Protein AF-A0A7S1T4M9-F1 (afdb_monomer)

InterPro domains:
  IPR006076 FAD dependent oxidoreductase [PF01266] (54-396)
  IPR012727 Glycine oxidase ThiO [TIGR02352] (56-405)
  IPR036188 FAD/NAD(P)-binding domain superfamily [G3DSA:3.50.50.60] (54-397)
  IPR036188 FAD/NAD(P)-binding domain superfamily [SSF51905] (51-411)

Foldseek 3Di:
DDDDDDDDDDDDDDDDDDDDDDDDDDDDDDDDDDDDDPDPDPPDPDPPPPDAFAEEEEALALQRLLLLLVCLVPVVGAYEYEHQAHCQHLLLVFLFWLCLPLVPPPCVDLVSVLSLVLLVCVVVSQVVLCVLQVHHKDWDWFPLLEKEWDFPPPPDDPPRCPPQWDWAALVRCCVQQVLFDSPPGRTGTIIRRGGIHGIPSNRSSNSSVRSSVSSVHHYHYQKHFQEFDADPVNAATQWTWIARNPPRDIDIHGYQFYEAARFQCSVNYAVFQWFWWKWKKWKWAADLVDGSGRHWYRYPQWIWRADNNRITIIDTDTHRPTPDWDDDPVRVCSRVVVVCSGGVVRVPTDTDDMTMHTGTAHPVLDWAWADGSHQRYIYTYNNGNCCSSNSNLRSVLNNCRNVVHDDPDPSSNVCVVVRHSCVCVVVDPPPDPPDDDDDDDDDDDDDDWDWDQDPVRDTDTDDPDDDDDDDDDDDDDDDDDDDDDDDDDDDDDDDDDDDDDDDDDDDDDDDDDDDDDPVPPLVVVLVVCCVPDVVVSVVSVVVVCVVVPNFDWDQDPVRDTDTQDPVNVVVVVVVVVVVVVVVVLVVVCVVCVPDPVVVVVVVVVVVVVVVPPPDDDDPPPPPDD

pLDDT: mean 70.02, std 29.8, range [20.75, 98.75]

Radius of gyration: 35.28 Å; Cα contacts (8 Å, |Δi|>4): 927; chains: 1; bounding box: 83×113×98 Å

Structure (mmCIF, N/CA/C/O backbone):
data_AF-A0A7S1T4M9-F1
#
_entry.id   AF-A0A7S1T4M9-F1
#
loop_
_atom_site.group_PDB
_atom_site.id
_atom_site.type_symbol
_atom_site.label_atom_id
_atom_site.label_alt_id
_atom_site.label_comp_id
_atom_site.label_asym_id
_atom_site.label_entity_id
_atom_site.label_seq_id
_atom_site.pdbx_PDB_ins_code
_atom_site.Cartn_x
_atom_site.Cartn_y
_atom_site.Cartn_z
_atom_site.occupancy
_atom_site.B_iso_or_equiv
_atom_site.auth_seq_id
_atom_site.auth_comp_id
_atom_site.auth_asym_id
_atom_site.auth_atom_id
_atom_site.pdbx_PDB_model_num
ATOM 1 N N . MET A 1 1 ? -6.009 28.250 -32.566 1.00 31.36 1 MET A N 1
ATOM 2 C CA . MET A 1 1 ? -6.779 29.449 -32.953 1.00 31.36 1 MET A CA 1
ATOM 3 C C . MET A 1 1 ? -7.172 30.196 -31.690 1.00 31.36 1 MET A C 1
ATOM 5 O O . MET A 1 1 ? -7.721 29.606 -30.775 1.00 31.36 1 MET A O 1
ATOM 9 N N . THR A 1 2 ? -6.741 31.448 -31.666 1.00 27.36 2 THR A N 1
ATOM 10 C CA . THR A 1 2 ? -6.896 32.571 -30.731 1.00 27.36 2 THR A CA 1
ATOM 11 C C . THR A 1 2 ? -8.220 32.650 -29.968 1.00 27.36 2 THR A C 1
ATOM 13 O O . THR A 1 2 ? -9.253 32.549 -30.613 1.00 27.36 2 THR A O 1
ATOM 16 N N . VAL A 1 3 ? -8.181 33.028 -28.678 1.00 22.55 3 VAL A N 1
ATOM 17 C CA . VAL A 1 3 ? -8.934 34.197 -28.170 1.00 22.55 3 VAL A CA 1
ATOM 18 C C . VAL A 1 3 ? -8.135 34.894 -27.059 1.00 22.55 3 VAL A C 1
ATOM 20 O O . VAL A 1 3 ? -7.805 34.306 -26.033 1.00 22.55 3 VAL A O 1
ATOM 23 N N . SER A 1 4 ? -7.850 36.170 -27.314 1.00 20.75 4 SER A N 1
ATOM 24 C CA . SER A 1 4 ? -7.310 37.181 -26.407 1.00 20.75 4 SER A CA 1
ATOM 25 C C . SER A 1 4 ? -8.433 37.939 -25.686 1.00 20.75 4 SER A C 1
ATOM 27 O O . SER A 1 4 ? -9.476 38.183 -26.277 1.00 20.75 4 SER A O 1
ATOM 29 N N . VAL A 1 5 ? -8.135 38.353 -24.447 1.00 26.14 5 VAL A N 1
ATOM 30 C CA . VAL A 1 5 ? -8.367 39.664 -23.790 1.00 26.14 5 VAL A CA 1
ATOM 31 C C . VAL A 1 5 ? -9.697 40.414 -24.013 1.00 26.14 5 VAL A C 1
ATOM 33 O O . VAL A 1 5 ? -10.036 40.799 -25.126 1.00 26.14 5 VAL A O 1
ATOM 36 N N . GLY A 1 6 ? -10.327 40.829 -22.904 1.00 22.33 6 GLY A N 1
ATOM 37 C CA . GLY A 1 6 ? -11.312 41.917 -22.879 1.00 22.33 6 GLY A CA 1
ATOM 38 C C . GLY A 1 6 ? -11.483 42.545 -21.491 1.00 22.33 6 GLY A C 1
ATOM 39 O O . GLY A 1 6 ? -12.150 41.984 -20.630 1.00 22.33 6 GLY A O 1
ATOM 40 N N . PHE A 1 7 ? -10.873 43.715 -21.288 1.00 24.55 7 PHE A N 1
ATOM 41 C CA . PHE A 1 7 ? -11.156 44.661 -20.199 1.00 24.55 7 PHE A CA 1
ATOM 42 C C . PHE A 1 7 ? -12.539 45.305 -20.392 1.00 24.55 7 PHE A C 1
ATOM 44 O O . PHE A 1 7 ? -12.910 45.594 -21.527 1.00 24.55 7 PHE A O 1
ATOM 51 N N . CYS A 1 8 ? -13.229 45.671 -19.304 1.00 21.73 8 CYS A N 1
ATOM 52 C CA . CYS A 1 8 ? -14.168 46.794 -19.339 1.00 21.73 8 CYS A CA 1
ATOM 53 C C . CYS A 1 8 ? -14.277 47.508 -17.982 1.00 21.73 8 CYS A C 1
ATOM 55 O O . CYS A 1 8 ? -14.163 46.906 -16.918 1.00 21.73 8 CYS A O 1
ATOM 57 N N . VAL A 1 9 ? -14.438 48.824 -18.076 1.00 23.88 9 VAL A N 1
ATOM 58 C CA . VAL A 1 9 ? -14.225 49.874 -17.075 1.00 23.88 9 VAL A CA 1
ATOM 59 C C . VAL A 1 9 ? -15.560 50.535 -16.690 1.00 23.88 9 VAL A C 1
ATOM 61 O O . VAL A 1 9 ? -16.462 50.626 -17.517 1.00 23.88 9 VAL A O 1
ATOM 64 N N . SER A 1 10 ? -15.582 51.116 -15.482 1.00 26.45 10 SER A N 1
ATOM 65 C CA . SER A 1 10 ? -16.388 52.252 -14.969 1.00 26.45 10 SER A CA 1
ATOM 66 C C . SER A 1 10 ? -17.833 52.061 -14.490 1.00 26.45 10 SER A C 1
ATOM 68 O O . SER A 1 10 ? -18.657 51.437 -15.145 1.00 26.45 10 SER A O 1
ATOM 70 N N . GLY A 1 11 ? -18.143 52.727 -13.364 1.00 23.97 11 GLY A N 1
ATOM 71 C CA . GLY A 1 11 ? -19.515 52.991 -12.915 1.00 23.97 11 GLY A CA 1
ATOM 72 C C . GLY A 1 11 ? -19.686 53.409 -11.444 1.00 23.97 11 GLY A C 1
ATOM 73 O O . GLY A 1 11 ? -20.283 52.677 -10.673 1.00 23.97 11 GLY A O 1
ATOM 74 N N . SER A 1 12 ? -19.132 54.570 -11.088 1.00 27.86 12 SER A N 1
ATOM 75 C CA . SER A 1 12 ? -19.409 55.519 -9.984 1.00 27.86 12 SER A CA 1
ATOM 76 C C . SER A 1 12 ? -20.624 55.323 -9.042 1.00 27.86 12 SER A C 1
ATOM 78 O O . SER A 1 12 ? -21.749 55.155 -9.503 1.00 27.86 12 SER A O 1
ATOM 80 N N . GLY A 1 13 ? -20.427 55.597 -7.739 1.00 24.20 13 GLY A N 1
ATOM 81 C CA . GLY A 1 13 ? -21.488 56.000 -6.795 1.00 24.20 13 GLY A CA 1
ATOM 82 C C . GLY A 1 13 ? -20.982 56.294 -5.367 1.00 24.20 13 GLY A C 1
ATOM 83 O O . GLY A 1 13 ? -20.480 55.398 -4.702 1.00 24.20 13 GLY A O 1
ATOM 84 N N . CYS A 1 14 ? -21.090 57.559 -4.937 1.00 26.00 14 CYS A N 1
ATOM 85 C CA . CYS A 1 14 ? -20.698 58.181 -3.652 1.00 26.00 14 CYS A CA 1
ATOM 86 C C . CYS A 1 14 ? -21.357 57.548 -2.393 1.00 26.00 14 CYS A C 1
ATOM 88 O O . CYS A 1 14 ? -22.382 56.896 -2.525 1.00 26.00 14 CYS A O 1
ATOM 90 N N . GLY A 1 15 ? -20.916 57.743 -1.139 1.00 24.73 15 GLY A N 1
ATOM 91 C CA . GLY A 1 15 ? -19.893 58.624 -0.574 1.00 24.73 15 GLY A CA 1
ATOM 92 C C . GLY A 1 15 ? -19.763 58.512 0.966 1.00 24.73 15 GLY A C 1
ATOM 93 O O . GLY A 1 15 ? -20.459 57.732 1.606 1.00 24.73 15 GLY A O 1
ATOM 94 N N . GLU A 1 16 ? -18.857 59.350 1.485 1.00 27.12 16 GLU A N 1
ATOM 95 C CA . GLU A 1 16 ? -18.621 59.819 2.869 1.00 27.12 16 GLU A CA 1
ATOM 96 C C . GLU A 1 16 ? -17.961 58.899 3.924 1.00 27.12 16 GLU A C 1
ATOM 98 O O . GLU A 1 16 ? -18.570 58.045 4.559 1.00 27.12 16 GLU A O 1
ATOM 103 N N . LEU A 1 17 ? -16.681 59.207 4.190 1.00 26.11 17 LEU A N 1
ATOM 104 C CA . LEU A 1 17 ? -15.887 58.826 5.363 1.00 26.11 17 LEU A CA 1
ATOM 105 C C . LEU A 1 17 ? -15.295 60.095 5.999 1.00 26.11 17 LEU A C 1
ATOM 107 O O . LEU A 1 17 ? -14.662 60.903 5.317 1.00 26.11 17 LEU A O 1
ATOM 111 N N . TYR A 1 18 ? -15.458 60.229 7.316 1.00 25.19 18 TYR A N 1
ATOM 112 C CA . TYR A 1 18 ? -14.751 61.185 8.174 1.00 25.19 18 TYR A CA 1
ATOM 113 C C . TYR A 1 18 ? -13.406 60.582 8.644 1.00 25.19 18 TYR A C 1
ATOM 115 O O . TYR A 1 18 ? -13.345 59.423 9.050 1.00 25.19 18 TYR A O 1
ATOM 123 N N . ALA A 1 19 ? -12.334 61.380 8.613 1.00 26.88 19 ALA A N 1
ATOM 124 C CA . ALA A 1 19 ? -10.988 61.097 9.155 1.00 26.88 19 ALA A CA 1
ATOM 125 C C . ALA A 1 19 ? -10.764 61.907 10.470 1.00 26.88 19 ALA A C 1
ATOM 127 O O . ALA A 1 19 ? -11.730 62.538 10.907 1.00 26.88 19 ALA A O 1
ATOM 128 N N . PRO A 1 20 ? -9.551 62.073 11.075 1.00 42.66 20 PRO A N 1
ATOM 129 C CA . PRO A 1 20 ? -8.235 61.411 10.909 1.00 42.66 20 PRO A CA 1
ATOM 130 C C . PRO A 1 20 ? -7.446 61.154 12.239 1.00 42.66 20 PRO A C 1
ATOM 132 O O . PRO A 1 20 ? -7.803 61.663 13.297 1.00 42.66 20 PRO A O 1
ATOM 135 N N . ARG A 1 21 ? -6.282 60.473 12.151 1.00 24.09 21 ARG A N 1
ATOM 136 C CA . ARG A 1 21 ? -4.924 60.905 12.616 1.00 24.09 21 ARG A CA 1
ATOM 137 C C . ARG A 1 21 ? -4.043 59.725 13.062 1.00 24.09 21 ARG A C 1
ATOM 139 O O . ARG A 1 21 ? -4.355 59.053 14.034 1.00 24.09 21 ARG A O 1
ATOM 146 N N . ALA A 1 22 ? -2.861 59.590 12.457 1.00 27.58 22 ALA A N 1
ATOM 147 C CA . ALA A 1 22 ? -1.692 58.998 13.113 1.00 27.58 22 ALA A CA 1
ATOM 148 C C . ALA A 1 22 ? -0.404 59.612 12.542 1.00 27.58 22 ALA A C 1
ATOM 150 O O . ALA A 1 22 ? -0.239 59.722 11.329 1.00 27.58 22 ALA A O 1
ATOM 151 N N . GLY A 1 23 ? 0.456 60.074 13.450 1.00 25.00 23 GLY A N 1
ATOM 152 C CA . GLY A 1 23 ? 1.726 60.733 13.171 1.00 25.00 23 GLY A CA 1
ATOM 153 C C . GLY A 1 23 ? 2.898 59.766 13.009 1.00 25.00 23 GLY A C 1
ATOM 154 O O . GLY A 1 23 ? 2.849 58.599 13.389 1.00 25.00 23 GLY A O 1
ATOM 155 N N . VAL A 1 24 ? 3.962 60.316 12.437 1.00 27.05 24 VAL A N 1
ATOM 156 C CA . VAL A 1 24 ? 5.256 59.700 12.128 1.00 27.05 24 VAL A CA 1
ATOM 157 C C . VAL A 1 24 ? 6.166 59.686 13.362 1.00 27.05 24 VAL A C 1
ATOM 159 O O . VAL A 1 24 ? 6.211 60.681 14.081 1.00 27.05 24 VAL A O 1
ATOM 162 N N . CYS A 1 25 ? 6.985 58.638 13.542 1.00 21.62 25 CYS A N 1
ATOM 163 C CA . CYS A 1 25 ? 8.338 58.795 14.096 1.00 21.62 25 CYS A CA 1
ATOM 164 C C . CYS A 1 25 ? 9.289 57.649 13.682 1.00 21.62 25 CYS A C 1
ATOM 166 O O . CYS A 1 25 ? 8.920 56.478 13.677 1.00 21.62 25 CYS A O 1
ATOM 168 N N . LEU A 1 26 ? 10.518 58.024 13.316 1.00 29.75 26 LEU A N 1
ATOM 169 C CA . LEU A 1 26 ? 11.625 57.204 12.801 1.00 29.75 26 LEU A CA 1
ATOM 170 C C . LEU A 1 26 ? 12.458 56.558 13.926 1.00 29.75 26 LEU A C 1
ATOM 172 O O . LEU A 1 26 ? 12.690 57.200 14.943 1.00 29.75 26 LEU A O 1
ATOM 176 N N . SER A 1 27 ? 13.071 55.387 13.687 1.00 24.91 27 SER A N 1
ATOM 177 C CA . SER A 1 27 ? 14.523 55.179 13.912 1.00 24.91 27 SER A CA 1
ATOM 178 C C . SER A 1 27 ? 15.032 53.796 13.456 1.00 24.91 27 SER A C 1
ATOM 180 O O . SER A 1 27 ? 14.337 52.787 13.508 1.00 24.91 27 SER A O 1
ATOM 182 N N . ARG A 1 28 ? 16.283 53.787 12.974 1.00 29.41 28 ARG A N 1
ATOM 183 C CA . ARG A 1 28 ? 17.071 52.657 12.441 1.00 29.41 28 ARG A CA 1
ATOM 184 C C . ARG A 1 28 ? 17.574 51.706 13.542 1.00 29.41 28 ARG A C 1
ATOM 186 O O . ARG A 1 28 ? 18.010 52.202 14.576 1.00 29.41 28 ARG A O 1
ATOM 193 N N . ARG A 1 29 ? 17.738 50.402 13.243 1.00 26.00 29 ARG A N 1
ATOM 194 C CA . ARG A 1 29 ? 18.822 49.527 13.771 1.00 26.00 29 ARG A CA 1
ATOM 195 C C . ARG A 1 29 ? 19.053 48.275 12.891 1.00 26.00 29 ARG A C 1
ATOM 197 O O . ARG A 1 29 ? 18.170 47.849 12.163 1.00 26.00 29 ARG A O 1
ATOM 204 N N . ARG A 1 30 ? 20.305 47.800 12.925 1.00 25.92 30 ARG A N 1
ATOM 205 C CA . ARG A 1 30 ? 21.048 46.877 12.028 1.00 25.92 30 ARG A CA 1
ATOM 206 C C . ARG A 1 30 ? 20.605 45.393 12.063 1.00 25.92 30 ARG A C 1
ATOM 208 O O . ARG A 1 30 ? 19.953 45.005 13.027 1.00 25.92 30 ARG A O 1
ATOM 215 N N . PRO A 1 31 ? 21.029 44.557 11.084 1.00 35.72 31 PRO A N 1
ATOM 216 C CA . PRO A 1 31 ? 20.758 43.119 11.070 1.00 35.72 31 PRO A CA 1
ATOM 217 C C . PRO A 1 31 ? 21.760 42.342 11.939 1.00 35.72 31 PRO A C 1
ATOM 219 O O . PRO A 1 31 ? 22.968 42.570 11.864 1.00 35.72 31 PRO A O 1
ATOM 222 N N . CYS A 1 32 ? 21.254 41.399 12.734 1.00 26.22 32 CYS A N 1
ATOM 223 C CA . CYS A 1 32 ? 22.046 40.454 13.520 1.00 26.22 32 CYS A CA 1
ATOM 224 C C . CYS A 1 32 ? 21.579 39.039 13.165 1.00 26.22 32 CYS A C 1
ATOM 226 O O . CYS A 1 32 ? 20.415 38.706 13.384 1.00 26.22 32 CYS A O 1
ATOM 228 N N . GLY A 1 33 ? 22.473 38.219 12.614 1.00 28.73 33 GLY A N 1
ATOM 229 C CA . GLY A 1 33 ? 22.211 36.803 12.379 1.00 28.73 33 GLY A CA 1
ATOM 230 C C . GLY A 1 33 ? 22.041 36.020 13.680 1.00 28.73 33 GLY A C 1
ATOM 231 O O . GLY A 1 33 ? 22.591 36.395 14.715 1.00 28.73 33 GLY A O 1
ATOM 232 N N . ARG A 1 34 ? 21.308 34.906 13.604 1.00 28.11 34 ARG A N 1
ATOM 233 C CA . ARG A 1 34 ? 21.421 33.773 14.530 1.00 28.11 34 ARG A CA 1
ATOM 234 C C . ARG A 1 34 ? 20.829 32.511 13.900 1.00 28.11 34 ARG A C 1
ATOM 236 O O . ARG A 1 34 ? 19.628 32.417 13.685 1.00 28.11 34 ARG A O 1
ATOM 243 N N . SER A 1 35 ? 21.744 31.600 13.568 1.00 27.28 35 SER A N 1
ATOM 244 C CA . SER A 1 35 ? 21.721 30.159 13.853 1.00 27.28 35 SER A CA 1
ATOM 245 C C . SER A 1 35 ? 20.357 29.498 14.067 1.00 27.28 35 SER A C 1
ATOM 247 O O . SER A 1 35 ? 19.659 29.774 15.045 1.00 27.28 35 SER A O 1
ATOM 249 N N . GLY A 1 36 ? 20.070 28.525 13.201 1.00 37.03 36 GLY A N 1
ATOM 250 C CA . GLY A 1 36 ? 18.992 27.568 13.375 1.00 37.03 36 GLY A CA 1
ATOM 251 C C . GLY A 1 36 ? 19.123 26.766 14.667 1.00 37.03 36 GLY A C 1
ATOM 252 O O . GLY A 1 36 ? 20.199 26.307 15.038 1.00 37.03 36 GLY A O 1
ATOM 253 N N . LEU A 1 37 ? 17.982 26.580 15.318 1.00 26.89 37 LEU A N 1
ATOM 254 C CA . LEU A 1 37 ? 17.744 25.536 16.299 1.00 26.89 37 LEU A CA 1
ATOM 255 C C . LEU A 1 37 ? 16.367 24.956 15.980 1.00 26.89 37 LEU A C 1
ATOM 257 O O . LEU A 1 37 ? 15.341 25.610 16.166 1.00 26.89 37 LEU A O 1
ATOM 261 N N . TYR A 1 38 ? 16.365 23.728 15.465 1.00 29.41 38 TYR A N 1
ATOM 262 C CA . TYR A 1 38 ? 15.190 22.868 15.403 1.00 29.41 38 TYR A CA 1
ATOM 263 C C . TYR A 1 38 ? 14.720 22.598 16.838 1.00 29.41 38 TYR A C 1
ATOM 265 O O . TYR A 1 38 ? 15.241 21.728 17.534 1.00 29.41 38 TYR A O 1
ATOM 273 N N . GLY A 1 39 ? 13.741 23.367 17.305 1.00 25.61 39 GLY A N 1
ATOM 274 C CA . GLY A 1 39 ? 13.041 23.076 18.548 1.00 25.61 39 GLY A CA 1
ATOM 275 C C . GLY A 1 39 ? 12.090 21.899 18.343 1.00 25.61 39 GLY A C 1
ATOM 276 O O . GLY A 1 39 ? 10.975 22.089 17.865 1.00 25.61 39 GLY A O 1
ATOM 277 N N . ARG A 1 40 ? 12.501 20.683 18.729 1.00 33.91 40 ARG A N 1
ATOM 278 C CA . ARG A 1 40 ? 11.552 19.597 19.023 1.00 33.91 40 ARG A CA 1
ATOM 279 C C . ARG A 1 40 ? 10.665 20.072 20.173 1.00 33.91 40 ARG A C 1
ATOM 281 O O . ARG A 1 40 ? 11.132 20.178 21.308 1.00 33.91 40 ARG A O 1
ATOM 288 N N . SER A 1 41 ? 9.400 20.382 19.895 1.00 31.89 41 SER A N 1
ATOM 289 C CA . SER A 1 41 ? 8.443 20.663 20.959 1.00 31.89 41 SER A CA 1
ATOM 290 C C . SER A 1 41 ? 8.231 19.380 21.766 1.00 31.89 41 SER A C 1
ATOM 292 O O . SER A 1 41 ? 7.791 18.353 21.250 1.00 31.89 41 SER A O 1
ATOM 294 N N . ARG A 1 42 ? 8.589 19.415 23.054 1.00 33.31 42 ARG A N 1
ATOM 295 C CA . ARG A 1 42 ? 8.145 18.406 24.017 1.00 33.31 42 ARG A CA 1
ATOM 296 C C . ARG A 1 42 ? 6.628 18.542 24.120 1.00 33.31 42 ARG A C 1
ATOM 298 O O . ARG A 1 42 ? 6.141 19.456 24.784 1.00 33.31 42 ARG A O 1
ATOM 305 N N . ARG A 1 43 ? 5.879 17.673 23.437 1.00 40.28 43 ARG A N 1
ATOM 306 C CA . ARG A 1 43 ? 4.440 17.547 23.674 1.00 40.28 43 ARG A CA 1
ATOM 307 C C . ARG A 1 43 ? 4.269 17.022 25.090 1.00 40.28 43 ARG A C 1
ATOM 309 O O . ARG A 1 43 ? 4.660 15.906 25.412 1.00 40.28 43 ARG A O 1
ATOM 316 N N . ARG A 1 44 ? 3.744 17.876 25.960 1.00 35.69 44 ARG A N 1
ATOM 317 C CA . ARG A 1 44 ? 3.254 17.467 27.268 1.00 35.69 44 ARG A CA 1
ATOM 318 C C . ARG A 1 44 ? 1.973 16.685 26.992 1.00 35.69 44 ARG A C 1
ATOM 320 O O . ARG A 1 44 ? 0.997 17.285 26.551 1.00 35.69 44 ARG A O 1
ATOM 327 N N . TRP A 1 45 ? 2.010 15.370 27.189 1.00 40.28 45 TRP A N 1
ATOM 328 C CA . TRP A 1 45 ? 0.822 14.522 27.232 1.00 40.28 45 TRP A CA 1
ATOM 329 C C . TRP A 1 45 ? -0.058 15.035 28.374 1.00 40.28 45 TRP A C 1
ATOM 331 O O . TRP A 1 45 ? 0.175 14.743 29.544 1.00 40.28 45 TRP A O 1
ATOM 341 N N . VAL A 1 46 ? -0.992 15.928 28.052 1.00 39.94 46 VAL A N 1
ATOM 342 C CA . VAL A 1 46 ? -2.044 16.307 28.987 1.00 39.94 46 VAL A CA 1
ATOM 343 C C . VAL A 1 46 ? -3.030 15.156 28.951 1.00 39.94 46 VAL A C 1
ATOM 345 O O . VAL A 1 46 ? -3.579 14.836 27.899 1.00 39.94 46 VAL A O 1
ATOM 348 N N . SER A 1 47 ? -3.207 14.511 30.096 1.00 36.22 47 SER A N 1
ATOM 349 C CA . SER A 1 47 ? -4.244 13.522 30.325 1.00 36.22 47 SER A CA 1
ATOM 350 C C . SER A 1 47 ? -5.605 14.157 30.032 1.00 36.22 47 SER A C 1
ATOM 352 O O . SER A 1 47 ? -6.167 14.875 30.857 1.00 36.22 47 SER A O 1
ATOM 354 N N . ALA A 1 48 ? -6.144 13.902 28.840 1.00 40.41 48 ALA A N 1
ATOM 355 C CA . ALA A 1 48 ? -7.559 14.099 28.570 1.00 40.41 48 ALA A CA 1
ATOM 356 C C . ALA A 1 48 ? -8.315 12.978 29.294 1.00 40.41 48 ALA A C 1
ATOM 358 O O . ALA A 1 48 ? -8.698 11.970 28.707 1.00 40.41 48 ALA A O 1
ATOM 359 N N . VAL A 1 49 ? -8.457 13.124 30.611 1.00 37.84 49 VAL A N 1
ATOM 360 C CA . VAL A 1 49 ? -9.344 12.283 31.410 1.00 37.84 49 VAL A CA 1
ATOM 361 C C . VAL A 1 49 ? -10.768 12.572 30.930 1.00 37.84 49 VAL A C 1
ATOM 363 O O . VAL A 1 49 ? -11.300 13.645 31.200 1.00 37.84 49 VAL A O 1
ATOM 366 N N . GLY A 1 50 ? -11.371 11.637 30.190 1.00 46.81 50 GLY A N 1
ATOM 367 C CA . GLY A 1 50 ? -12.825 11.588 29.994 1.00 46.81 50 GLY A CA 1
ATOM 368 C C . GLY A 1 50 ? -13.399 11.909 28.609 1.00 46.81 50 GLY A C 1
ATOM 369 O O . GLY A 1 50 ? -14.619 11.980 28.505 1.00 46.81 50 GLY A O 1
ATOM 370 N N . MET A 1 51 ? -12.607 12.069 27.543 1.00 54.50 51 MET A N 1
ATOM 371 C CA . MET A 1 51 ? -13.174 12.139 26.183 1.00 54.50 51 MET A CA 1
ATOM 372 C C . MET A 1 51 ? -13.099 10.769 25.505 1.00 54.50 51 MET A C 1
ATOM 374 O O . MET A 1 51 ? -12.017 10.308 25.156 1.00 54.50 51 MET A O 1
ATOM 378 N N . SER A 1 52 ? -14.250 10.108 25.352 1.00 73.62 52 SER A N 1
ATOM 379 C CA . SER A 1 52 ? -14.367 8.897 24.534 1.00 73.62 52 SER A CA 1
ATOM 380 C C . SER A 1 52 ? -14.279 9.283 23.063 1.00 73.62 52 SER A C 1
ATOM 382 O O . SER A 1 52 ? -15.064 10.111 22.602 1.00 73.62 52 SER A O 1
ATOM 384 N N . GLU A 1 53 ? -13.350 8.679 22.327 1.00 85.56 53 GLU A N 1
ATOM 385 C CA . GLU A 1 53 ? -13.296 8.832 20.874 1.00 85.56 53 GLU A CA 1
ATOM 386 C C . GLU A 1 53 ? -14.471 8.080 20.233 1.00 85.56 53 GLU A C 1
ATOM 388 O O . GLU A 1 53 ? -14.887 7.019 20.715 1.00 85.56 53 GLU A O 1
ATOM 393 N N . ASP A 1 54 ? -14.999 8.585 19.120 1.00 92.50 54 ASP A N 1
ATOM 394 C CA . ASP A 1 54 ? -16.027 7.850 18.380 1.00 92.50 54 ASP A CA 1
ATOM 395 C C . ASP A 1 54 ? -15.416 6.705 17.575 1.00 92.50 54 ASP A C 1
ATOM 397 O O . ASP A 1 54 ? -15.972 5.602 17.538 1.00 92.50 54 ASP A O 1
ATOM 401 N N . LEU A 1 55 ? -14.245 6.953 16.983 1.00 97.88 55 LEU A N 1
ATOM 402 C CA . LEU A 1 55 ? -13.457 5.954 16.276 1.00 97.88 55 LEU A CA 1
ATOM 403 C C . LEU A 1 55 ? -11.985 6.002 16.700 1.00 97.88 55 LEU A C 1
ATOM 405 O O . LEU A 1 55 ? -11.293 7.001 16.500 1.00 97.88 55 LEU A O 1
ATOM 409 N N . VAL A 1 56 ? -11.479 4.873 17.193 1.00 98.50 56 VAL A N 1
ATOM 410 C CA . VAL A 1 56 ? -10.044 4.639 17.389 1.00 98.50 56 VAL A CA 1
ATOM 411 C C . VAL A 1 56 ? -9.524 3.754 16.257 1.00 98.50 56 VAL A C 1
ATOM 413 O O . VAL A 1 56 ? -9.945 2.610 16.094 1.00 98.50 56 VAL A O 1
ATOM 416 N N . VAL A 1 57 ? -8.596 4.273 15.463 1.00 98.75 57 VAL A N 1
ATOM 417 C CA . VAL A 1 57 ? -7.934 3.554 14.370 1.00 98.75 57 VAL A CA 1
ATOM 418 C C . VAL A 1 57 ? -6.565 3.080 14.832 1.00 98.75 57 VAL A C 1
ATOM 420 O O . VAL A 1 57 ? -5.719 3.873 15.239 1.00 98.75 57 VAL A O 1
ATOM 423 N N . ILE A 1 58 ? -6.330 1.778 14.742 1.00 98.56 58 ILE A N 1
ATOM 424 C CA . ILE A 1 58 ? -5.095 1.129 15.169 1.00 98.56 58 ILE A CA 1
ATOM 425 C C . ILE A 1 58 ? -4.301 0.792 13.911 1.00 98.56 58 ILE A C 1
ATOM 427 O O . ILE A 1 58 ? -4.702 -0.067 13.125 1.00 98.56 58 ILE A O 1
ATOM 431 N N . GLY A 1 59 ? -3.193 1.504 13.702 1.00 97.88 59 GLY A N 1
ATOM 432 C CA . GLY A 1 59 ? -2.352 1.415 12.510 1.00 97.88 59 GLY A CA 1
ATOM 433 C C . GLY A 1 59 ? -2.409 2.668 11.633 1.00 97.88 59 GLY A C 1
ATOM 434 O O . GLY A 1 59 ? -3.447 3.031 11.090 1.00 97.88 59 GLY A O 1
ATOM 435 N N . GLY A 1 60 ? -1.249 3.298 11.435 1.00 96.75 60 GLY A N 1
ATOM 436 C CA . GLY A 1 60 ? -1.068 4.485 10.595 1.00 96.75 60 GLY A CA 1
ATOM 437 C C . GLY A 1 60 ? -0.742 4.203 9.124 1.00 96.75 60 GLY A C 1
ATOM 438 O O . GLY A 1 60 ? -0.112 5.031 8.471 1.00 96.75 60 GLY A O 1
ATOM 439 N N . GLY A 1 61 ? -1.085 3.018 8.614 1.00 98.06 61 GLY A N 1
ATOM 440 C CA . GLY A 1 61 ? -0.857 2.644 7.216 1.00 98.06 61 GLY A CA 1
ATOM 441 C C . GLY A 1 61 ? -1.904 3.223 6.262 1.00 98.06 61 GLY A C 1
ATOM 442 O O . GLY A 1 61 ? -2.866 3.861 6.688 1.00 98.06 61 GLY A O 1
ATOM 443 N N . VAL A 1 62 ? -1.752 2.944 4.962 1.00 98.50 62 VAL A N 1
ATOM 444 C CA . VAL A 1 62 ? -2.674 3.429 3.916 1.00 98.50 62 VAL A CA 1
ATOM 445 C C . VAL A 1 62 ? -4.135 3.067 4.220 1.00 98.50 62 VAL A C 1
ATOM 447 O O . VAL A 1 62 ? -5.009 3.916 4.095 1.00 98.50 62 VAL A O 1
ATOM 450 N N . ALA A 1 63 ? -4.398 1.855 4.718 1.00 98.44 63 ALA A N 1
ATOM 451 C CA . ALA A 1 63 ? -5.732 1.390 5.097 1.00 98.44 63 ALA A CA 1
ATOM 452 C C . ALA A 1 63 ? -6.358 2.214 6.238 1.00 98.44 63 ALA A C 1
ATOM 454 O O . ALA A 1 63 ? -7.495 2.684 6.123 1.00 98.44 63 ALA A O 1
ATOM 455 N N . GLY A 1 64 ? -5.603 2.409 7.323 1.00 98.50 64 GLY A N 1
ATOM 456 C CA . GLY A 1 64 ? -6.054 3.144 8.502 1.00 98.50 64 GLY A CA 1
ATOM 457 C C . GLY A 1 64 ? -6.268 4.625 8.210 1.00 98.50 64 GLY A C 1
ATOM 458 O O . GLY A 1 64 ? -7.343 5.151 8.484 1.00 98.50 64 GLY A O 1
ATOM 459 N N . LEU A 1 65 ? -5.291 5.281 7.574 1.00 98.75 65 LEU A N 1
ATOM 460 C CA . LEU A 1 65 ? -5.379 6.706 7.236 1.00 98.75 65 LEU A CA 1
ATOM 461 C C . LEU A 1 65 ? -6.495 6.997 6.225 1.00 98.75 65 LEU A C 1
ATOM 463 O O . LEU A 1 65 ? -7.240 7.956 6.406 1.00 98.75 65 LEU A O 1
ATOM 467 N N . SER A 1 66 ? -6.663 6.156 5.199 1.00 98.69 66 SER A N 1
ATOM 468 C CA . SER A 1 66 ? -7.748 6.332 4.219 1.00 98.69 66 SER A CA 1
ATOM 469 C C . SER A 1 66 ? -9.121 6.230 4.882 1.00 98.69 66 SER A C 1
ATOM 471 O O . SER A 1 66 ? -10.007 7.035 4.609 1.00 98.69 66 SER A O 1
ATOM 473 N N . THR A 1 67 ? -9.297 5.267 5.791 1.00 98.62 67 THR A N 1
ATOM 474 C CA . THR A 1 67 ? -10.572 5.084 6.498 1.00 98.62 67 THR A CA 1
ATOM 475 C C . THR A 1 67 ? -10.818 6.194 7.523 1.00 98.62 67 THR A C 1
ATOM 477 O O . THR A 1 67 ? -11.941 6.678 7.628 1.00 98.62 67 THR A O 1
ATOM 480 N N . ALA A 1 68 ? -9.778 6.644 8.234 1.00 98.50 68 ALA A N 1
ATOM 481 C CA . ALA A 1 68 ? -9.860 7.758 9.178 1.00 98.50 68 ALA A CA 1
ATOM 482 C C . ALA A 1 68 ? -10.274 9.066 8.487 1.00 98.50 68 ALA A C 1
ATOM 484 O O . ALA A 1 68 ? -11.177 9.751 8.968 1.00 98.50 68 ALA A O 1
ATOM 485 N N . LEU A 1 69 ? -9.662 9.383 7.339 1.00 98.38 69 LEU A N 1
ATOM 486 C CA . LEU A 1 69 ? -10.013 10.559 6.543 1.00 98.38 69 LEU A CA 1
ATOM 487 C C . LEU A 1 69 ? -11.475 10.500 6.083 1.00 98.38 69 LEU A C 1
ATOM 489 O O . LEU A 1 69 ? -12.231 11.439 6.330 1.00 98.38 69 LEU A O 1
ATOM 493 N N . ARG A 1 70 ? -11.896 9.366 5.504 1.00 96.75 70 ARG A N 1
ATOM 494 C CA . ARG A 1 70 ? -13.285 9.176 5.062 1.00 96.75 70 ARG A CA 1
ATOM 495 C C . ARG A 1 70 ? -14.287 9.285 6.208 1.00 96.75 70 ARG A C 1
ATOM 497 O O . ARG A 1 70 ? -15.350 9.881 6.030 1.00 96.75 70 ARG A O 1
ATOM 504 N N . TRP A 1 71 ? -13.971 8.725 7.379 1.00 97.25 71 TRP A N 1
ATOM 505 C CA . TRP A 1 71 ? -14.806 8.881 8.570 1.00 97.25 71 TRP A CA 1
ATOM 506 C C . TRP A 1 71 ? -14.944 10.354 8.945 1.00 97.25 71 TRP A C 1
ATOM 508 O O . TRP A 1 71 ? -16.065 10.833 9.104 1.00 97.25 71 TRP A O 1
ATOM 518 N N . ALA A 1 72 ? -13.831 11.085 9.039 1.00 96.50 72 ALA A N 1
ATOM 519 C CA . ALA A 1 72 ? -13.845 12.499 9.403 1.00 96.50 72 ALA A CA 1
ATOM 520 C C . ALA A 1 72 ? -14.689 13.337 8.427 1.00 96.50 72 ALA A C 1
ATOM 522 O O . ALA A 1 72 ? -15.473 14.174 8.862 1.00 96.50 72 ALA A O 1
ATOM 523 N N . GLN A 1 73 ? -14.605 13.061 7.124 1.00 94.44 73 GLN A N 1
ATOM 524 C CA . GLN A 1 73 ? -15.385 13.763 6.097 1.00 94.44 73 GLN A CA 1
ATOM 525 C C . GLN A 1 73 ? -16.877 13.396 6.094 1.00 94.44 73 GLN A C 1
ATOM 527 O O . GLN A 1 73 ? -17.709 14.227 5.744 1.00 94.44 73 GLN A O 1
ATOM 532 N N . THR A 1 74 ? -17.225 12.156 6.453 1.00 93.94 74 THR A N 1
ATOM 533 C CA . THR A 1 74 ? -18.607 11.646 6.347 1.00 93.94 74 THR A CA 1
ATOM 534 C C . THR A 1 74 ? -19.398 11.810 7.642 1.00 93.94 74 THR A C 1
ATOM 536 O O . THR A 1 74 ? -20.590 12.109 7.613 1.00 93.94 74 THR A O 1
ATOM 539 N N . VAL A 1 75 ? -18.755 11.554 8.781 1.00 93.19 75 VAL A N 1
ATOM 540 C CA . VAL A 1 75 ? -19.386 11.517 10.108 1.00 93.19 75 VAL A CA 1
ATOM 541 C C . VAL A 1 75 ? -19.120 12.808 10.876 1.00 93.19 75 VAL A C 1
ATOM 543 O O . VAL A 1 75 ? -19.977 13.248 11.636 1.00 93.19 75 VAL A O 1
ATOM 546 N N . GLY A 1 76 ? -17.947 13.423 10.684 1.00 86.69 76 GLY A N 1
ATOM 547 C CA . GLY A 1 76 ? -17.566 14.662 11.367 1.00 86.69 76 GLY A CA 1
ATOM 548 C C . GLY A 1 76 ? -17.337 14.514 12.874 1.00 86.69 76 GLY A C 1
ATOM 549 O O . GLY A 1 76 ? -17.340 15.515 13.586 1.00 86.69 76 GLY A O 1
ATOM 550 N N . SER A 1 77 ? -17.169 13.286 13.373 1.00 90.19 77 SER A N 1
ATOM 551 C CA . SER A 1 77 ? -16.988 13.005 14.798 1.00 90.19 77 SER A CA 1
ATOM 552 C C . SER A 1 77 ? -15.538 12.654 15.162 1.00 90.19 77 SER A C 1
ATOM 554 O O . SER A 1 77 ? -14.743 12.384 14.256 1.00 90.19 77 SER A O 1
ATOM 556 N N . PRO A 1 78 ? -15.157 12.684 16.458 1.00 92.44 78 PRO A N 1
ATOM 557 C CA . PRO A 1 78 ? -13.770 12.505 16.882 1.00 92.44 78 PRO A CA 1
ATOM 558 C C . PRO A 1 78 ? -13.158 11.179 16.415 1.00 92.44 78 PRO A C 1
ATOM 560 O O . PRO A 1 78 ? -13.691 10.096 16.677 1.00 92.44 78 PRO A O 1
ATOM 563 N N . VAL A 1 79 ? -12.012 11.281 15.736 1.00 97.06 79 VAL A N 1
ATOM 564 C CA . VAL A 1 79 ? -11.198 10.141 15.302 1.00 97.06 79 VAL A CA 1
ATOM 565 C C . VAL A 1 79 ? -9.798 10.280 15.858 1.00 97.06 79 VAL A C 1
ATOM 567 O O . VAL A 1 79 ? -9.175 11.342 15.744 1.00 97.06 79 VAL A O 1
ATOM 570 N N . ARG A 1 80 ? -9.265 9.169 16.359 1.00 98.25 80 ARG A N 1
ATOM 571 C CA . ARG A 1 80 ? -7.870 9.065 16.770 1.00 98.25 80 ARG A CA 1
ATOM 572 C C . ARG A 1 80 ? -7.175 7.901 16.083 1.00 98.25 80 ARG A C 1
ATOM 574 O O . ARG A 1 80 ? -7.619 6.765 16.191 1.00 98.25 80 ARG A O 1
ATOM 581 N N . VAL A 1 81 ? -6.068 8.177 15.403 1.00 98.69 81 VAL A N 1
ATOM 582 C CA . VAL A 1 81 ? -5.175 7.178 14.809 1.00 98.69 81 VAL A CA 1
ATOM 583 C C . VAL A 1 81 ? -3.993 6.961 15.745 1.00 98.69 81 VAL A C 1
ATOM 585 O O . VAL A 1 81 ? -3.261 7.903 16.040 1.00 98.69 81 VAL A O 1
ATOM 588 N N . VAL A 1 82 ? -3.779 5.718 16.167 1.00 98.44 82 VAL A N 1
ATOM 589 C CA . VAL A 1 82 ? -2.623 5.294 16.964 1.00 98.44 82 VAL A CA 1
ATOM 590 C C . VAL A 1 82 ? -1.666 4.520 16.061 1.00 98.44 82 VAL A C 1
ATOM 592 O O . VAL A 1 82 ? -2.055 3.535 15.425 1.00 98.44 82 VAL A O 1
ATOM 595 N N . SER A 1 83 ? -0.414 4.968 15.979 1.00 97.88 83 SER A N 1
ATOM 596 C CA . SER A 1 83 ? 0.613 4.372 15.123 1.00 97.88 83 SER A CA 1
ATOM 597 C C . SER A 1 83 ? 1.948 4.272 15.852 1.00 97.88 83 SER A C 1
ATOM 599 O O . SER A 1 83 ? 2.447 5.264 16.383 1.00 97.88 83 SER A O 1
ATOM 601 N N . ARG A 1 84 ? 2.575 3.089 15.824 1.00 96.12 84 ARG A N 1
ATOM 602 C CA . ARG A 1 84 ? 3.903 2.894 16.421 1.00 96.12 84 ARG A CA 1
ATOM 603 C C . ARG A 1 84 ? 4.957 3.712 15.678 1.00 96.12 84 ARG A C 1
ATOM 605 O O . ARG A 1 84 ? 5.659 4.506 16.291 1.00 96.12 84 ARG A O 1
ATOM 612 N N . ALA A 1 85 ? 5.012 3.554 14.361 1.00 95.44 85 ALA A N 1
ATOM 613 C CA . ALA A 1 85 ? 5.872 4.322 13.472 1.00 95.44 85 ALA A CA 1
ATOM 614 C C . ALA A 1 85 ? 5.279 4.312 12.062 1.00 95.44 85 ALA A C 1
ATOM 616 O O . ALA A 1 85 ? 4.900 3.253 11.558 1.00 95.44 85 ALA A O 1
ATOM 617 N N . PHE A 1 86 ? 5.222 5.463 11.383 1.00 95.19 86 PHE A N 1
ATOM 618 C CA . PHE A 1 86 ? 4.771 5.463 9.988 1.00 95.19 86 PHE A CA 1
ATOM 619 C C . PHE A 1 86 ? 5.748 4.743 9.063 1.00 95.19 86 PHE A C 1
ATOM 621 O O . PHE A 1 86 ? 5.313 4.092 8.117 1.00 95.19 86 PHE A O 1
ATOM 628 N N . ALA A 1 87 ? 7.051 4.822 9.335 1.00 93.56 87 ALA A N 1
ATOM 629 C CA . ALA A 1 87 ? 8.085 4.194 8.513 1.00 93.56 87 ALA A CA 1
ATOM 630 C C . ALA A 1 87 ? 7.922 2.665 8.391 1.00 93.56 87 ALA A C 1
ATOM 632 O O . ALA A 1 87 ? 8.250 2.104 7.353 1.00 93.56 87 ALA A O 1
ATOM 633 N N . GLU A 1 88 ? 7.349 2.006 9.403 1.00 93.75 88 GLU A N 1
ATOM 634 C CA . GLU A 1 88 ? 7.104 0.555 9.407 1.00 93.75 88 GLU A CA 1
ATOM 635 C C . GLU A 1 88 ? 5.864 0.142 8.596 1.00 93.75 88 GLU A C 1
ATOM 637 O O . GLU A 1 88 ? 5.630 -1.045 8.358 1.00 93.75 88 GLU A O 1
ATOM 642 N N . ALA A 1 89 ? 5.032 1.099 8.172 1.00 95.25 89 ALA A N 1
ATOM 643 C CA . ALA A 1 89 ? 3.853 0.788 7.384 1.00 95.25 89 ALA A CA 1
ATOM 644 C C . ALA A 1 89 ? 4.260 0.235 6.011 1.00 95.25 89 ALA A C 1
ATOM 646 O O . ALA A 1 89 ? 4.953 0.903 5.244 1.00 95.25 89 ALA A O 1
ATOM 647 N N . ALA A 1 90 ? 3.718 -0.928 5.636 1.00 97.00 90 ALA A N 1
ATOM 648 C CA . ALA A 1 90 ? 3.953 -1.539 4.323 1.00 97.00 90 ALA A CA 1
ATOM 649 C C . ALA A 1 90 ? 3.658 -0.585 3.146 1.00 97.00 90 ALA A C 1
ATOM 651 O O . ALA A 1 90 ? 4.303 -0.662 2.106 1.00 97.00 90 ALA A O 1
ATOM 652 N N . GLY A 1 91 ? 2.727 0.363 3.326 1.00 96.12 91 GLY A N 1
ATOM 653 C CA . GLY A 1 91 ? 2.437 1.404 2.336 1.00 96.12 91 GLY A CA 1
ATOM 654 C C . GLY A 1 91 ? 3.617 2.343 2.043 1.00 96.12 91 GLY A C 1
ATOM 655 O O . GLY A 1 91 ? 3.756 2.780 0.907 1.00 96.12 91 GLY A O 1
ATOM 656 N N . ASN A 1 92 ? 4.498 2.610 3.014 1.00 95.81 92 ASN A N 1
ATOM 657 C CA . ASN A 1 92 ? 5.723 3.396 2.800 1.00 95.81 92 ASN A CA 1
ATOM 658 C C . ASN A 1 92 ? 6.824 2.593 2.098 1.00 95.81 92 ASN A C 1
ATOM 660 O O . ASN A 1 92 ? 7.607 3.166 1.340 1.00 95.81 92 ASN A O 1
ATOM 664 N N . ALA A 1 93 ? 6.863 1.281 2.335 1.00 97.38 93 ALA A N 1
ATOM 665 C CA . ALA A 1 93 ? 7.821 0.381 1.705 1.00 97.38 93 ALA A CA 1
ATOM 666 C C . ALA A 1 93 ? 7.421 -0.036 0.279 1.00 97.38 93 ALA A C 1
ATOM 668 O O . ALA A 1 93 ? 8.286 -0.450 -0.478 1.00 97.38 93 ALA A O 1
ATOM 669 N N . ALA A 1 94 ? 6.141 0.054 -0.095 1.00 97.62 94 ALA A N 1
ATOM 670 C CA . ALA A 1 94 ? 5.640 -0.372 -1.402 1.00 97.62 94 ALA A CA 1
ATOM 671 C C . ALA A 1 94 ? 6.273 0.384 -2.591 1.00 97.62 94 ALA A C 1
ATOM 673 O O . ALA A 1 94 ? 6.848 1.458 -2.437 1.00 97.62 94 ALA A O 1
ATOM 674 N N . ALA A 1 95 ? 6.090 -0.149 -3.804 1.00 97.25 95 ALA A N 1
ATOM 675 C CA . ALA A 1 95 ? 6.452 0.538 -5.050 1.00 97.25 95 ALA A CA 1
ATOM 676 C C . ALA A 1 95 ? 5.362 1.500 -5.558 1.00 97.25 95 ALA A C 1
ATOM 678 O O . ALA A 1 95 ? 5.626 2.349 -6.407 1.00 97.25 95 ALA A O 1
ATOM 679 N N . GLY A 1 96 ? 4.128 1.348 -5.065 1.00 97.31 96 GLY A N 1
ATOM 680 C CA . GLY A 1 96 ? 2.982 2.156 -5.480 1.00 97.31 96 GLY A CA 1
ATOM 681 C C . GLY A 1 96 ? 2.405 1.798 -6.852 1.00 97.31 96 GLY A C 1
ATOM 682 O O . GLY A 1 96 ? 1.806 2.658 -7.482 1.00 97.31 96 GLY A O 1
ATOM 683 N N . MET A 1 97 ? 2.574 0.562 -7.328 1.00 96.88 97 MET A N 1
ATOM 684 C CA . MET A 1 97 ? 1.916 0.101 -8.557 1.00 96.88 97 MET A CA 1
ATOM 685 C C . MET A 1 97 ? 0.398 -0.015 -8.353 1.00 96.88 97 MET A C 1
ATOM 687 O O . MET A 1 97 ? -0.073 -0.445 -7.298 1.00 96.88 97 MET A O 1
ATOM 691 N N . LEU A 1 98 ? -0.352 0.382 -9.375 1.00 97.06 98 LEU A N 1
ATOM 692 C CA . LEU A 1 98 ? -1.804 0.295 -9.489 1.00 97.06 98 LEU A CA 1
ATOM 693 C C . LEU A 1 98 ? -2.108 -0.676 -10.626 1.00 97.06 98 LEU A C 1
ATOM 695 O O . LEU A 1 98 ? -2.547 -0.252 -11.692 1.00 97.06 98 LEU A O 1
ATOM 699 N N . ALA A 1 99 ? -1.755 -1.946 -10.417 1.00 94.25 99 ALA A N 1
ATOM 700 C CA . ALA A 1 99 ? -1.518 -2.870 -11.520 1.00 94.25 99 ALA A CA 1
ATOM 701 C C . ALA A 1 99 ? -2.224 -4.232 -11.370 1.00 94.25 99 ALA A C 1
ATOM 703 O O . ALA A 1 99 ? -1.553 -5.261 -11.246 1.00 94.25 99 ALA A O 1
ATOM 704 N N . PRO A 1 100 ? -3.572 -4.271 -11.301 1.00 93.12 100 PRO A N 1
ATOM 705 C CA . PRO A 1 100 ? -4.308 -5.531 -11.210 1.00 93.12 100 PRO A CA 1
ATOM 706 C C . PRO A 1 100 ? -4.012 -6.490 -12.373 1.00 93.12 100 PRO A C 1
ATOM 708 O O . PRO A 1 100 ? -4.020 -7.705 -12.156 1.00 93.12 100 PRO A O 1
ATOM 711 N N . ASP A 1 101 ? -3.750 -5.963 -13.572 1.00 90.94 101 ASP A N 1
ATOM 712 C CA . ASP A 1 101 ? -3.473 -6.759 -14.766 1.00 90.94 101 ASP A CA 1
ATOM 713 C C . ASP A 1 101 ? -2.038 -7.315 -14.735 1.00 90.94 101 ASP A C 1
ATOM 715 O O . ASP A 1 101 ? -1.844 -8.525 -14.881 1.00 90.94 101 ASP A O 1
ATOM 719 N N . ALA A 1 102 ? -1.035 -6.483 -14.430 1.00 89.81 102 ALA A N 1
ATOM 720 C CA . ALA A 1 102 ? 0.364 -6.918 -14.328 1.00 89.81 102 ALA A CA 1
ATOM 721 C C . ALA A 1 102 ? 0.584 -7.934 -13.201 1.00 89.81 102 ALA A C 1
ATOM 723 O O . ALA A 1 102 ? 1.363 -8.877 -13.339 1.00 89.81 102 ALA A O 1
ATOM 724 N N . GLU A 1 103 ? -0.131 -7.772 -12.083 1.00 89.06 103 GLU A N 1
ATOM 725 C CA . GLU A 1 103 ? -0.067 -8.699 -10.953 1.00 89.06 103 GLU A CA 1
ATOM 726 C C . GLU A 1 103 ? -0.769 -10.042 -11.201 1.00 89.06 103 GLU A C 1
ATOM 728 O O . GLU A 1 103 ? -0.687 -10.916 -10.332 1.00 89.06 103 GLU A O 1
ATOM 733 N N . ARG A 1 104 ? -1.427 -10.225 -12.357 1.00 85.69 104 ARG A N 1
ATOM 734 C CA . ARG A 1 104 ? -2.169 -11.442 -12.731 1.00 85.69 104 ARG A CA 1
ATOM 735 C C . ARG A 1 104 ? -3.203 -11.850 -11.697 1.00 85.69 104 ARG A C 1
ATOM 737 O O . ARG A 1 104 ? -3.350 -13.027 -11.352 1.00 85.69 104 ARG A O 1
ATOM 744 N N . LEU A 1 105 ? -3.926 -10.870 -11.165 1.00 87.06 105 LEU A N 1
ATOM 745 C CA . LEU A 1 105 ? -5.070 -11.197 -10.331 1.00 87.06 105 LEU A CA 1
ATOM 746 C C . 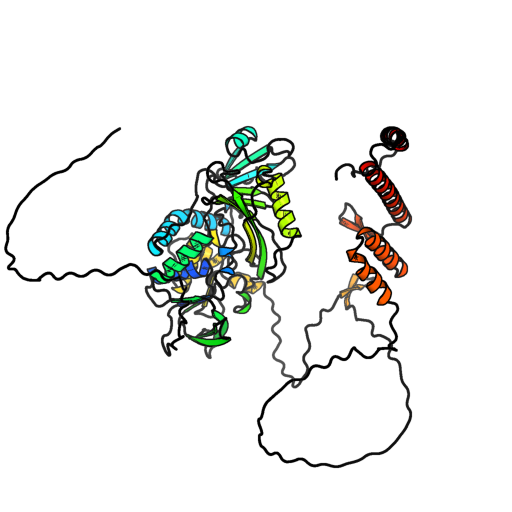LEU A 1 105 ? -6.070 -11.995 -11.180 1.00 87.06 105 LEU A C 1
ATOM 748 O O . LEU A 1 105 ? -6.326 -11.661 -12.335 1.00 87.06 105 LEU A O 1
ATOM 752 N N . HIS A 1 106 ? -6.624 -13.064 -10.609 1.00 85.56 106 HIS A N 1
ATOM 753 C CA . HIS A 1 106 ? -7.536 -13.952 -11.329 1.00 85.56 106 HIS A CA 1
ATOM 754 C C . HIS A 1 106 ? -8.715 -13.157 -11.907 1.00 85.56 106 HIS A C 1
ATOM 756 O O . HIS A 1 106 ? -9.485 -12.584 -11.134 1.00 85.56 106 HIS A O 1
ATOM 762 N N . ARG A 1 107 ? -8.869 -13.136 -13.240 1.00 79.56 107 ARG A N 1
ATOM 763 C CA . ARG A 1 107 ? -9.806 -12.239 -13.946 1.00 79.56 107 ARG A CA 1
ATOM 764 C C . ARG A 1 107 ? -11.265 -12.402 -13.519 1.00 79.56 107 ARG A C 1
ATOM 766 O O . ARG A 1 107 ? -11.965 -11.413 -13.326 1.00 79.56 107 ARG A O 1
ATOM 773 N N . ASP A 1 108 ? -11.704 -13.632 -13.271 1.00 82.50 108 ASP A N 1
ATOM 774 C CA . ASP A 1 108 ? -13.071 -13.880 -12.785 1.00 82.50 108 ASP A CA 1
ATOM 775 C C . ASP A 1 108 ? -13.192 -13.740 -11.258 1.00 82.50 108 ASP A C 1
ATOM 777 O O . ASP A 1 108 ? -14.264 -13.894 -10.675 1.00 82.50 108 ASP A O 1
ATOM 781 N N . GLY A 1 109 ? -12.074 -13.469 -10.583 1.00 92.56 109 GLY A N 1
ATOM 782 C CA . GLY A 1 109 ? -11.989 -13.354 -9.140 1.00 92.56 109 GLY A CA 1
ATOM 783 C C . GLY A 1 109 ? -12.441 -11.986 -8.638 1.00 92.56 109 GLY A C 1
ATOM 784 O O . GLY A 1 109 ? -12.155 -10.939 -9.223 1.00 92.56 109 GLY A O 1
ATOM 785 N N . ILE A 1 110 ? -13.080 -11.985 -7.469 1.00 95.94 110 ILE A N 1
ATOM 786 C CA . ILE A 1 110 ? -13.518 -10.763 -6.784 1.00 95.94 110 ILE A CA 1
ATOM 787 C C . ILE A 1 110 ? -12.377 -9.755 -6.576 1.00 95.94 110 ILE A C 1
ATOM 789 O O . ILE A 1 110 ? -12.585 -8.554 -6.728 1.00 95.94 110 ILE A O 1
ATOM 793 N N . LEU A 1 111 ? -11.157 -10.222 -6.285 1.00 97.06 111 LEU A N 1
ATOM 794 C CA . LEU A 1 111 ? -10.006 -9.347 -6.052 1.00 97.06 111 LEU A CA 1
ATOM 795 C C . LEU A 1 111 ? -9.624 -8.538 -7.296 1.00 97.06 111 LEU A C 1
ATOM 797 O O . LEU A 1 111 ? -9.319 -7.356 -7.165 1.00 97.06 111 LEU A O 1
ATOM 801 N N . TYR A 1 112 ? -9.688 -9.140 -8.485 1.00 95.81 112 TYR A N 1
ATOM 802 C CA . TYR A 1 112 ? -9.415 -8.437 -9.737 1.00 95.81 112 TYR A CA 1
ATOM 803 C C . TYR A 1 112 ? -10.474 -7.370 -10.014 1.00 95.81 112 TYR A C 1
ATOM 805 O O . TYR A 1 112 ? -10.128 -6.221 -10.273 1.00 95.81 112 TYR A O 1
ATOM 813 N N . ARG A 1 113 ? -11.767 -7.701 -9.875 1.00 96.69 113 ARG A N 1
ATOM 814 C CA . ARG A 1 113 ? -12.860 -6.727 -10.062 1.00 96.69 113 ARG A CA 1
ATOM 815 C C . ARG A 1 113 ? -12.772 -5.557 -9.082 1.00 96.69 113 ARG A C 1
ATOM 817 O O . ARG A 1 113 ? -12.890 -4.404 -9.486 1.00 96.69 113 ARG A O 1
ATOM 824 N N . VAL A 1 114 ? -12.518 -5.845 -7.804 1.00 97.88 114 VAL A N 1
ATOM 825 C CA . VAL A 1 114 ? -12.295 -4.822 -6.767 1.00 97.88 114 VAL A CA 1
ATOM 826 C C . VAL A 1 114 ? -11.047 -3.995 -7.083 1.00 97.88 114 VAL A C 1
ATOM 828 O O . VAL A 1 114 ? -11.080 -2.777 -6.930 1.00 97.88 114 VAL A O 1
ATOM 831 N N . GLY A 1 115 ? -9.968 -4.624 -7.555 1.00 97.31 115 GLY A N 1
ATOM 832 C CA . GLY A 1 115 ? -8.742 -3.953 -7.985 1.00 97.31 115 GLY A CA 1
ATOM 833 C C . GLY A 1 115 ? -8.976 -2.983 -9.143 1.00 97.31 115 GLY A C 1
ATOM 834 O O . GLY A 1 115 ? -8.593 -1.821 -9.036 1.00 97.31 115 GLY A O 1
ATOM 835 N N . GLN A 1 116 ? -9.666 -3.417 -10.201 1.00 95.56 116 GLN A N 1
ATOM 836 C CA . GLN A 1 116 ? -10.024 -2.570 -11.344 1.00 95.56 116 GLN A CA 1
ATOM 837 C C . GLN A 1 116 ? -10.901 -1.385 -10.929 1.00 95.56 116 GLN A C 1
ATOM 839 O O . GLN A 1 116 ? -10.593 -0.243 -11.269 1.00 95.56 116 GLN A O 1
ATOM 844 N N . GLN A 1 117 ? -11.949 -1.629 -10.135 1.00 97.25 117 GLN A N 1
ATOM 845 C CA . GLN A 1 117 ? -12.809 -0.552 -9.643 1.00 97.25 117 GLN A CA 1
ATOM 846 C C . GLN A 1 117 ? -12.009 0.440 -8.791 1.00 97.25 117 GLN A C 1
ATOM 848 O O . GLN A 1 117 ? -12.106 1.650 -8.981 1.00 97.25 117 GLN A O 1
ATOM 853 N N . SER A 1 118 ? -11.157 -0.063 -7.894 1.00 98.12 118 SER A N 1
ATOM 854 C CA . SER A 1 118 ? -10.294 0.781 -7.070 1.00 98.12 118 SER A CA 1
ATOM 855 C C . SER A 1 118 ? -9.319 1.607 -7.913 1.00 98.12 118 SER A C 1
ATOM 857 O O . SER A 1 118 ? -9.183 2.804 -7.664 1.00 98.12 118 SER A O 1
ATOM 859 N N . ARG A 1 119 ? -8.701 1.018 -8.951 1.00 96.88 119 ARG A N 1
ATOM 860 C CA . ARG A 1 119 ? -7.870 1.727 -9.946 1.00 96.88 119 ARG A CA 1
ATOM 861 C C . ARG A 1 119 ? -8.660 2.851 -10.620 1.00 96.88 119 ARG A C 1
ATOM 863 O O . ARG A 1 119 ? -8.182 3.982 -10.656 1.00 96.88 119 ARG A O 1
ATOM 870 N N . GLY A 1 120 ? -9.897 2.590 -11.041 1.00 96.12 120 GLY A N 1
ATOM 871 C CA . GLY A 1 120 ? -10.797 3.605 -11.603 1.00 96.12 120 GLY A CA 1
ATOM 872 C C . GLY A 1 120 ? -11.126 4.760 -10.643 1.00 96.12 120 GLY A C 1
ATOM 873 O O . GLY A 1 120 ? -11.367 5.885 -11.080 1.00 96.12 120 GLY A O 1
ATOM 874 N N . MET A 1 121 ? -11.076 4.528 -9.326 1.00 97.69 121 MET A N 1
ATOM 875 C CA . MET A 1 121 ? -11.314 5.559 -8.307 1.00 97.69 121 MET A CA 1
ATOM 876 C C . MET A 1 121 ? -10.109 6.479 -8.064 1.00 97.69 121 MET A C 1
ATOM 878 O O . MET A 1 121 ? -10.291 7.585 -7.544 1.00 97.69 121 MET A O 1
ATOM 882 N N . TYR A 1 122 ? -8.888 6.063 -8.419 1.00 98.12 122 TYR A N 1
ATOM 883 C CA . TYR A 1 122 ? -7.658 6.788 -8.077 1.00 98.12 122 TYR A CA 1
ATOM 884 C C . TYR A 1 122 ? -7.626 8.253 -8.517 1.00 98.12 122 TYR A C 1
ATOM 886 O O . TYR A 1 122 ? -7.266 9.084 -7.684 1.00 98.12 122 TYR A O 1
ATOM 894 N N . PRO A 1 123 ? -8.014 8.623 -9.754 1.00 97.62 123 PRO A N 1
ATOM 895 C CA . PRO A 1 123 ? -7.977 10.021 -10.175 1.00 97.62 123 PRO A CA 1
ATOM 896 C C . PRO A 1 123 ? -8.805 10.936 -9.269 1.00 97.62 123 PRO A C 1
ATOM 898 O O . PRO A 1 123 ? -8.360 12.023 -8.909 1.00 97.62 123 PRO A O 1
ATOM 901 N N . ALA A 1 124 ? -10.015 10.514 -8.897 1.00 98.19 124 ALA A N 1
ATOM 902 C CA . ALA A 1 124 ? -10.880 11.297 -8.020 1.00 98.19 124 ALA A CA 1
ATOM 903 C C . ALA A 1 124 ? -10.378 11.278 -6.574 1.00 98.19 124 ALA A C 1
ATOM 905 O O . ALA A 1 124 ? -10.315 12.326 -5.935 1.00 98.19 124 ALA A O 1
ATOM 906 N N . TRP A 1 125 ? -9.976 10.104 -6.088 1.00 98.44 125 TRP A N 1
ATOM 907 C CA . TRP A 1 125 ? -9.512 9.925 -4.718 1.00 98.44 125 TRP A CA 1
ATOM 908 C C . TRP A 1 125 ? -8.207 10.675 -4.431 1.00 98.44 125 TRP A C 1
ATOM 910 O O . TRP A 1 125 ? -8.099 11.339 -3.405 1.00 98.44 125 TRP A O 1
ATOM 920 N N . VAL A 1 126 ? -7.235 10.645 -5.346 1.00 98.50 126 VAL A N 1
ATOM 921 C CA . VAL A 1 126 ? -5.993 11.416 -5.200 1.00 98.50 126 VAL A CA 1
ATOM 922 C C . VAL A 1 126 ? -6.295 12.909 -5.180 1.00 98.50 126 VAL A C 1
ATOM 924 O O . VAL A 1 126 ? -5.834 13.577 -4.263 1.00 98.50 126 VAL A O 1
ATOM 927 N N . ARG A 1 127 ? -7.140 13.426 -6.084 1.00 98.50 127 ARG A N 1
ATOM 928 C CA . ARG A 1 127 ? -7.539 14.846 -6.054 1.00 98.50 127 ARG A CA 1
ATOM 929 C C . ARG A 1 127 ? -8.174 15.247 -4.726 1.00 98.50 127 ARG A C 1
ATOM 931 O O . ARG A 1 127 ? -7.885 16.320 -4.209 1.00 98.50 127 ARG A O 1
ATOM 938 N N . GLU A 1 128 ? -9.035 14.399 -4.173 1.00 98.12 128 GLU A N 1
ATOM 939 C CA . GLU A 1 128 ? -9.655 14.623 -2.865 1.00 98.12 128 GLU A CA 1
ATOM 940 C C . GLU A 1 128 ? -8.599 14.694 -1.749 1.00 98.12 128 GLU A C 1
ATOM 942 O O . GLU A 1 128 ? -8.601 15.624 -0.940 1.00 98.12 128 GLU A O 1
ATOM 947 N N . VAL A 1 129 ? -7.654 13.748 -1.737 1.00 98.69 129 VAL A N 1
ATOM 948 C CA . VAL A 1 129 ? -6.548 13.716 -0.770 1.00 98.69 129 VAL A CA 1
ATOM 949 C C . VAL A 1 129 ? -5.638 14.936 -0.930 1.00 98.69 129 VAL A C 1
ATOM 951 O O . VAL A 1 129 ? -5.287 15.558 0.069 1.00 98.69 129 VAL A O 1
ATOM 954 N N . GLU A 1 130 ? -5.284 15.318 -2.156 1.00 98.69 130 GLU A N 1
ATOM 955 C CA . GLU A 1 130 ? -4.464 16.497 -2.453 1.00 98.69 130 GLU A CA 1
ATOM 956 C C . GLU A 1 130 ? -5.144 17.787 -1.992 1.00 98.69 130 GLU A C 1
ATOM 958 O O . GLU A 1 130 ? -4.501 18.629 -1.365 1.00 98.69 130 GLU A O 1
ATOM 963 N N . GLN A 1 131 ? -6.449 17.935 -2.244 1.00 98.38 131 GLN A N 1
ATOM 964 C CA . GLN A 1 131 ? -7.238 19.080 -1.784 1.00 98.38 131 GLN A CA 1
ATOM 965 C C . GLN A 1 131 ? -7.280 19.151 -0.257 1.00 98.38 131 GLN A C 1
ATOM 967 O O . GLN A 1 131 ? -7.036 20.211 0.319 1.00 98.38 131 GLN A O 1
ATOM 972 N N . ALA A 1 132 ? -7.537 18.022 0.406 1.00 97.88 132 ALA A N 1
ATOM 973 C CA . ALA A 1 132 ? -7.566 17.954 1.861 1.00 97.88 132 ALA A CA 1
ATOM 974 C C . ALA A 1 132 ? -6.178 18.188 2.481 1.00 97.88 132 ALA A C 1
ATOM 976 O O . ALA A 1 132 ? -6.071 18.784 3.552 1.00 97.88 132 ALA A O 1
ATOM 977 N N . ALA A 1 133 ? -5.102 17.743 1.827 1.00 98.44 133 ALA A N 1
ATOM 978 C CA . ALA A 1 133 ? -3.735 17.871 2.321 1.00 98.44 133 ALA A CA 1
ATOM 979 C C . ALA A 1 133 ? -3.098 19.234 2.000 1.00 98.44 133 ALA A C 1
ATOM 981 O O . ALA A 1 133 ? -2.287 19.736 2.782 1.00 98.44 133 ALA A O 1
ATOM 982 N N . GLY A 1 134 ? -3.436 19.834 0.860 1.00 98.25 134 GLY A N 1
ATOM 983 C CA . GLY A 1 134 ? -2.750 20.998 0.298 1.00 98.25 134 GLY A CA 1
ATOM 984 C C . GLY A 1 134 ? -1.354 20.685 -0.257 1.00 98.25 134 GLY A C 1
ATOM 985 O O . GLY A 1 134 ? -0.492 21.564 -0.243 1.00 98.25 134 GLY A O 1
ATOM 986 N N . ILE A 1 135 ? -1.099 19.439 -0.677 1.00 98.31 135 ILE A N 1
ATOM 987 C CA . ILE A 1 135 ? 0.130 19.002 -1.367 1.00 98.31 135 ILE A CA 1
ATOM 988 C C . ILE A 1 135 ? -0.218 18.023 -2.483 1.00 98.31 135 ILE A C 1
ATOM 990 O O . ILE A 1 135 ? -1.204 17.302 -2.363 1.00 98.31 135 ILE A O 1
ATOM 994 N N . GLY A 1 136 ? 0.600 18.007 -3.536 1.00 97.75 136 GLY A N 1
ATOM 995 C CA . GLY A 1 136 ? 0.426 17.100 -4.667 1.00 97.75 136 GLY A CA 1
ATOM 996 C C . GLY A 1 136 ? 0.910 15.679 -4.381 1.00 97.75 136 GLY A C 1
ATOM 997 O O . GLY A 1 136 ? 1.785 15.466 -3.537 1.00 97.75 136 GLY A O 1
ATOM 998 N N . VAL A 1 137 ? 0.351 14.726 -5.119 1.00 98.31 137 VAL A N 1
ATOM 999 C CA . VAL A 1 137 ? 0.747 13.320 -5.154 1.00 98.31 137 VAL A CA 1
ATOM 1000 C C . VAL A 1 137 ? 0.947 12.927 -6.608 1.00 98.31 137 VAL A C 1
ATOM 1002 O O . VAL A 1 137 ? 0.040 13.040 -7.430 1.00 98.31 137 VAL A O 1
ATOM 1005 N N . ASP A 1 138 ? 2.135 12.428 -6.934 1.00 96.69 138 ASP A N 1
ATOM 1006 C CA . ASP A 1 138 ? 2.394 11.922 -8.275 1.00 96.69 138 ASP A CA 1
ATOM 1007 C C . ASP A 1 138 ? 1.542 10.679 -8.574 1.00 96.69 138 ASP A C 1
ATOM 1009 O O . ASP A 1 138 ? 1.796 9.598 -8.044 1.00 96.69 138 ASP A O 1
ATOM 1013 N N . LEU A 1 139 ? 0.535 10.848 -9.430 1.00 96.50 139 LEU A N 1
ATOM 1014 C CA . LEU A 1 139 ? -0.278 9.789 -10.014 1.00 96.50 139 LEU A CA 1
ATOM 1015 C C . LEU A 1 139 ? 0.024 9.701 -11.513 1.00 96.50 139 LEU A C 1
ATOM 1017 O O . LEU A 1 139 ? 0.015 10.712 -12.221 1.00 96.50 139 LEU A O 1
ATOM 1021 N N . GLN A 1 140 ? 0.272 8.487 -11.988 1.00 93.31 140 GLN A N 1
ATOM 1022 C CA . GLN A 1 140 ? 0.547 8.178 -13.385 1.00 93.31 140 GLN A CA 1
ATOM 1023 C C . GLN A 1 140 ? -0.387 7.039 -13.799 1.00 93.31 140 GLN A C 1
ATOM 1025 O O . GLN A 1 140 ? -0.268 5.916 -13.313 1.00 93.31 140 GLN A O 1
ATOM 1030 N N . LEU A 1 141 ? -1.359 7.361 -14.643 1.00 89.12 141 LEU A N 1
ATOM 1031 C CA . LEU A 1 141 ? -2.349 6.439 -15.195 1.00 89.12 141 LEU A CA 1
ATOM 1032 C C . LEU A 1 141 ? -2.468 6.724 -16.695 1.00 89.12 141 LEU A C 1
ATOM 1034 O O . LEU A 1 141 ? -2.350 7.885 -17.091 1.00 89.12 141 LEU A O 1
ATOM 1038 N N . GLY A 1 142 ? -2.760 5.695 -17.488 1.00 73.19 142 GLY A N 1
ATOM 1039 C CA . GLY A 1 142 ? -2.883 5.801 -18.944 1.00 73.19 142 GLY A CA 1
ATOM 1040 C C . GLY A 1 142 ? -1.573 5.549 -19.697 1.00 73.19 142 GLY A C 1
ATOM 1041 O O . GLY A 1 142 ? -0.540 5.271 -19.090 1.00 73.19 142 GLY A O 1
ATOM 1042 N N . ASP A 1 143 ? -1.657 5.606 -21.031 1.00 61.59 143 ASP A N 1
ATOM 1043 C CA . ASP A 1 143 ? -0.579 5.394 -22.014 1.00 61.59 143 ASP A CA 1
ATOM 1044 C C . ASP A 1 143 ? 0.279 4.140 -21.797 1.00 61.59 143 ASP A C 1
ATOM 1046 O O . ASP A 1 143 ? 1.448 4.090 -22.178 1.00 61.59 143 ASP A O 1
ATOM 1050 N N . GLY A 1 144 ? -0.297 3.094 -21.199 1.00 60.94 144 GLY A N 1
ATOM 1051 C CA . GLY A 1 144 ? 0.425 1.843 -21.048 1.00 60.94 144 GLY A CA 1
ATOM 1052 C C . GLY A 1 144 ? 1.583 1.925 -20.067 1.00 60.94 144 GLY A C 1
ATOM 1053 O O . GLY A 1 144 ? 2.652 1.380 -20.333 1.00 60.94 144 GLY A O 1
ATOM 1054 N N . ALA A 1 145 ? 1.368 2.608 -18.940 1.00 73.69 145 ALA A N 1
ATOM 1055 C CA . ALA A 1 145 ? 2.375 2.866 -17.914 1.00 73.69 145 ALA A CA 1
ATOM 1056 C C . ALA A 1 145 ? 3.027 1.604 -17.320 1.00 73.69 145 ALA A C 1
ATOM 1058 O O . ALA A 1 145 ? 3.965 1.740 -16.533 1.00 73.69 145 ALA A O 1
ATOM 1059 N N . MET A 1 146 ? 2.552 0.405 -17.673 1.00 89.38 146 MET A N 1
ATOM 1060 C CA . MET A 1 146 ? 3.168 -0.866 -17.328 1.00 89.38 146 MET A CA 1
ATOM 1061 C C . MET A 1 146 ? 3.482 -1.704 -18.573 1.00 89.38 146 MET A C 1
ATOM 1063 O O . MET A 1 146 ? 2.608 -1.971 -19.401 1.00 89.38 146 MET A O 1
ATOM 1067 N N . LEU A 1 147 ? 4.720 -2.183 -18.649 1.00 91.06 147 LEU A N 1
ATOM 1068 C CA . LEU A 1 147 ? 5.213 -3.108 -19.658 1.00 91.06 147 LEU A CA 1
ATOM 1069 C C . LEU A 1 147 ? 5.560 -4.451 -19.039 1.00 91.06 147 LEU A C 1
ATOM 1071 O O . LEU A 1 147 ? 6.157 -4.530 -17.967 1.00 91.06 147 LEU A O 1
ATOM 1075 N N . VAL A 1 148 ? 5.228 -5.508 -19.763 1.00 89.62 148 VAL A N 1
ATOM 1076 C CA . VAL A 1 148 ? 5.363 -6.894 -19.330 1.00 89.62 148 VAL A CA 1
ATOM 1077 C C . VAL A 1 148 ? 6.206 -7.633 -20.385 1.00 89.62 148 VAL A C 1
ATOM 1079 O O . VAL A 1 148 ? 5.654 -8.098 -21.387 1.00 89.62 148 VAL A O 1
ATOM 1082 N N . PRO A 1 149 ? 7.549 -7.666 -20.239 1.00 88.38 149 PRO A N 1
ATOM 1083 C CA . PRO A 1 149 ? 8.462 -8.159 -21.274 1.00 88.38 149 PRO A CA 1
ATOM 1084 C C . PRO A 1 149 ? 8.413 -9.683 -21.441 1.00 88.38 149 PRO A C 1
ATOM 1086 O O . PRO A 1 149 ? 8.368 -10.411 -20.451 1.00 88.38 149 PRO A O 1
ATOM 1089 N N . ILE A 1 150 ? 8.490 -10.166 -22.685 1.00 84.94 150 ILE A N 1
ATOM 1090 C CA . ILE A 1 150 ? 8.454 -11.594 -23.045 1.00 84.94 150 ILE A CA 1
ATOM 1091 C C . ILE A 1 150 ? 9.804 -12.041 -23.581 1.00 84.94 150 ILE A C 1
ATOM 1093 O O . ILE A 1 150 ? 10.333 -11.436 -24.514 1.00 84.94 150 ILE A O 1
ATOM 1097 N N . ARG A 1 151 ? 10.344 -13.132 -23.031 1.00 80.31 151 ARG A N 1
ATOM 1098 C CA . ARG A 1 151 ? 11.615 -13.725 -23.466 1.00 80.31 151 ARG A CA 1
ATOM 1099 C C . ARG A 1 151 ? 11.397 -15.071 -24.155 1.00 80.31 151 ARG A C 1
ATOM 1101 O O . ARG A 1 151 ? 10.405 -15.759 -23.946 1.00 80.31 151 ARG A O 1
ATOM 1108 N N . GLN A 1 152 ? 12.347 -15.484 -24.980 1.00 74.88 152 GLN A N 1
ATOM 1109 C CA . GLN A 1 152 ? 12.322 -16.786 -25.633 1.00 74.88 152 GLN A CA 1
ATOM 1110 C C . GLN A 1 152 ? 12.312 -17.923 -24.607 1.00 74.88 152 GLN A C 1
ATOM 1112 O O . GLN A 1 152 ? 13.086 -17.916 -23.654 1.00 74.88 152 GLN A O 1
ATOM 1117 N N . GLY A 1 153 ? 11.405 -18.885 -24.799 1.00 65.69 153 GLY A N 1
ATOM 1118 C CA . GLY A 1 153 ? 11.194 -19.987 -23.858 1.00 65.69 153 GLY A CA 1
ATOM 1119 C C . GLY A 1 153 ? 10.435 -19.600 -22.583 1.00 65.69 153 GLY A C 1
ATOM 1120 O O . GLY A 1 153 ? 10.229 -20.464 -21.734 1.00 65.69 153 GLY A O 1
ATOM 1121 N N . SER A 1 154 ? 9.989 -18.342 -22.429 1.00 64.06 154 SER A N 1
ATOM 1122 C CA . SER A 1 154 ? 9.034 -17.987 -21.377 1.00 64.06 154 SER A CA 1
ATOM 1123 C C . SER A 1 154 ? 7.619 -18.331 -21.840 1.00 64.06 154 SER A C 1
ATOM 1125 O O . SER A 1 154 ? 6.907 -17.492 -22.391 1.00 64.06 154 SER A O 1
ATOM 1127 N N . ASP A 1 155 ? 7.204 -19.578 -21.629 1.00 52.34 155 ASP A N 1
ATOM 1128 C CA . ASP A 1 155 ? 5.799 -19.945 -21.779 1.00 52.34 155 ASP A CA 1
ATOM 1129 C C . ASP A 1 155 ? 4.953 -19.135 -20.767 1.00 52.34 155 ASP A C 1
ATOM 1131 O O . ASP A 1 155 ? 5.342 -18.992 -19.605 1.00 52.34 155 ASP A O 1
ATOM 1135 N N . ARG A 1 156 ? 3.737 -18.718 -21.167 1.00 55.66 156 ARG A N 1
ATOM 1136 C CA . ARG A 1 156 ? 2.584 -18.320 -20.302 1.00 55.66 156 ARG A CA 1
ATOM 1137 C C . ARG A 1 156 ? 2.334 -16.831 -20.015 1.00 55.66 156 ARG A C 1
ATOM 1139 O O . ARG A 1 156 ? 1.887 -16.483 -18.922 1.00 55.66 156 ARG A O 1
ATOM 1146 N N . TRP A 1 157 ? 2.644 -15.917 -20.929 1.00 62.59 157 TRP A N 1
ATOM 1147 C CA . TRP A 1 157 ? 2.292 -14.496 -20.746 1.00 62.59 157 TRP A CA 1
ATOM 1148 C C . TRP A 1 157 ? 1.361 -13.985 -21.865 1.00 62.59 157 TRP A C 1
ATOM 1150 O O . TRP A 1 157 ? 0.551 -13.101 -21.626 1.00 62.59 157 TRP A O 1
ATOM 1160 N N . GLU A 1 158 ? 1.402 -14.581 -23.060 1.00 55.78 158 GLU A N 1
ATOM 1161 C CA . GLU A 1 158 ? 0.693 -14.077 -24.250 1.00 55.78 158 GLU A CA 1
ATOM 1162 C C . GLU A 1 158 ? -0.826 -14.297 -24.257 1.00 55.78 158 GLU A C 1
ATOM 1164 O O . GLU A 1 158 ? -1.567 -13.430 -24.708 1.00 55.78 158 GLU A O 1
ATOM 1169 N N . SER A 1 159 ? -1.324 -15.423 -23.742 1.00 57.09 159 SER A N 1
ATOM 1170 C CA . SER A 1 159 ? -2.753 -15.765 -23.834 1.00 57.09 159 SER A CA 1
ATOM 1171 C C . SER A 1 159 ? -3.630 -15.133 -22.746 1.00 57.09 159 SER A C 1
ATOM 1173 O O . SER A 1 159 ? -4.844 -15.317 -22.761 1.00 57.09 159 SER A O 1
ATOM 1175 N N . GLU A 1 160 ? -3.039 -14.437 -21.770 1.00 66.00 160 GLU A N 1
ATOM 1176 C CA . GLU A 1 160 ? -3.732 -14.019 -20.540 1.00 66.00 160 GLU A CA 1
ATOM 1177 C C . GLU A 1 160 ? -4.211 -12.562 -20.567 1.00 66.00 160 GLU A C 1
ATOM 1179 O O . GLU A 1 160 ? -5.044 -12.176 -19.739 1.00 66.00 160 GLU A O 1
ATOM 1184 N N . PHE A 1 161 ? -3.711 -11.739 -21.496 1.00 73.06 161 PHE A N 1
ATOM 1185 C CA . PHE A 1 161 ? -3.975 -10.301 -21.475 1.00 73.06 161 PHE A CA 1
ATOM 1186 C C . PHE A 1 161 ? -5.212 -9.852 -22.265 1.00 73.06 161 PHE A C 1
ATOM 1188 O O . PHE A 1 161 ? -5.822 -8.861 -21.876 1.00 73.06 161 PHE A O 1
ATOM 1195 N N . GLY A 1 162 ? -5.661 -10.602 -23.276 1.00 73.56 162 GLY A N 1
ATOM 1196 C CA . GLY A 1 162 ? -6.873 -10.263 -24.039 1.00 73.56 162 GLY A CA 1
ATOM 1197 C C . GLY A 1 162 ? -6.881 -8.807 -24.532 1.00 73.56 162 GLY A C 1
ATOM 1198 O O . GLY A 1 162 ? -5.849 -8.288 -24.942 1.00 73.56 162 GLY A O 1
ATOM 1199 N N . ASP A 1 163 ? -8.031 -8.133 -24.436 1.00 78.69 163 ASP A N 1
ATOM 1200 C CA . ASP A 1 163 ? -8.229 -6.768 -24.957 1.00 78.69 163 ASP A CA 1
ATOM 1201 C C . ASP A 1 163 ? -7.677 -5.644 -24.054 1.00 78.69 163 ASP A C 1
ATOM 1203 O O . ASP A 1 163 ? -7.753 -4.469 -24.414 1.00 78.69 163 ASP A O 1
ATOM 1207 N N . VAL A 1 164 ? -7.135 -5.962 -22.869 1.00 82.75 164 VAL A N 1
ATOM 1208 C CA . VAL A 1 164 ? -6.607 -4.938 -21.937 1.00 82.75 164 VAL A CA 1
ATOM 1209 C C . VAL A 1 164 ? -5.134 -4.602 -22.182 1.00 82.75 164 VAL A C 1
ATOM 1211 O O . VAL A 1 164 ? -4.575 -3.741 -21.497 1.00 82.75 164 VAL A O 1
ATOM 1214 N N . ALA A 1 165 ? -4.501 -5.263 -23.154 1.00 88.00 165 ALA A N 1
ATOM 1215 C CA . ALA A 1 165 ? -3.101 -5.057 -23.478 1.00 88.00 165 ALA A CA 1
ATOM 1216 C C . ALA A 1 165 ? -2.846 -4.929 -24.977 1.00 88.00 165 ALA A C 1
ATOM 1218 O O . ALA A 1 165 ? -3.527 -5.529 -25.804 1.00 88.00 165 ALA A O 1
ATOM 1219 N N . THR A 1 166 ? -1.794 -4.189 -25.304 1.00 89.31 166 THR A N 1
ATOM 1220 C CA . THR A 1 166 ? -1.288 -4.032 -26.666 1.00 89.31 166 THR A CA 1
ATOM 1221 C C . THR A 1 166 ? 0.056 -4.740 -26.778 1.00 89.31 166 THR A C 1
ATOM 1223 O O . THR A 1 166 ? 0.940 -4.521 -25.951 1.00 89.31 166 THR A O 1
ATOM 1226 N N . TRP A 1 167 ? 0.233 -5.594 -27.786 1.00 89.62 167 TRP A N 1
ATOM 1227 C CA . TRP A 1 167 ? 1.534 -6.206 -28.051 1.00 89.62 167 TRP A CA 1
ATOM 1228 C C . TRP A 1 167 ? 2.481 -5.200 -28.706 1.00 89.62 167 TRP A C 1
ATOM 1230 O O . TRP A 1 167 ? 2.155 -4.625 -29.746 1.00 89.62 167 TRP A O 1
ATOM 1240 N N . LEU A 1 168 ? 3.670 -5.037 -28.131 1.00 89.50 168 LEU A N 1
ATOM 1241 C CA . LEU A 1 168 ? 4.782 -4.308 -28.727 1.00 89.50 168 LEU A CA 1
ATOM 1242 C C . LEU A 1 168 ? 5.841 -5.319 -29.171 1.00 89.50 168 LEU A C 1
ATOM 1244 O O . LEU A 1 168 ? 6.436 -5.994 -28.330 1.00 89.50 168 LEU A O 1
ATOM 1248 N N . SER A 1 169 ? 6.096 -5.410 -30.483 1.00 88.62 169 SER A N 1
ATOM 1249 C CA . SER A 1 169 ? 7.235 -6.179 -31.007 1.00 88.62 169 SER A CA 1
ATOM 1250 C C . SER A 1 169 ? 8.551 -5.637 -30.449 1.00 88.62 169 SER A C 1
ATOM 1252 O O . SER A 1 169 ? 8.610 -4.478 -30.042 1.00 88.62 169 SER A O 1
ATOM 1254 N N . SER A 1 170 ? 9.621 -6.431 -30.468 1.00 86.69 170 SER A N 1
ATOM 1255 C CA . SER A 1 170 ? 10.974 -5.968 -30.119 1.00 86.69 170 SER A CA 1
ATOM 1256 C C . SER A 1 170 ? 11.367 -4.666 -30.833 1.00 86.69 170 SER A C 1
ATOM 1258 O O . SER A 1 170 ? 11.892 -3.744 -30.212 1.00 86.69 170 SER A O 1
ATOM 1260 N N . GLU A 1 171 ? 11.032 -4.540 -32.120 1.00 87.06 171 GLU A N 1
ATOM 1261 C CA . GLU A 1 171 ? 11.278 -3.331 -32.915 1.00 87.06 171 GLU A CA 1
ATOM 1262 C C . GLU A 1 171 ? 10.498 -2.132 -32.372 1.00 87.06 171 GLU A C 1
ATOM 1264 O O . GLU A 1 171 ? 11.065 -1.058 -32.198 1.00 87.06 171 GLU A O 1
ATOM 1269 N N . SER A 1 172 ? 9.205 -2.307 -32.079 1.00 89.19 172 SER A N 1
ATOM 1270 C CA . SER A 1 172 ? 8.374 -1.238 -31.514 1.00 89.19 172 SER A CA 1
ATOM 1271 C C . SER A 1 172 ? 8.866 -0.861 -30.118 1.00 89.19 172 SER A C 1
ATOM 1273 O O . SER A 1 172 ? 9.008 0.314 -29.794 1.00 89.19 172 SER A O 1
ATOM 1275 N N . LEU A 1 173 ? 9.190 -1.861 -29.304 1.00 88.25 173 LEU A N 1
ATOM 1276 C CA . LEU A 1 173 ? 9.683 -1.693 -27.947 1.00 88.25 173 LEU A CA 1
ATOM 1277 C C . LEU A 1 173 ? 11.007 -0.920 -27.909 1.00 88.25 173 LEU A C 1
ATOM 1279 O O . LEU A 1 173 ? 11.171 -0.083 -27.031 1.00 88.25 173 LEU A O 1
ATOM 1283 N N . ALA A 1 174 ? 11.900 -1.116 -28.884 1.00 85.81 174 ALA A N 1
ATOM 1284 C CA . ALA A 1 174 ? 13.138 -0.343 -29.005 1.00 85.81 174 ALA A CA 1
ATOM 1285 C C . ALA A 1 174 ? 12.894 1.168 -29.186 1.00 85.81 174 ALA A C 1
ATOM 1287 O O . ALA A 1 174 ? 13.725 1.978 -28.780 1.00 85.81 174 ALA A O 1
ATOM 1288 N N . TRP A 1 175 ? 11.759 1.553 -29.780 1.00 87.62 175 TRP A N 1
ATOM 1289 C CA . TRP A 1 175 ? 11.348 2.954 -29.894 1.00 87.62 175 TRP A CA 1
ATOM 1290 C C . TRP A 1 175 ? 10.678 3.478 -28.622 1.00 87.62 175 TRP A C 1
ATOM 1292 O O . TRP A 1 175 ? 10.936 4.615 -28.234 1.00 87.62 175 TRP A O 1
ATOM 1302 N N . TYR A 1 176 ? 9.816 2.676 -27.990 1.00 86.94 176 TYR A N 1
ATOM 1303 C CA . TYR A 1 176 ? 9.064 3.088 -26.797 1.00 86.94 176 TYR A CA 1
ATOM 1304 C C . TYR A 1 176 ? 9.922 3.108 -25.525 1.00 86.94 176 TYR A C 1
ATOM 1306 O O . TYR A 1 176 ? 9.824 4.038 -24.732 1.00 86.94 176 TYR A O 1
ATOM 1314 N N . GLU A 1 177 ? 10.771 2.101 -25.336 1.00 90.56 177 GLU A N 1
ATOM 1315 C CA . GLU A 1 177 ? 11.641 1.934 -24.172 1.00 90.56 177 GLU A CA 1
ATOM 1316 C C . GLU A 1 177 ? 13.028 1.437 -24.609 1.00 90.56 177 GLU A C 1
ATOM 1318 O O . GLU A 1 177 ? 13.361 0.260 -24.436 1.00 90.56 177 GLU A O 1
ATOM 1323 N N . PRO A 1 178 ? 13.878 2.324 -25.158 1.00 87.31 178 PRO A N 1
ATOM 1324 C CA . PRO A 1 178 ? 15.203 1.953 -25.661 1.00 87.31 178 PRO A CA 1
ATOM 1325 C C . PRO A 1 178 ? 16.139 1.397 -24.577 1.00 87.31 178 PRO A C 1
ATOM 1327 O O . PRO A 1 178 ? 17.123 0.734 -24.898 1.00 87.31 178 PRO A O 1
ATOM 1330 N N . GLY A 1 179 ? 15.853 1.655 -23.294 1.00 87.19 179 GLY A N 1
ATOM 1331 C CA . GLY A 1 179 ? 16.611 1.095 -22.175 1.00 87.19 179 GLY A CA 1
ATOM 1332 C C . GLY A 1 179 ? 16.417 -0.413 -21.975 1.00 87.19 179 GLY A C 1
ATOM 1333 O O . GLY A 1 179 ? 17.280 -1.054 -21.372 1.00 87.19 179 GLY A O 1
ATOM 1334 N N . LEU A 1 180 ? 15.320 -0.997 -22.475 1.00 88.31 180 LEU A N 1
ATOM 1335 C CA . LEU A 1 180 ? 15.088 -2.444 -22.431 1.00 88.31 180 LEU A CA 1
ATOM 1336 C C . LEU A 1 180 ? 15.969 -3.150 -23.465 1.00 88.31 180 LEU A C 1
ATOM 1338 O O . LEU A 1 180 ? 15.924 -2.832 -24.653 1.00 88.31 180 LEU A O 1
ATOM 1342 N N . THR A 1 181 ? 16.750 -4.140 -23.027 1.00 75.75 181 THR A N 1
ATOM 1343 C CA . THR A 1 181 ? 17.703 -4.806 -23.935 1.00 75.75 181 THR A CA 1
ATOM 1344 C C . THR A 1 181 ? 16.990 -5.632 -24.986 1.00 75.75 181 THR A C 1
ATOM 1346 O O . THR A 1 181 ? 16.209 -6.521 -24.651 1.00 75.75 181 THR A O 1
ATOM 1349 N N . GLN A 1 182 ? 17.321 -5.383 -26.251 1.00 63.69 182 GLN A N 1
ATOM 1350 C CA . GLN A 1 182 ? 16.783 -6.130 -27.389 1.00 63.69 182 GLN A CA 1
ATOM 1351 C C . GLN A 1 182 ? 17.790 -7.147 -27.950 1.00 63.69 182 GLN A C 1
ATOM 1353 O O . GLN A 1 182 ? 17.394 -8.197 -28.449 1.00 63.69 182 GLN A O 1
ATOM 1358 N N . GLU A 1 183 ? 19.096 -6.883 -27.846 1.00 54.16 183 GLU A N 1
ATOM 1359 C CA . GLU A 1 183 ? 20.127 -7.708 -28.489 1.00 54.16 183 GLU A CA 1
ATOM 1360 C C . GLU A 1 183 ? 20.734 -8.738 -27.525 1.00 54.16 183 GLU A C 1
ATOM 1362 O O . GLU A 1 183 ? 21.144 -8.409 -26.418 1.00 54.16 183 GLU A O 1
ATOM 1367 N N . GLY A 1 184 ? 20.786 -10.009 -27.941 1.00 53.19 184 GLY A N 1
ATOM 1368 C CA . GLY A 1 184 ? 21.512 -11.078 -27.235 1.00 53.19 184 GLY A CA 1
ATOM 1369 C C . GLY A 1 184 ? 20.797 -11.748 -26.052 1.00 53.19 184 GLY A C 1
ATOM 1370 O O . GLY A 1 184 ? 21.263 -12.785 -25.589 1.00 53.19 184 GLY A O 1
ATOM 1371 N N . HIS A 1 185 ? 19.649 -11.230 -25.597 1.00 64.06 185 HIS A N 1
ATOM 1372 C CA . HIS A 1 185 ? 18.930 -11.745 -24.411 1.00 64.06 185 HIS A CA 1
ATOM 1373 C C . HIS A 1 185 ? 17.574 -12.408 -24.706 1.00 64.06 185 HIS A C 1
ATOM 1375 O O . HIS A 1 185 ? 16.808 -12.702 -23.786 1.00 64.06 185 HIS A O 1
ATOM 1381 N N . GLY A 1 186 ? 17.259 -12.641 -25.984 1.00 72.12 186 GLY A N 1
ATOM 1382 C CA . GLY A 1 186 ? 16.057 -13.367 -26.397 1.00 72.12 186 GLY A CA 1
ATOM 1383 C C . GLY A 1 186 ? 14.738 -12.649 -26.094 1.00 72.12 186 GLY A C 1
ATOM 1384 O O . GLY A 1 186 ? 13.719 -13.321 -25.962 1.00 72.12 186 GLY A O 1
ATOM 1385 N N . LEU A 1 187 ? 14.725 -11.318 -25.950 1.00 83.44 187 LEU A N 1
ATOM 1386 C CA . LEU A 1 187 ? 13.489 -10.554 -25.763 1.00 83.44 187 LEU A CA 1
ATOM 1387 C C . LEU A 1 187 ? 12.691 -10.507 -27.078 1.00 83.44 187 LEU A C 1
ATOM 1389 O O . LEU A 1 187 ? 13.202 -10.066 -28.102 1.00 83.44 187 LEU A O 1
ATOM 1393 N N . GLN A 1 188 ? 11.443 -10.971 -27.053 1.00 85.75 188 GLN A N 1
ATOM 1394 C CA . GLN A 1 188 ? 10.566 -11.013 -28.232 1.00 85.75 188 GLN A CA 1
ATOM 1395 C C . GLN A 1 188 ? 9.718 -9.745 -28.384 1.00 85.75 188 GLN A C 1
ATOM 1397 O O . GLN A 1 188 ? 9.337 -9.368 -29.492 1.00 85.75 188 GLN A O 1
ATOM 1402 N N . GLY A 1 189 ? 9.418 -9.092 -27.265 1.00 88.25 189 GLY A N 1
ATOM 1403 C CA . GLY A 1 189 ? 8.539 -7.934 -27.192 1.00 88.25 189 GLY A CA 1
ATOM 1404 C C . GLY A 1 189 ? 8.022 -7.734 -25.773 1.00 88.25 189 GLY A C 1
ATOM 1405 O O . GLY A 1 189 ? 8.562 -8.301 -24.819 1.00 88.25 189 GLY A O 1
ATOM 1406 N N . ALA A 1 190 ? 6.978 -6.930 -25.624 1.00 89.88 190 ALA A N 1
ATOM 1407 C CA . ALA A 1 190 ? 6.312 -6.711 -24.347 1.00 89.88 190 ALA A CA 1
ATOM 1408 C C . ALA A 1 190 ? 4.815 -6.471 -24.533 1.00 89.88 190 ALA A C 1
ATOM 1410 O O . ALA A 1 190 ? 4.384 -5.875 -25.519 1.00 89.88 190 ALA A O 1
ATOM 1411 N N . TRP A 1 191 ? 4.028 -6.872 -23.538 1.00 90.88 191 TRP A N 1
ATOM 1412 C CA . TRP A 1 191 ? 2.649 -6.416 -23.419 1.00 90.88 191 TRP A CA 1
ATOM 1413 C C . TRP A 1 191 ? 2.613 -5.066 -22.722 1.00 90.88 191 TRP A C 1
ATOM 1415 O O . TRP A 1 191 ? 3.121 -4.918 -21.612 1.00 90.88 191 TRP A O 1
ATOM 1425 N N . GLN A 1 192 ? 1.993 -4.096 -23.376 1.00 91.50 192 GLN A N 1
ATOM 1426 C CA . GLN A 1 192 ? 1.671 -2.803 -22.809 1.00 91.50 192 GLN A CA 1
ATOM 1427 C C . GLN A 1 192 ? 0.280 -2.860 -22.191 1.00 91.50 192 GLN A C 1
ATOM 1429 O O . GLN A 1 192 ? -0.709 -3.045 -22.897 1.00 91.50 192 GLN A O 1
ATOM 1434 N N . LEU A 1 193 ? 0.202 -2.711 -20.872 1.00 91.12 193 LEU A N 1
ATOM 1435 C CA . LEU A 1 193 ? -1.058 -2.720 -20.136 1.00 91.12 193 LEU A CA 1
ATOM 1436 C C . LEU A 1 193 ? -1.593 -1.295 -20.072 1.00 91.12 193 LEU A C 1
ATOM 1438 O O . LEU A 1 193 ? -1.136 -0.490 -19.263 1.00 91.12 193 LEU A O 1
ATOM 1442 N N . ASN A 1 194 ? -2.552 -0.993 -20.946 1.00 84.88 194 ASN A N 1
ATOM 1443 C CA . ASN A 1 194 ? -3.022 0.369 -21.247 1.00 84.88 194 ASN A CA 1
ATOM 1444 C C . ASN A 1 194 ? -3.535 1.138 -20.020 1.00 84.88 194 ASN A C 1
ATOM 1446 O O . ASN A 1 194 ? -3.532 2.368 -19.978 1.00 84.88 194 ASN A O 1
ATOM 1450 N N . ASP A 1 195 ? -3.987 0.375 -19.040 1.00 89.88 195 ASP A N 1
ATOM 1451 C CA . ASP A 1 195 ? -4.920 0.790 -18.018 1.00 89.88 195 ASP A CA 1
ATOM 1452 C C . ASP A 1 195 ? -4.263 0.788 -16.623 1.00 89.88 195 ASP A C 1
ATOM 1454 O O . ASP A 1 195 ? -4.630 1.575 -15.742 1.00 89.88 195 ASP A O 1
ATOM 1458 N N . ASP A 1 196 ? -3.265 -0.078 -16.436 1.00 93.38 196 ASP A N 1
ATOM 1459 C CA . ASP A 1 196 ? -2.423 -0.135 -15.247 1.00 93.38 196 ASP A CA 1
ATOM 1460 C C . ASP A 1 196 ? -1.580 1.137 -15.106 1.00 93.38 196 ASP A C 1
ATOM 1462 O O . ASP A 1 196 ? -1.289 1.851 -16.066 1.00 93.38 196 ASP A O 1
ATOM 1466 N N . GLY A 1 197 ? -1.165 1.434 -13.878 1.00 95.19 197 GLY A N 1
ATOM 1467 C CA . GLY A 1 197 ? -0.294 2.575 -13.636 1.00 95.19 197 GLY A CA 1
ATOM 1468 C C . GLY A 1 197 ? 0.358 2.556 -12.272 1.00 95.19 197 GLY A C 1
ATOM 1469 O O . GLY A 1 197 ? 0.648 1.500 -11.708 1.00 95.19 197 GLY A O 1
ATOM 1470 N N . GLN A 1 198 ? 0.630 3.737 -11.732 1.00 96.44 198 GLN A N 1
ATOM 1471 C CA . GLN A 1 198 ? 1.339 3.882 -10.471 1.00 96.44 198 GLN A CA 1
ATOM 1472 C C . GLN A 1 198 ? 1.030 5.202 -9.762 1.00 96.44 198 GLN A C 1
ATOM 1474 O O . GLN A 1 198 ? 0.620 6.194 -10.357 1.00 96.44 198 GLN A O 1
ATOM 1479 N N . VAL A 1 199 ? 1.301 5.217 -8.465 1.00 97.81 199 VAL A N 1
ATOM 1480 C CA . VAL A 1 199 ? 1.313 6.397 -7.608 1.00 97.81 199 VAL A CA 1
ATOM 1481 C C . VAL A 1 199 ? 2.647 6.456 -6.862 1.00 97.81 199 VAL A C 1
ATOM 1483 O O . VAL A 1 199 ? 3.253 5.424 -6.551 1.00 97.81 199 VAL A O 1
ATOM 1486 N N . ASP A 1 200 ? 3.147 7.646 -6.546 1.00 98.12 200 ASP A N 1
ATOM 1487 C CA . ASP A 1 200 ? 4.182 7.778 -5.524 1.00 98.12 200 ASP A CA 1
ATOM 1488 C C . ASP A 1 200 ? 3.549 7.517 -4.152 1.00 98.12 200 ASP A C 1
ATOM 1490 O O . ASP A 1 200 ? 2.861 8.354 -3.564 1.00 98.12 200 ASP A O 1
ATOM 1494 N N . ASN A 1 201 ? 3.774 6.309 -3.644 1.00 97.88 201 ASN A N 1
ATOM 1495 C CA . ASN A 1 201 ? 3.213 5.839 -2.388 1.00 97.88 201 ASN A CA 1
ATOM 1496 C C . ASN A 1 201 ? 3.700 6.651 -1.180 1.00 97.88 201 ASN A C 1
ATOM 1498 O O . ASN A 1 201 ? 2.932 6.838 -0.240 1.00 97.88 201 ASN A O 1
ATOM 1502 N N . ARG A 1 202 ? 4.933 7.176 -1.190 1.00 97.88 202 ARG A N 1
ATOM 1503 C CA . ARG A 1 202 ? 5.456 7.979 -0.072 1.00 97.88 202 ARG A CA 1
ATOM 1504 C C . ARG A 1 202 ? 4.833 9.374 -0.060 1.00 97.88 202 ARG A C 1
ATOM 1506 O O . ARG A 1 202 ? 4.473 9.873 1.012 1.00 97.88 202 ARG A O 1
ATOM 1513 N N . GLN A 1 203 ? 4.636 9.978 -1.234 1.00 98.69 203 GLN A N 1
ATOM 1514 C CA . GLN A 1 203 ? 3.865 11.219 -1.365 1.00 98.69 203 GLN A CA 1
ATOM 1515 C C . GLN A 1 203 ? 2.412 11.003 -0.933 1.00 98.69 203 GLN A C 1
ATOM 1517 O O . GLN A 1 203 ? 1.907 11.773 -0.119 1.00 98.69 203 GLN A O 1
ATOM 1522 N N . LEU A 1 204 ? 1.773 9.915 -1.380 1.00 98.75 204 LEU A N 1
ATOM 1523 C CA . LEU A 1 204 ? 0.409 9.558 -0.987 1.00 98.75 204 LEU A CA 1
ATOM 1524 C C . LEU A 1 204 ? 0.271 9.385 0.531 1.00 98.75 204 LEU A C 1
ATOM 1526 O O . LEU A 1 204 ? -0.639 9.946 1.135 1.00 98.75 204 LEU A O 1
ATOM 1530 N N . MET A 1 205 ? 1.181 8.645 1.168 1.00 98.62 205 MET A N 1
ATOM 1531 C CA . MET A 1 205 ? 1.179 8.452 2.622 1.00 98.62 205 MET A CA 1
ATOM 1532 C C . MET A 1 205 ? 1.353 9.780 3.368 1.00 98.62 205 MET A C 1
ATOM 1534 O O . MET A 1 205 ? 0.649 10.036 4.346 1.00 98.62 205 MET A O 1
ATOM 1538 N N . THR A 1 206 ? 2.241 10.651 2.886 1.00 98.50 206 THR A N 1
ATOM 1539 C CA . THR A 1 206 ? 2.440 11.995 3.450 1.00 98.50 206 THR A CA 1
ATOM 1540 C C . THR A 1 206 ? 1.184 12.857 3.296 1.00 98.50 206 THR A C 1
ATOM 1542 O O . THR A 1 206 ? 0.762 13.521 4.249 1.00 98.50 206 THR A O 1
ATOM 1545 N N . ALA A 1 207 ? 0.550 12.818 2.123 1.00 98.75 207 ALA A N 1
ATOM 1546 C CA . ALA A 1 207 ? -0.678 13.546 1.839 1.00 98.75 207 ALA A CA 1
ATOM 1547 C C . ALA A 1 207 ? -1.838 13.044 2.703 1.00 98.75 207 ALA A C 1
ATOM 1549 O O . ALA A 1 207 ? -2.499 13.857 3.337 1.00 98.75 207 ALA A O 1
ATOM 1550 N N . LEU A 1 208 ? -2.021 11.730 2.851 1.00 98.75 208 LEU A N 1
ATOM 1551 C CA . LEU A 1 208 ? -3.040 11.145 3.727 1.00 98.75 208 LEU A CA 1
ATOM 1552 C C . LEU A 1 208 ? -2.866 11.560 5.192 1.00 98.75 208 LEU A C 1
ATOM 1554 O O . LEU A 1 208 ? -3.841 11.939 5.840 1.00 98.75 208 LEU A O 1
ATOM 1558 N N . GLN A 1 209 ? -1.637 11.543 5.718 1.00 98.44 209 GLN A N 1
ATOM 1559 C CA . GLN A 1 209 ? -1.369 12.015 7.082 1.00 98.44 209 GLN A CA 1
ATOM 1560 C C . GLN A 1 209 ? -1.739 13.492 7.253 1.00 98.44 209 GLN A C 1
ATOM 1562 O O . GLN A 1 209 ? -2.331 13.876 8.264 1.00 98.44 209 GLN A O 1
ATOM 1567 N N . ARG A 1 210 ? -1.385 14.335 6.276 1.00 98.56 210 ARG A N 1
ATOM 1568 C CA . ARG A 1 210 ? -1.687 15.770 6.313 1.00 98.56 210 ARG A CA 1
ATOM 1569 C C . ARG A 1 210 ? -3.183 16.040 6.144 1.00 98.56 210 ARG A C 1
ATOM 1571 O O . ARG A 1 210 ? -3.724 16.832 6.907 1.00 98.56 210 ARG A O 1
ATOM 1578 N N . ALA A 1 211 ? -3.848 15.339 5.231 1.00 98.62 211 ALA A N 1
ATOM 1579 C CA . ALA A 1 211 ? -5.291 15.394 5.030 1.00 98.62 211 ALA A CA 1
ATOM 1580 C C . ALA A 1 211 ? -6.049 15.006 6.306 1.00 98.62 211 ALA A C 1
ATOM 1582 O O . ALA A 1 211 ? -6.930 15.744 6.733 1.00 98.62 211 ALA A O 1
ATOM 1583 N N . CYS A 1 212 ? -5.652 13.917 6.975 1.00 98.56 212 CYS A N 1
ATOM 1584 C CA . CYS A 1 212 ? -6.227 13.521 8.263 1.00 98.56 212 CYS A CA 1
ATOM 1585 C C . CYS A 1 212 ? -6.090 14.638 9.309 1.00 98.56 212 CYS A C 1
ATOM 1587 O O . CYS A 1 212 ? -7.075 15.019 9.938 1.00 98.56 212 CYS A O 1
ATOM 1589 N N . ARG A 1 213 ? -4.890 15.213 9.469 1.00 97.81 213 ARG A N 1
ATOM 1590 C CA . ARG A 1 213 ? -4.662 16.313 10.426 1.00 97.81 213 ARG A CA 1
ATOM 1591 C C . ARG A 1 213 ? -5.496 17.553 10.098 1.00 97.81 213 ARG A C 1
ATOM 1593 O O . ARG A 1 213 ? -6.061 18.153 11.006 1.00 97.81 213 ARG A O 1
ATOM 1600 N N . ASN A 1 214 ? -5.603 17.918 8.821 1.00 97.69 214 ASN A N 1
ATOM 1601 C CA . ASN A 1 214 ? -6.425 19.045 8.372 1.00 97.69 214 ASN A CA 1
ATOM 1602 C C . ASN A 1 214 ? -7.927 18.783 8.578 1.00 97.69 214 ASN A C 1
ATOM 1604 O O . ASN A 1 214 ? -8.677 19.710 8.866 1.00 97.69 214 ASN A O 1
ATOM 1608 N N . ALA A 1 215 ? -8.350 17.519 8.508 1.00 96.31 215 ALA A N 1
ATOM 1609 C CA . ALA A 1 215 ? -9.694 17.065 8.858 1.00 96.31 215 ALA A CA 1
ATOM 1610 C C . ALA A 1 215 ? -9.899 16.871 10.377 1.00 96.31 215 ALA A C 1
ATOM 1612 O O . ALA A 1 215 ? -10.868 16.243 10.791 1.00 96.31 215 ALA A O 1
ATOM 1613 N N . SER A 1 216 ? -9.005 17.407 11.219 1.00 96.00 216 SER A N 1
ATOM 1614 C CA . SER A 1 216 ? -9.074 17.326 12.688 1.00 96.00 216 SER A CA 1
ATOM 1615 C C . SER A 1 216 ? -9.018 15.900 13.265 1.00 96.00 216 SER A C 1
ATOM 1617 O O . SER A 1 216 ? -9.428 15.677 14.403 1.00 96.00 216 SER A O 1
ATOM 1619 N N . VAL A 1 217 ? -8.465 14.933 12.523 1.00 98.06 217 VAL A N 1
ATOM 1620 C CA . VAL A 1 217 ? -8.127 13.603 13.055 1.00 98.06 217 VAL A CA 1
ATOM 1621 C C . VAL A 1 217 ? -6.917 13.729 13.980 1.00 98.06 217 VAL A C 1
ATOM 1623 O O . VAL A 1 217 ? -5.859 14.230 13.579 1.00 98.06 217 VAL A O 1
ATOM 1626 N N . THR A 1 218 ? -7.039 13.227 15.209 1.00 97.94 218 THR A N 1
ATOM 1627 C CA . THR A 1 218 ? -5.909 13.143 16.142 1.00 97.94 218 THR A CA 1
ATOM 1628 C C . THR A 1 218 ? -4.995 12.002 15.717 1.00 97.94 218 THR A C 1
ATOM 1630 O O . THR A 1 218 ? -5.454 10.892 15.472 1.00 97.94 218 THR A O 1
ATOM 1633 N N . ILE A 1 219 ? -3.693 12.258 15.611 1.00 98.00 219 ILE A N 1
ATOM 1634 C CA . ILE A 1 219 ? -2.704 11.255 15.211 1.00 98.00 219 ILE A CA 1
ATOM 1635 C C . ILE A 1 219 ? -1.624 11.165 16.283 1.00 98.00 219 ILE A C 1
ATOM 1637 O O . ILE A 1 219 ? -0.822 12.093 16.431 1.00 98.00 219 ILE A O 1
ATOM 1641 N N . ASP A 1 220 ? -1.579 10.015 16.947 1.00 96.88 220 ASP A N 1
ATOM 1642 C CA . ASP A 1 220 ? -0.595 9.648 17.956 1.00 96.88 220 ASP A CA 1
ATOM 1643 C C . ASP A 1 220 ? 0.436 8.699 17.311 1.00 96.88 220 ASP A C 1
ATOM 1645 O O . ASP A 1 220 ? 0.263 7.479 17.281 1.00 96.88 220 ASP A O 1
ATOM 1649 N N . GLU A 1 221 ? 1.491 9.278 16.721 1.00 97.31 221 GLU A N 1
ATOM 1650 C CA . GLU A 1 221 ? 2.677 8.532 16.269 1.00 97.31 221 GLU A CA 1
ATOM 1651 C C . GLU A 1 221 ? 3.636 8.290 17.446 1.00 97.31 221 GLU A C 1
ATOM 1653 O O . GLU A 1 221 ? 3.701 9.100 18.371 1.00 97.31 221 GLU A O 1
ATOM 1658 N N . GLY A 1 222 ? 4.399 7.195 17.413 1.00 97.50 222 GLY A N 1
ATOM 1659 C CA . GLY A 1 222 ? 5.240 6.788 18.536 1.00 97.50 222 GLY A CA 1
ATOM 1660 C C . GLY A 1 222 ? 4.425 6.122 19.639 1.00 97.50 222 GLY A C 1
ATOM 1661 O O . GLY A 1 222 ? 4.839 6.124 20.792 1.00 97.50 222 GLY A O 1
ATOM 1662 N N . CYS A 1 223 ? 3.247 5.588 19.306 1.00 97.56 223 CYS A N 1
ATOM 1663 C CA . CYS A 1 223 ? 2.356 4.928 20.250 1.00 97.56 223 CYS A CA 1
ATOM 1664 C C . CYS A 1 223 ? 2.032 3.515 19.779 1.00 97.56 223 CYS A C 1
ATOM 1666 O O . CYS A 1 223 ? 1.481 3.306 18.700 1.00 97.56 223 CYS A O 1
ATOM 1668 N N . GLU A 1 224 ? 2.362 2.531 20.606 1.00 97.44 224 GLU A N 1
ATOM 1669 C CA . GLU A 1 224 ? 2.080 1.126 20.342 1.00 97.44 224 GLU A CA 1
ATOM 1670 C C . GLU A 1 224 ? 0.865 0.663 21.140 1.00 97.44 224 GLU A C 1
ATOM 1672 O O . GLU A 1 224 ? 0.785 0.895 22.344 1.00 97.44 224 GLU A O 1
ATOM 1677 N N . VAL A 1 225 ? -0.071 -0.017 20.481 1.00 98.06 225 VAL A N 1
ATOM 1678 C CA . VAL A 1 225 ? -1.191 -0.673 21.163 1.00 98.06 225 VAL A CA 1
ATOM 1679 C C . VAL A 1 225 ? -0.720 -2.026 21.682 1.00 98.06 225 VAL A C 1
ATOM 1681 O O . VAL A 1 225 ? -0.315 -2.875 20.894 1.00 98.06 225 VAL A O 1
ATOM 1684 N N . LEU A 1 226 ? -0.791 -2.227 22.997 1.00 97.50 226 LEU A N 1
ATOM 1685 C CA . LEU A 1 226 ? -0.320 -3.447 23.656 1.00 97.50 226 LEU A CA 1
ATOM 1686 C C . LEU A 1 226 ? -1.421 -4.495 23.820 1.00 97.50 226 LEU A C 1
ATOM 1688 O O . LEU A 1 226 ? -1.159 -5.687 23.711 1.00 97.50 226 LEU A O 1
ATOM 1692 N N . ARG A 1 227 ? -2.649 -4.061 24.126 1.00 96.50 227 ARG A N 1
ATOM 1693 C CA . ARG A 1 227 ? -3.796 -4.956 24.326 1.00 96.50 227 ARG A CA 1
ATOM 1694 C C . ARG A 1 227 ? -5.128 -4.242 24.138 1.00 96.50 227 ARG A C 1
ATOM 1696 O O . ARG A 1 227 ? -5.221 -3.022 24.293 1.00 96.50 227 ARG A O 1
ATOM 1703 N N . LEU A 1 228 ? -6.154 -5.038 23.857 1.00 97.62 228 LEU A N 1
ATOM 1704 C CA . LEU A 1 228 ? -7.554 -4.622 23.821 1.00 97.62 228 LEU A CA 1
ATOM 1705 C C . LEU A 1 228 ? -8.220 -4.960 25.162 1.00 97.62 228 LEU A C 1
ATOM 1707 O O . LEU A 1 228 ? -7.997 -6.049 25.694 1.00 97.62 228 LEU A O 1
ATOM 1711 N N . ASN A 1 229 ? -9.057 -4.064 25.684 1.00 97.56 229 ASN A N 1
ATOM 1712 C CA . ASN A 1 229 ? -9.785 -4.279 26.934 1.00 97.56 229 ASN A CA 1
ATOM 1713 C C . ASN A 1 229 ? -11.265 -4.527 26.619 1.00 97.56 229 ASN A C 1
ATOM 1715 O O . ASN A 1 229 ? -11.971 -3.586 26.235 1.00 97.56 229 ASN A O 1
ATOM 1719 N N . PRO A 1 230 ? -11.746 -5.777 26.727 1.00 97.19 230 PRO A N 1
ATOM 1720 C CA . PRO A 1 230 ? -13.156 -6.065 26.546 1.00 97.19 230 PRO A CA 1
ATOM 1721 C C . PRO A 1 230 ? -13.998 -5.597 27.742 1.00 97.19 230 PRO A C 1
ATOM 1723 O O . PRO A 1 230 ? -13.494 -5.444 28.855 1.00 97.19 230 PRO A O 1
ATOM 1726 N N . ASP A 1 231 ? -15.293 -5.390 27.511 1.00 96.12 231 ASP A N 1
ATOM 1727 C CA . ASP A 1 231 ? -16.280 -5.235 28.578 1.00 96.12 231 ASP A CA 1
ATOM 1728 C C . ASP A 1 231 ? -16.473 -6.539 29.374 1.00 96.12 231 ASP A C 1
ATOM 1730 O O . ASP A 1 231 ? -15.956 -7.601 29.020 1.00 96.12 231 ASP A O 1
ATOM 1734 N N . SER A 1 232 ? -17.268 -6.477 30.444 1.00 95.56 232 SER A N 1
ATOM 1735 C CA . SER A 1 232 ? -17.577 -7.645 31.280 1.00 95.56 232 SER A CA 1
ATOM 1736 C C . SER A 1 232 ? -18.271 -8.784 30.523 1.00 95.56 232 SER A C 1
ATOM 1738 O O . SER A 1 232 ? -18.223 -9.924 30.974 1.00 95.56 232 SER A O 1
ATOM 1740 N N . SER A 1 233 ? -18.904 -8.502 29.378 1.00 95.19 233 SER A N 1
ATOM 1741 C CA . SER A 1 233 ? -19.538 -9.519 28.533 1.00 95.19 233 SER A CA 1
ATOM 1742 C C . SER A 1 233 ? -18.553 -10.227 27.597 1.00 95.19 233 SER A C 1
ATOM 1744 O O . SER A 1 233 ? -18.895 -11.255 27.014 1.00 95.19 233 SER A O 1
ATOM 1746 N N . GLY A 1 234 ? -17.355 -9.666 27.399 1.00 94.94 234 GLY A N 1
ATOM 1747 C CA . GLY A 1 234 ? -16.372 -10.156 26.437 1.00 94.94 234 GLY A CA 1
ATOM 1748 C C . GLY A 1 234 ? -16.723 -9.876 24.969 1.00 94.94 234 GLY A C 1
ATOM 1749 O O . GLY A 1 234 ? -15.990 -10.318 24.084 1.00 94.94 234 GLY A O 1
ATOM 1750 N N . LYS A 1 235 ? -17.830 -9.173 24.682 1.00 95.69 235 LYS A N 1
ATOM 1751 C CA . LYS A 1 235 ? -18.375 -8.992 23.318 1.00 95.69 235 LYS A CA 1
ATOM 1752 C C . LYS A 1 235 ? -18.053 -7.640 22.694 1.00 95.69 235 LYS A C 1
ATOM 1754 O O . LYS A 1 235 ? -18.252 -7.461 21.492 1.00 95.69 235 LYS A O 1
ATOM 1759 N N . ARG A 1 236 ? -17.579 -6.676 23.479 1.00 97.38 236 ARG A N 1
ATOM 1760 C CA . ARG A 1 236 ? -17.227 -5.329 23.008 1.00 97.38 236 ARG A CA 1
ATOM 1761 C C . ARG A 1 236 ? -15.904 -4.899 23.602 1.00 97.38 236 ARG A C 1
ATOM 1763 O O . ARG A 1 236 ? -15.608 -5.261 24.730 1.00 97.38 236 ARG A O 1
ATOM 1770 N N . ILE A 1 237 ? -15.147 -4.091 22.870 1.00 97.94 237 ILE A N 1
ATOM 1771 C CA . ILE A 1 237 ? -13.967 -3.401 23.396 1.00 97.94 237 ILE A CA 1
ATOM 1772 C C . ILE A 1 237 ? -14.398 -2.051 23.963 1.00 97.94 237 ILE A C 1
ATOM 1774 O O . ILE A 1 237 ? -15.139 -1.325 23.304 1.00 97.94 237 ILE A O 1
ATOM 1778 N N . VAL A 1 238 ? -13.955 -1.715 25.172 1.00 97.31 238 VAL A N 1
ATOM 1779 C CA . VAL A 1 238 ? -14.235 -0.411 25.807 1.00 97.31 238 VAL A CA 1
ATOM 1780 C C . VAL A 1 238 ? -13.052 0.546 25.711 1.00 97.31 238 VAL A C 1
ATOM 1782 O O . VAL A 1 238 ? -13.224 1.765 25.775 1.00 97.31 238 VAL A O 1
ATOM 1785 N N . SER A 1 239 ? -11.852 -0.003 25.547 1.00 97.56 239 SER A N 1
ATOM 1786 C CA . SER A 1 239 ? -10.606 0.750 25.492 1.00 97.56 239 SER A CA 1
ATOM 1787 C C . SER A 1 239 ? -9.450 -0.103 24.976 1.00 97.56 239 SER A C 1
ATOM 1789 O O . SER A 1 239 ? -9.535 -1.329 24.859 1.00 97.56 239 SER A O 1
ATOM 1791 N N . VAL A 1 240 ? -8.337 0.563 24.685 1.00 98.06 240 VAL A N 1
ATOM 1792 C CA . VAL A 1 240 ? -7.058 -0.065 24.357 1.00 98.06 240 VAL A CA 1
ATOM 1793 C C . VAL A 1 240 ? -5.948 0.509 25.220 1.00 98.06 240 VAL A C 1
ATOM 1795 O O . VAL A 1 240 ? -5.954 1.696 25.544 1.00 98.06 240 VAL A O 1
ATOM 1798 N N . VAL A 1 241 ? -4.982 -0.329 25.587 1.00 98.00 241 VAL A N 1
ATOM 1799 C CA . VAL A 1 241 ? -3.782 0.135 26.289 1.00 98.00 241 VAL A CA 1
ATOM 1800 C C . VAL A 1 241 ? -2.738 0.518 25.261 1.00 98.00 241 VAL A C 1
ATOM 1802 O O . VAL A 1 241 ? -2.327 -0.320 24.455 1.00 98.00 241 VAL A O 1
ATOM 1805 N N . ILE A 1 242 ? -2.301 1.772 25.311 1.00 97.88 242 ILE A N 1
ATOM 1806 C CA . ILE A 1 242 ? -1.256 2.301 24.442 1.00 97.88 242 ILE A CA 1
ATOM 1807 C C . ILE A 1 242 ? -0.006 2.624 25.253 1.00 97.88 242 ILE A C 1
ATOM 1809 O O . ILE A 1 242 ? -0.095 3.027 26.414 1.00 97.88 242 ILE A O 1
ATOM 1813 N N . ARG A 1 243 ? 1.158 2.451 24.635 1.00 97.75 243 ARG A N 1
ATOM 1814 C CA . ARG A 1 243 ? 2.471 2.774 25.190 1.00 97.75 243 ARG A CA 1
ATOM 1815 C C . ARG A 1 243 ? 3.168 3.789 24.303 1.00 97.75 243 ARG A C 1
ATOM 1817 O O . ARG A 1 243 ? 3.366 3.522 23.119 1.00 97.75 243 ARG A O 1
ATOM 1824 N N . ASP A 1 244 ? 3.590 4.905 24.884 1.00 97.19 244 ASP A N 1
ATOM 1825 C CA . ASP A 1 244 ? 4.508 5.834 24.227 1.00 97.19 244 ASP A CA 1
ATOM 1826 C C . ASP A 1 244 ? 5.881 5.151 24.100 1.00 97.19 244 ASP A C 1
ATOM 1828 O O . ASP A 1 244 ? 6.479 4.723 25.090 1.00 97.19 244 ASP A O 1
ATOM 1832 N N . THR A 1 245 ? 6.371 5.004 22.872 1.00 94.56 245 THR A N 1
ATOM 1833 C CA . THR A 1 245 ? 7.590 4.244 22.559 1.00 94.56 245 THR A CA 1
ATOM 1834 C C . THR A 1 245 ? 8.866 4.937 23.022 1.00 94.56 245 THR A C 1
ATOM 1836 O O . THR A 1 245 ? 9.906 4.293 23.113 1.00 94.56 245 THR A O 1
ATOM 1839 N N . THR A 1 246 ? 8.810 6.236 23.326 1.00 95.44 246 THR A N 1
ATOM 1840 C CA . THR A 1 246 ? 9.971 7.013 23.774 1.00 95.44 246 THR A CA 1
ATOM 1841 C C . THR A 1 246 ? 10.090 7.013 25.294 1.00 95.44 246 THR A C 1
ATOM 1843 O O . THR A 1 246 ? 11.174 6.832 25.838 1.00 95.44 246 THR A O 1
ATOM 1846 N N . SER A 1 247 ? 8.982 7.251 25.990 1.00 96.00 247 SER A N 1
ATOM 1847 C CA . SER A 1 247 ? 8.937 7.367 27.451 1.00 96.00 247 SER A CA 1
ATOM 1848 C C . SER A 1 247 ? 8.616 6.051 28.157 1.00 96.00 247 SER A C 1
ATOM 1850 O O . SER A 1 247 ? 8.857 5.937 29.356 1.00 96.00 247 SER A O 1
ATOM 1852 N N . GLY A 1 248 ? 8.044 5.075 27.446 1.00 95.62 248 GLY A N 1
ATOM 1853 C CA . GLY A 1 248 ? 7.554 3.819 28.015 1.00 95.62 248 GLY A CA 1
ATOM 1854 C C . GLY A 1 248 ? 6.265 3.962 28.831 1.00 95.62 248 GLY A C 1
ATOM 1855 O O . GLY A 1 248 ? 5.760 2.962 29.341 1.00 95.62 248 GLY A O 1
ATOM 1856 N N . ILE A 1 249 ? 5.717 5.177 28.956 1.00 96.62 249 ILE A N 1
ATOM 1857 C CA . ILE A 1 249 ? 4.493 5.434 29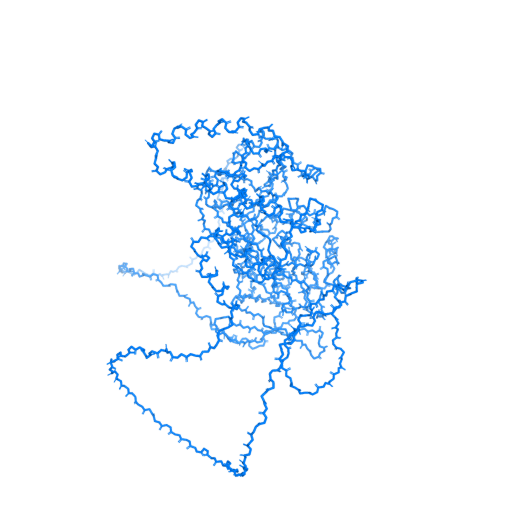.716 1.00 96.62 249 ILE A CA 1
ATOM 1858 C C . ILE A 1 249 ? 3.320 4.747 29.021 1.00 96.62 249 ILE A C 1
ATOM 1860 O O . ILE A 1 249 ? 3.151 4.849 27.804 1.00 96.62 249 ILE A O 1
ATOM 1864 N N . THR A 1 250 ? 2.504 4.057 29.816 1.00 97.31 250 THR A N 1
ATOM 1865 C CA . THR A 1 250 ? 1.277 3.412 29.353 1.00 97.31 250 THR A CA 1
ATOM 1866 C C . THR A 1 250 ? 0.057 4.215 29.777 1.00 97.31 250 THR A C 1
ATOM 1868 O O . THR A 1 250 ? 0.033 4.813 30.853 1.00 97.31 250 THR A O 1
ATOM 1871 N N . GLN A 1 251 ? -0.960 4.231 28.923 1.00 95.44 251 GLN A N 1
ATOM 1872 C CA . GLN A 1 251 ? -2.253 4.830 29.223 1.00 95.44 251 GLN A CA 1
ATOM 1873 C C . GLN A 1 251 ? -3.377 4.050 28.546 1.00 95.44 251 GLN A C 1
ATOM 1875 O O . GLN A 1 251 ? -3.159 3.297 27.595 1.00 95.44 251 GLN A O 1
ATOM 1880 N N . GLU A 1 252 ? -4.589 4.253 29.038 1.00 96.25 252 GLU A N 1
ATOM 1881 C CA . GLU A 1 252 ? -5.795 3.654 28.488 1.00 96.25 252 GLU A CA 1
ATOM 1882 C C . GLU A 1 252 ? -6.532 4.669 27.612 1.00 96.25 252 GLU A C 1
ATOM 1884 O O . GLU A 1 252 ? -6.748 5.815 28.008 1.00 96.25 252 GLU A O 1
ATOM 1889 N N . LEU A 1 253 ? -6.890 4.250 26.401 1.00 96.25 253 LEU A N 1
ATOM 1890 C CA . LEU A 1 253 ? -7.626 5.051 25.434 1.00 96.25 253 LEU A CA 1
ATOM 1891 C C . LEU A 1 253 ? -9.006 4.432 25.215 1.00 96.25 253 LEU A C 1
ATOM 1893 O O . LEU A 1 253 ? -9.110 3.331 24.676 1.00 96.25 253 LEU A O 1
ATOM 1897 N N . HIS A 1 254 ? -10.055 5.146 25.615 1.00 96.06 254 HIS A N 1
ATOM 1898 C CA . HIS A 1 254 ? -11.443 4.724 25.433 1.00 96.06 254 HIS A CA 1
ATOM 1899 C C . HIS A 1 254 ? -11.972 5.085 24.043 1.00 96.06 254 HIS A C 1
ATOM 1901 O O . HIS A 1 254 ? -11.630 6.132 23.488 1.00 96.06 254 HIS A O 1
ATOM 1907 N N . GLY A 1 255 ? -12.837 4.228 23.499 1.00 95.12 255 GLY A N 1
ATOM 1908 C CA . GLY A 1 255 ? -13.449 4.445 22.193 1.00 95.12 255 GLY A CA 1
ATOM 1909 C C . GLY A 1 255 ? -14.776 3.711 22.021 1.00 95.12 255 GLY A C 1
ATOM 1910 O O . GLY A 1 255 ? -14.989 2.639 22.588 1.00 95.12 255 GLY A O 1
ATOM 1911 N N . ASN A 1 256 ? -15.665 4.276 21.204 1.00 95.38 256 ASN A N 1
ATOM 1912 C CA . ASN A 1 256 ? -16.961 3.672 20.884 1.00 95.38 256 ASN A CA 1
ATOM 1913 C C . ASN A 1 256 ? -16.835 2.582 19.810 1.00 95.38 256 ASN A C 1
ATOM 1915 O O . ASN A 1 256 ? -17.474 1.525 19.903 1.00 95.38 256 ASN A O 1
ATOM 1919 N N . ARG A 1 257 ? -16.006 2.836 18.791 1.00 97.31 257 ARG A N 1
ATOM 1920 C CA . ARG A 1 257 ? -15.692 1.924 17.685 1.00 97.31 257 ARG A CA 1
ATOM 1921 C C . ARG A 1 257 ? -14.186 1.848 17.478 1.00 97.31 257 ARG A C 1
ATOM 1923 O O . ARG A 1 257 ? -13.469 2.819 17.713 1.00 97.31 257 ARG A O 1
ATOM 1930 N N . PHE A 1 258 ? -13.726 0.707 16.979 1.00 98.44 258 PHE A N 1
ATOM 1931 C CA . PHE A 1 258 ? -12.316 0.468 16.696 1.00 98.44 258 PHE A CA 1
ATOM 1932 C C . PHE A 1 258 ? -12.133 -0.049 15.271 1.00 98.44 258 PHE A C 1
ATOM 1934 O O . PHE A 1 258 ? -12.862 -0.941 14.828 1.00 98.44 258 PHE A O 1
ATOM 1941 N N . LEU A 1 259 ? -11.138 0.484 14.567 1.00 98.69 259 LEU A N 1
ATOM 1942 C CA . LEU A 1 259 ? -10.658 -0.053 13.297 1.00 98.69 259 LEU A CA 1
ATOM 1943 C C . LEU A 1 259 ? -9.274 -0.668 13.495 1.00 98.69 259 LEU A C 1
ATOM 1945 O O . LEU A 1 259 ? -8.313 0.037 13.792 1.00 98.69 259 LEU A O 1
ATOM 1949 N N . MET A 1 260 ? -9.162 -1.972 13.278 1.00 98.50 260 MET A N 1
ATOM 1950 C CA . MET A 1 260 ? -7.905 -2.711 13.326 1.00 98.50 260 MET A CA 1
ATOM 1951 C C . MET A 1 260 ? -7.289 -2.754 11.932 1.00 98.50 260 MET A C 1
ATOM 1953 O O . MET A 1 260 ? -7.779 -3.453 11.048 1.00 98.50 260 MET A O 1
ATOM 1957 N N . SER A 1 261 ? -6.220 -1.986 11.736 1.00 98.44 261 SER A N 1
ATOM 1958 C CA . SER A 1 261 ? -5.529 -1.811 10.451 1.00 98.44 261 SER A CA 1
ATOM 1959 C C . SER A 1 261 ? -4.001 -1.793 10.597 1.00 98.44 261 SER A C 1
ATOM 1961 O O . SER A 1 261 ? -3.277 -1.227 9.777 1.00 98.44 261 SER A O 1
ATOM 1963 N N . ASN A 1 262 ? -3.482 -2.442 11.641 1.00 97.69 262 ASN A N 1
ATOM 1964 C CA . ASN A 1 262 ? -2.064 -2.498 12.002 1.00 97.69 262 ASN A CA 1
ATOM 1965 C C . ASN A 1 262 ? -1.245 -3.496 11.162 1.00 97.69 262 ASN A C 1
ATOM 1967 O O . ASN A 1 262 ? -0.267 -4.063 11.640 1.00 97.69 262 ASN A O 1
ATOM 1971 N N . GLY A 1 263 ? -1.617 -3.691 9.894 1.00 97.38 263 GLY A N 1
ATOM 1972 C CA . GLY A 1 263 ? -0.814 -4.416 8.910 1.00 97.38 263 GLY A CA 1
ATOM 1973 C C . GLY A 1 263 ? -0.416 -5.823 9.357 1.00 97.38 263 GLY A C 1
ATOM 1974 O O . GLY A 1 263 ? -1.260 -6.612 9.777 1.00 97.38 263 GLY A O 1
ATOM 1975 N N . ALA A 1 264 ? 0.871 -6.153 9.220 1.00 97.44 264 ALA A N 1
ATOM 1976 C CA . ALA A 1 264 ? 1.390 -7.490 9.505 1.00 97.44 264 ALA A CA 1
ATOM 1977 C C . ALA A 1 264 ? 1.301 -7.876 10.993 1.00 97.44 264 ALA A C 1
ATOM 1979 O O . ALA A 1 264 ? 1.400 -9.050 11.331 1.00 97.44 264 ALA A O 1
ATOM 1980 N N . TRP A 1 265 ? 1.063 -6.901 11.875 1.00 97.38 265 TRP A N 1
ATOM 1981 C CA . TRP A 1 265 ? 0.915 -7.091 13.317 1.00 97.38 265 TRP A CA 1
ATOM 1982 C C . TRP A 1 265 ? -0.527 -7.408 13.740 1.00 97.38 265 TRP A C 1
ATOM 1984 O O . TRP A 1 265 ? -0.800 -7.520 14.932 1.00 97.38 265 TRP A O 1
ATOM 1994 N N . LEU A 1 266 ? -1.472 -7.552 12.800 1.00 96.94 266 LEU A N 1
ATOM 1995 C CA . LEU A 1 266 ? -2.886 -7.819 13.105 1.00 96.94 266 LEU A CA 1
ATOM 1996 C C . LEU A 1 266 ? -3.087 -9.018 14.042 1.00 96.94 266 LEU A C 1
ATOM 1998 O O . LEU A 1 266 ? -3.828 -8.903 15.019 1.00 96.94 266 LEU A O 1
ATOM 2002 N N . ALA A 1 267 ? -2.378 -10.121 13.784 1.00 95.75 267 ALA A N 1
ATOM 2003 C CA . ALA A 1 267 ? -2.475 -11.355 14.563 1.00 95.75 267 ALA A CA 1
ATOM 2004 C C . ALA A 1 267 ? -2.025 -11.208 16.031 1.00 95.75 267 ALA A C 1
ATOM 2006 O O . ALA A 1 267 ? -2.360 -12.046 16.860 1.00 95.75 267 ALA A O 1
ATOM 2007 N N . GLN A 1 268 ? -1.294 -10.139 16.375 1.00 95.19 268 GLN A N 1
ATOM 2008 C CA . GLN A 1 268 ? -0.856 -9.883 17.752 1.00 95.19 268 GLN A CA 1
ATOM 2009 C C . GLN A 1 268 ? -1.981 -9.333 18.641 1.00 95.19 268 GLN A C 1
ATOM 2011 O O . GLN A 1 268 ? -1.902 -9.435 19.860 1.00 95.19 268 GLN A O 1
ATOM 2016 N N . LEU A 1 269 ? -3.020 -8.735 18.044 1.00 95.44 269 LEU A N 1
ATOM 2017 C CA . LEU A 1 269 ? -4.129 -8.104 18.775 1.00 95.44 269 LEU A CA 1
ATOM 2018 C C . LEU A 1 269 ? -5.485 -8.764 18.499 1.00 95.44 269 LEU A C 1
ATOM 2020 O O . LEU A 1 269 ? -6.415 -8.604 19.290 1.00 95.44 269 LEU A O 1
ATOM 2024 N N . LEU A 1 270 ? -5.621 -9.489 17.386 1.00 93.25 270 LEU A N 1
ATOM 2025 C CA . LEU A 1 270 ? -6.837 -10.198 17.004 1.00 93.25 270 LEU A CA 1
ATOM 2026 C C . LEU A 1 270 ? -6.524 -11.590 16.455 1.00 93.25 270 LEU A C 1
ATOM 2028 O O . LEU A 1 270 ? -5.537 -11.782 15.756 1.00 93.25 270 LEU A O 1
ATOM 2032 N N . SER A 1 271 ? -7.447 -12.531 16.658 1.00 90.62 271 SER A N 1
ATOM 2033 C CA . SER A 1 271 ? -7.421 -13.871 16.056 1.00 90.62 271 SER A CA 1
ATOM 2034 C C . SER A 1 271 ? -7.794 -13.830 14.565 1.00 90.62 271 SER A C 1
ATOM 2036 O O . SER A 1 271 ? -8.853 -14.304 14.158 1.00 90.62 271 SER A O 1
ATOM 2038 N N . VAL A 1 272 ? -6.945 -13.211 13.747 1.00 90.88 272 VAL A N 1
ATOM 2039 C CA . VAL A 1 272 ? -7.070 -13.152 12.284 1.00 90.88 272 VAL A CA 1
ATOM 2040 C C . VAL A 1 272 ? -5.779 -13.717 11.688 1.00 90.88 272 VAL A C 1
ATOM 2042 O O . VAL A 1 272 ? -4.707 -13.269 12.101 1.00 90.88 272 VAL A O 1
ATOM 2045 N N . PRO A 1 273 ? -5.837 -14.674 10.739 1.00 93.75 273 PRO A N 1
ATOM 2046 C CA . PRO A 1 273 ? -4.647 -15.349 10.228 1.00 93.75 273 PRO A CA 1
ATOM 2047 C C . PRO A 1 273 ? -3.893 -14.431 9.258 1.00 93.75 273 PRO A C 1
ATOM 2049 O O . PRO A 1 273 ? -3.967 -14.591 8.049 1.00 93.75 273 PRO A O 1
ATOM 2052 N N . VAL A 1 274 ? -3.206 -13.417 9.774 1.00 96.88 274 VAL A N 1
ATOM 2053 C CA . VAL A 1 274 ? -2.346 -12.517 8.999 1.00 96.88 274 VAL A CA 1
ATOM 2054 C C . VAL A 1 274 ? -0.914 -12.711 9.464 1.00 96.88 274 VAL A C 1
ATOM 2056 O O . VAL A 1 274 ? -0.632 -12.563 10.651 1.00 96.88 274 VAL A O 1
ATOM 2059 N N . LYS A 1 275 ? -0.008 -1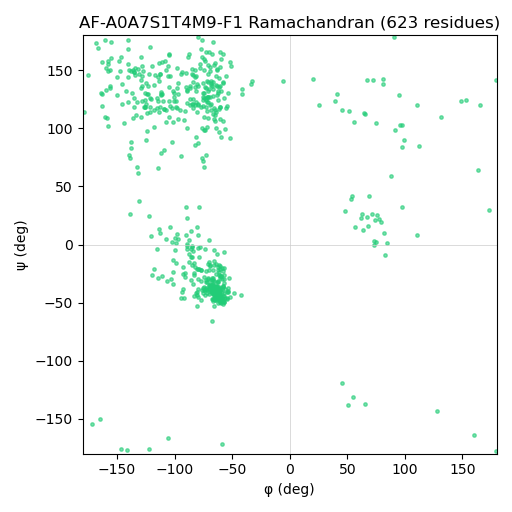2.989 8.527 1.00 97.31 275 LYS A N 1
ATOM 2060 C CA . LYS A 1 275 ? 1.432 -13.077 8.779 1.00 97.31 275 LYS A CA 1
ATOM 2061 C C . LYS A 1 275 ? 2.225 -12.061 7.949 1.00 97.31 275 LYS A C 1
ATOM 2063 O O . LYS A 1 275 ? 1.753 -11.649 6.883 1.00 97.31 275 LYS A O 1
ATOM 2068 N N . PRO A 1 276 ? 3.408 -11.633 8.419 1.00 98.19 276 PRO A N 1
ATOM 2069 C CA . PRO A 1 276 ? 4.336 -10.842 7.619 1.00 98.19 276 PRO A CA 1
ATOM 2070 C C . PRO A 1 276 ? 4.958 -11.685 6.500 1.00 98.19 276 PRO A C 1
ATOM 2072 O O . PRO A 1 276 ? 5.438 -12.784 6.747 1.00 98.19 276 PRO A O 1
ATOM 2075 N N . ILE A 1 277 ? 4.998 -11.140 5.286 1.00 98.38 277 ILE A N 1
ATOM 2076 C CA . ILE A 1 277 ? 5.864 -11.623 4.204 1.00 98.38 277 ILE A CA 1
ATOM 2077 C C . ILE A 1 277 ? 6.818 -10.493 3.832 1.00 98.38 277 ILE A C 1
ATOM 2079 O O . ILE A 1 277 ? 6.379 -9.428 3.381 1.00 98.38 277 ILE A O 1
ATOM 2083 N N . LYS A 1 278 ? 8.115 -10.704 4.048 1.00 98.50 278 LYS A N 1
ATOM 2084 C CA . LYS A 1 278 ? 9.153 -9.703 3.806 1.00 98.50 278 LYS A CA 1
ATOM 2085 C C . LYS A 1 278 ? 9.346 -9.494 2.306 1.00 98.50 278 LYS A C 1
ATOM 2087 O O . LYS A 1 278 ? 9.309 -10.435 1.514 1.00 98.50 278 LYS A O 1
ATOM 2092 N N . GLY A 1 279 ? 9.533 -8.238 1.914 1.00 98.19 279 GLY A N 1
ATOM 2093 C CA . GLY A 1 279 ? 9.979 -7.860 0.581 1.00 98.19 279 GLY A CA 1
ATOM 2094 C C . GLY A 1 279 ? 11.058 -6.802 0.646 1.00 98.19 279 GLY A C 1
ATOM 2095 O O . GLY A 1 279 ? 10.815 -5.711 1.155 1.00 98.19 279 GLY A O 1
ATOM 2096 N N . GLN A 1 280 ? 12.235 -7.141 0.139 1.00 98.56 280 GLN A N 1
ATOM 2097 C CA . GLN A 1 280 ? 13.378 -6.250 0.002 1.00 98.56 280 GLN A CA 1
ATOM 2098 C C . GLN A 1 280 ? 13.263 -5.454 -1.294 1.00 98.56 280 GLN A C 1
ATOM 2100 O O . GLN A 1 280 ? 12.723 -5.940 -2.293 1.00 98.56 280 GLN A O 1
ATOM 2105 N N . MET A 1 281 ? 13.751 -4.220 -1.256 1.00 98.44 281 MET A N 1
ATOM 2106 C CA . MET A 1 281 ? 13.685 -3.254 -2.344 1.00 98.44 281 MET A CA 1
ATOM 2107 C C . MET A 1 281 ? 14.912 -2.346 -2.313 1.00 98.44 281 MET A C 1
ATOM 2109 O O . MET A 1 281 ? 15.544 -2.159 -1.272 1.00 98.44 281 MET A O 1
ATOM 2113 N N . LEU A 1 282 ? 15.214 -1.740 -3.454 1.00 98.62 282 LEU A N 1
ATOM 2114 C CA . LEU A 1 282 ? 16.182 -0.658 -3.556 1.00 98.62 282 LEU A CA 1
ATOM 2115 C C . LEU A 1 282 ? 15.692 0.412 -4.525 1.00 98.62 282 LEU A C 1
ATOM 2117 O O . LEU A 1 282 ? 14.723 0.214 -5.260 1.00 98.62 282 LEU A O 1
ATOM 2121 N N . SER A 1 283 ? 16.360 1.560 -4.528 1.00 98.56 283 SER A N 1
ATOM 2122 C CA . SER A 1 283 ? 16.132 2.573 -5.549 1.00 98.56 283 SER A CA 1
ATOM 2123 C C . SER A 1 283 ? 17.424 3.137 -6.108 1.00 98.56 283 SER A C 1
ATOM 2125 O O . SER A 1 283 ? 18.417 3.286 -5.393 1.00 98.56 283 SER A O 1
ATOM 2127 N N . LEU A 1 284 ? 17.377 3.457 -7.396 1.00 98.50 284 LEU A N 1
ATOM 2128 C CA . LEU A 1 284 ? 18.449 4.107 -8.137 1.00 98.50 284 LEU A CA 1
ATOM 2129 C C . LEU A 1 284 ? 18.066 5.554 -8.455 1.00 98.50 284 LEU A C 1
ATOM 2131 O O . LEU A 1 284 ? 16.878 5.895 -8.487 1.00 98.50 284 LEU A O 1
ATOM 2135 N N . ARG A 1 285 ? 19.066 6.401 -8.704 1.00 97.88 285 ARG A N 1
ATOM 2136 C CA . ARG A 1 285 ? 18.885 7.756 -9.237 1.00 97.88 285 ARG A CA 1
ATOM 2137 C C . ARG A 1 285 ? 19.114 7.762 -10.741 1.00 97.88 285 ARG A C 1
ATOM 2139 O O . ARG A 1 285 ? 20.229 7.528 -11.183 1.00 97.88 285 ARG A O 1
ATOM 2146 N N . ASP A 1 286 ? 18.077 8.103 -11.484 1.00 95.88 286 ASP A N 1
ATOM 2147 C CA . ASP A 1 286 ? 18.088 8.296 -12.929 1.00 95.88 286 ASP A CA 1
ATOM 2148 C C . ASP A 1 286 ? 18.043 9.790 -13.294 1.00 95.88 286 ASP A C 1
ATOM 2150 O O . ASP A 1 286 ? 17.687 10.642 -12.466 1.00 95.88 286 ASP A O 1
ATOM 2154 N N . ASP A 1 287 ? 18.395 10.108 -14.539 1.00 91.88 287 ASP A N 1
ATOM 2155 C CA . ASP A 1 287 ? 18.274 11.456 -15.093 1.00 91.88 287 ASP A CA 1
ATOM 2156 C C . ASP A 1 287 ? 16.820 11.725 -15.511 1.00 91.88 287 ASP A C 1
ATOM 2158 O O . ASP A 1 287 ? 16.247 11.050 -16.361 1.00 91.88 287 ASP A O 1
ATOM 2162 N N . VAL A 1 288 ? 16.202 12.752 -14.925 1.00 89.88 288 VAL A N 1
ATOM 2163 C CA . VAL A 1 288 ? 14.813 13.127 -15.234 1.00 89.88 288 VAL A CA 1
ATOM 2164 C C . VAL A 1 288 ? 14.625 13.658 -16.658 1.00 89.88 288 VAL A C 1
ATOM 2166 O O . VAL A 1 288 ? 13.494 13.648 -17.144 1.00 89.88 288 VAL A O 1
ATOM 2169 N N . THR A 1 289 ? 15.693 14.143 -17.298 1.00 88.12 289 THR A N 1
ATOM 2170 C CA . THR A 1 289 ? 15.679 14.713 -18.655 1.00 88.12 289 THR A CA 1
ATOM 2171 C C . THR A 1 289 ? 15.992 13.690 -19.739 1.00 88.12 289 THR A C 1
ATOM 2173 O O . THR A 1 289 ? 15.534 13.850 -20.868 1.00 88.12 289 THR A O 1
ATOM 2176 N N . ASN A 1 290 ? 16.721 12.631 -19.388 1.00 88.50 290 ASN A N 1
ATOM 2177 C CA . ASN A 1 290 ? 17.085 11.538 -20.278 1.00 88.50 290 ASN A CA 1
ATOM 2178 C C . ASN A 1 290 ? 16.951 10.209 -19.529 1.00 88.50 290 ASN A C 1
ATOM 2180 O O . ASN A 1 290 ? 17.939 9.626 -19.085 1.00 88.50 290 ASN A O 1
ATOM 2184 N N . ARG A 1 291 ? 15.700 9.787 -19.330 1.00 90.75 291 ARG A N 1
ATOM 2185 C CA . ARG A 1 291 ? 15.376 8.620 -18.508 1.00 90.75 291 ARG A CA 1
ATOM 2186 C C . ARG A 1 291 ? 15.881 7.339 -19.146 1.00 90.75 291 ARG A C 1
ATOM 2188 O O . ARG A 1 291 ? 15.715 7.129 -20.344 1.00 90.75 291 ARG A O 1
ATOM 2195 N N . THR A 1 292 ? 16.398 6.450 -18.308 1.00 92.62 292 THR A N 1
ATOM 2196 C CA . THR A 1 292 ? 16.762 5.091 -18.707 1.00 92.62 292 THR A CA 1
ATOM 2197 C C . THR A 1 292 ? 15.513 4.280 -19.062 1.00 92.62 292 THR A C 1
ATOM 2199 O O . THR A 1 292 ? 15.529 3.529 -20.033 1.00 92.62 292 THR A O 1
ATOM 2202 N N . ILE A 1 293 ? 14.431 4.444 -18.293 1.00 92.19 293 ILE A N 1
ATOM 2203 C CA . ILE A 1 293 ? 13.107 3.860 -18.564 1.00 92.19 293 ILE A CA 1
ATOM 2204 C C . ILE A 1 293 ? 12.003 4.866 -18.229 1.00 92.19 293 ILE A C 1
ATOM 2206 O O . ILE A 1 293 ? 12.113 5.623 -17.257 1.00 92.19 293 ILE A O 1
ATOM 2210 N N . SER A 1 294 ? 10.926 4.868 -19.010 1.00 90.50 294 SER A N 1
ATOM 2211 C CA . SER A 1 294 ? 9.787 5.779 -18.818 1.00 90.50 294 SER A CA 1
ATOM 2212 C C . SER A 1 294 ? 8.555 5.078 -18.245 1.00 90.50 294 SER A C 1
ATOM 2214 O O . SER A 1 294 ? 7.823 5.672 -17.452 1.00 90.50 294 SER A O 1
ATOM 2216 N N . SER A 1 295 ? 8.370 3.805 -18.576 1.00 92.12 295 SER A N 1
ATOM 2217 C CA . SER A 1 295 ? 7.272 2.956 -18.121 1.00 92.12 295 SER A CA 1
ATOM 2218 C C . SER A 1 295 ? 7.704 2.090 -16.943 1.00 92.12 295 SER A C 1
ATOM 2220 O O . SER A 1 295 ? 8.875 1.731 -16.797 1.00 92.12 295 SER A O 1
ATOM 2222 N N . ALA A 1 296 ? 6.752 1.724 -16.088 1.00 94.88 296 ALA A N 1
ATOM 2223 C CA . ALA A 1 296 ? 6.996 0.663 -15.130 1.00 94.88 296 ALA A CA 1
ATOM 2224 C C . ALA A 1 296 ? 7.152 -0.666 -15.884 1.00 94.88 296 ALA A C 1
ATOM 2226 O O . ALA A 1 296 ? 6.410 -0.958 -16.815 1.00 94.88 296 ALA A O 1
ATOM 2227 N N . ILE A 1 297 ? 8.141 -1.463 -15.504 1.00 94.25 297 ILE A N 1
ATOM 2228 C CA . ILE A 1 297 ? 8.426 -2.762 -16.111 1.00 94.25 297 ILE A CA 1
ATOM 2229 C C . ILE A 1 297 ? 8.103 -3.823 -15.072 1.00 94.25 297 ILE A C 1
ATOM 2231 O O . ILE A 1 297 ? 8.587 -3.735 -13.946 1.00 94.25 297 ILE A O 1
ATOM 2235 N N . PHE A 1 298 ? 7.321 -4.830 -15.443 1.00 92.69 298 PHE A N 1
ATOM 2236 C CA . PHE A 1 298 ? 6.953 -5.953 -14.593 1.00 92.69 298 PHE A CA 1
ATOM 2237 C C . PHE A 1 298 ? 7.407 -7.265 -15.240 1.00 92.69 298 PHE A C 1
ATOM 2239 O O . PHE A 1 298 ? 6.918 -7.660 -16.296 1.00 92.69 298 PHE A O 1
ATOM 2246 N N . ALA A 1 299 ? 8.349 -7.946 -14.596 1.00 88.88 299 ALA A N 1
ATOM 2247 C CA . ALA A 1 299 ? 8.902 -9.231 -15.007 1.00 88.88 299 ALA A CA 1
ATOM 2248 C C . ALA A 1 299 ? 8.692 -10.290 -13.904 1.00 88.88 299 ALA A C 1
ATOM 2250 O O . ALA A 1 299 ? 8.294 -9.962 -12.786 1.00 88.88 299 ALA A O 1
ATOM 2251 N N . SER A 1 300 ? 8.961 -11.566 -14.206 1.00 79.69 300 SER A N 1
ATOM 2252 C CA . SER A 1 300 ? 8.701 -12.695 -13.292 1.00 79.69 300 SER A CA 1
ATOM 2253 C C . SER A 1 300 ? 9.323 -12.522 -11.902 1.00 79.69 300 SER A C 1
ATOM 2255 O O . SER A 1 300 ? 8.687 -12.843 -10.903 1.00 79.69 300 SER A O 1
ATOM 2257 N N . ASP A 1 301 ? 10.548 -11.993 -11.843 1.00 83.56 301 ASP A N 1
ATOM 2258 C CA . ASP A 1 301 ? 11.353 -11.914 -10.616 1.00 83.56 301 ASP A CA 1
ATOM 2259 C C . ASP A 1 301 ? 11.634 -10.481 -10.143 1.00 83.56 301 ASP A C 1
ATOM 2261 O O . ASP A 1 301 ? 12.259 -10.283 -9.098 1.00 83.56 301 ASP A O 1
ATOM 2265 N N . VAL A 1 302 ? 11.213 -9.471 -10.911 1.00 94.00 302 VAL A N 1
ATOM 2266 C CA . VAL A 1 302 ? 11.509 -8.064 -10.623 1.00 94.00 302 VAL A CA 1
ATOM 2267 C C . VAL A 1 302 ? 10.512 -7.132 -11.303 1.00 94.00 302 VAL A C 1
ATOM 2269 O O . VAL A 1 302 ? 10.020 -7.400 -12.395 1.00 94.00 302 VAL A O 1
ATOM 2272 N N . TYR A 1 303 ? 10.265 -5.993 -10.680 1.00 96.50 303 TYR A N 1
ATOM 2273 C CA . TYR A 1 303 ? 9.645 -4.825 -11.263 1.00 96.50 303 TYR A CA 1
ATOM 2274 C C . TYR A 1 303 ? 10.572 -3.612 -11.128 1.00 96.50 303 TYR A C 1
ATOM 2276 O O . TYR A 1 303 ? 11.302 -3.468 -10.141 1.00 96.50 303 TYR A O 1
ATOM 2284 N N . LEU A 1 304 ? 10.511 -2.726 -12.119 1.00 97.38 304 LEU A N 1
ATOM 2285 C CA . LEU A 1 304 ? 11.237 -1.461 -12.184 1.00 97.38 304 LEU A CA 1
ATOM 2286 C C . LEU A 1 304 ? 10.204 -0.349 -12.315 1.00 97.38 304 LEU A C 1
ATOM 2288 O O . LEU A 1 304 ? 9.437 -0.337 -13.268 1.00 97.38 304 LEU A O 1
ATOM 2292 N N . VAL A 1 305 ? 10.139 0.564 -11.352 1.00 97.31 305 VAL A N 1
ATOM 2293 C CA . VAL A 1 305 ? 9.062 1.560 -11.281 1.00 97.31 305 VAL A CA 1
ATOM 2294 C C . VAL A 1 305 ? 9.674 2.963 -11.259 1.00 97.31 305 VAL A C 1
ATOM 2296 O O . VAL A 1 305 ? 10.116 3.412 -10.193 1.00 97.31 305 VAL A O 1
ATOM 2299 N N . PRO A 1 306 ? 9.738 3.661 -12.411 1.00 95.69 306 PRO A N 1
ATOM 2300 C CA . PRO A 1 306 ? 10.273 5.014 -12.484 1.00 95.69 306 PRO A CA 1
ATOM 2301 C C . PRO A 1 306 ? 9.306 6.022 -11.851 1.00 95.69 306 PRO A C 1
ATOM 2303 O O . PRO A 1 306 ? 8.101 6.007 -12.094 1.00 95.69 306 PRO A O 1
ATOM 2306 N N . LYS A 1 307 ? 9.838 6.933 -11.036 1.00 95.88 307 LYS A N 1
ATOM 2307 C CA . LYS A 1 307 ? 9.116 8.041 -10.395 1.00 95.88 307 LYS A CA 1
ATOM 2308 C C . LYS A 1 307 ? 9.467 9.364 -11.065 1.00 95.88 307 LYS A C 1
ATOM 2310 O O . LYS A 1 307 ? 10.568 9.535 -11.602 1.00 95.88 307 LYS A O 1
ATOM 2315 N N . LYS A 1 308 ? 8.561 10.348 -11.007 1.00 93.31 308 LYS A N 1
ATOM 2316 C CA . LYS A 1 308 ? 8.795 11.664 -11.631 1.00 93.31 308 LYS A CA 1
ATOM 2317 C C . LYS A 1 308 ? 10.022 12.396 -11.086 1.00 93.31 308 LYS A C 1
ATOM 2319 O O . LYS A 1 308 ? 10.661 13.122 -11.837 1.00 93.31 308 LYS A O 1
ATOM 2324 N N . ASP A 1 309 ? 10.412 12.141 -9.840 1.00 94.31 309 ASP A N 1
ATOM 2325 C CA . ASP A 1 309 ? 11.599 12.728 -9.201 1.00 94.31 309 ASP A CA 1
ATOM 2326 C C . ASP A 1 309 ? 12.938 12.058 -9.582 1.00 94.31 309 ASP A C 1
ATOM 2328 O O . ASP A 1 309 ? 13.975 12.339 -8.977 1.00 94.31 309 ASP A O 1
ATOM 2332 N N . GLY A 1 310 ? 12.920 11.149 -10.560 1.00 95.62 310 GLY A N 1
ATOM 2333 C CA . GLY A 1 310 ? 14.109 10.457 -11.055 1.00 95.62 310 GLY A CA 1
ATOM 2334 C C . GLY A 1 310 ? 14.523 9.262 -10.202 1.00 95.62 310 GLY A C 1
ATOM 2335 O O . GLY A 1 310 ? 15.610 8.737 -10.397 1.00 95.62 310 GLY A O 1
ATOM 2336 N N . ARG A 1 311 ? 13.715 8.815 -9.233 1.00 97.88 311 ARG A N 1
ATOM 2337 C CA . ARG A 1 311 ? 13.937 7.494 -8.626 1.00 97.88 311 ARG A CA 1
ATOM 2338 C C . ARG A 1 311 ? 13.487 6.391 -9.579 1.00 97.88 311 ARG A C 1
ATOM 2340 O O . ARG A 1 311 ? 12.399 6.486 -10.136 1.00 97.88 311 ARG A O 1
ATOM 2347 N N . ILE A 1 312 ? 14.255 5.313 -9.681 1.00 98.00 312 ILE A N 1
ATOM 2348 C CA . ILE A 1 312 ? 13.773 4.024 -10.196 1.00 98.00 312 ILE A CA 1
ATOM 2349 C C . ILE A 1 312 ? 13.706 3.069 -9.019 1.00 98.00 312 ILE A C 1
ATOM 2351 O O . ILE A 1 312 ? 14.725 2.772 -8.400 1.00 98.00 312 ILE A O 1
ATOM 2355 N N . ILE A 1 313 ? 12.504 2.611 -8.687 1.00 98.50 313 ILE A N 1
ATOM 2356 C CA . ILE A 1 313 ? 12.296 1.643 -7.615 1.00 98.50 313 ILE A CA 1
ATOM 2357 C C . ILE A 1 313 ? 12.451 0.236 -8.187 1.00 98.50 313 ILE A C 1
ATOM 2359 O O . ILE A 1 313 ? 11.741 -0.119 -9.122 1.00 98.50 313 ILE A O 1
ATOM 2363 N N . ILE A 1 314 ? 13.337 -0.565 -7.600 1.00 98.62 314 ILE A N 1
ATOM 2364 C CA . ILE A 1 314 ? 13.568 -1.961 -7.970 1.00 98.62 314 ILE A CA 1
ATOM 2365 C C . ILE A 1 314 ? 13.044 -2.835 -6.840 1.00 98.62 314 ILE A C 1
ATOM 2367 O O . ILE A 1 314 ? 13.453 -2.705 -5.682 1.00 98.62 314 ILE A O 1
ATOM 2371 N N . GLY A 1 315 ? 12.129 -3.735 -7.166 1.00 97.19 315 GLY A N 1
ATOM 2372 C CA . GLY A 1 315 ? 11.609 -4.679 -6.196 1.00 97.19 315 GLY A CA 1
ATOM 2373 C C . GLY A 1 315 ? 10.961 -5.886 -6.860 1.00 97.19 315 GLY A C 1
ATOM 2374 O O . GLY A 1 315 ? 10.886 -5.963 -8.067 1.00 97.19 315 GLY A O 1
ATOM 2375 N N . ALA A 1 316 ? 10.506 -6.875 -6.116 1.00 96.69 316 ALA A N 1
ATOM 2376 C CA . ALA A 1 316 ? 10.856 -7.086 -4.723 1.00 96.69 316 ALA A CA 1
ATOM 2377 C C . ALA A 1 316 ? 11.035 -8.574 -4.474 1.00 96.69 316 ALA A C 1
ATOM 2379 O O . ALA A 1 316 ? 10.431 -9.402 -5.151 1.00 96.69 316 ALA A O 1
ATOM 2380 N N . THR A 1 317 ? 11.819 -8.903 -3.451 1.00 97.69 317 THR A N 1
ATOM 2381 C CA . THR A 1 317 ? 11.843 -10.270 -2.934 1.00 97.69 317 THR A CA 1
ATOM 2382 C C . THR A 1 317 ? 10.501 -10.625 -2.273 1.00 97.69 317 THR A C 1
ATOM 2384 O O . THR A 1 317 ? 9.671 -9.755 -1.952 1.00 97.69 317 THR A O 1
ATOM 2387 N N . GLU A 1 318 ? 10.285 -11.921 -2.064 1.00 96.56 318 GLU A N 1
ATOM 2388 C CA . GLU A 1 318 ? 9.178 -12.476 -1.287 1.00 96.56 318 GLU A CA 1
ATOM 2389 C C . GLU A 1 318 ? 9.750 -13.547 -0.355 1.00 96.56 318 GLU A C 1
ATOM 2391 O O . GLU A 1 318 ? 10.255 -14.568 -0.816 1.00 96.56 318 GLU A O 1
ATOM 2396 N N . GLU A 1 319 ? 9.748 -13.273 0.949 1.00 97.75 319 GLU A N 1
ATOM 2397 C CA . GLU A 1 319 ? 10.438 -14.086 1.953 1.00 97.75 319 GLU A CA 1
ATOM 2398 C C . GLU A 1 319 ? 9.542 -14.310 3.180 1.00 97.75 319 GLU A C 1
ATOM 2400 O O . GLU A 1 319 ? 9.051 -13.358 3.794 1.00 97.75 319 GLU A O 1
ATOM 2405 N N . ASP A 1 320 ? 9.349 -15.572 3.560 1.00 97.44 320 ASP A N 1
ATOM 2406 C CA . ASP A 1 320 ? 8.591 -15.973 4.750 1.00 97.44 320 ASP A CA 1
ATOM 2407 C C . ASP A 1 320 ? 9.539 -16.172 5.941 1.00 97.44 320 ASP A C 1
ATOM 2409 O O . ASP A 1 320 ? 9.923 -17.285 6.287 1.00 97.44 320 ASP A O 1
ATOM 2413 N N . VAL A 1 321 ? 9.984 -15.054 6.515 1.00 97.62 321 VAL A N 1
ATOM 2414 C CA . VAL A 1 321 ? 10.994 -15.005 7.593 1.00 97.62 321 VAL A CA 1
ATOM 2415 C C . VAL A 1 321 ? 10.463 -14.312 8.852 1.00 97.62 321 VAL A C 1
ATOM 2417 O O . VAL A 1 321 ? 11.209 -13.751 9.654 1.00 97.62 321 VAL A O 1
ATOM 2420 N N . GLY A 1 322 ? 9.140 -14.309 9.029 1.00 96.94 322 GLY A N 1
ATOM 2421 C CA . GLY A 1 322 ? 8.498 -13.624 10.146 1.00 96.94 322 GLY A CA 1
ATOM 2422 C C . GLY A 1 322 ? 8.681 -12.102 10.087 1.00 96.94 322 GLY A C 1
ATOM 2423 O O . GLY A 1 322 ? 8.517 -11.481 9.039 1.00 96.94 322 GLY A O 1
ATOM 2424 N N . PHE A 1 323 ? 8.970 -11.487 11.236 1.00 97.12 323 PHE A N 1
ATOM 2425 C CA . PHE A 1 323 ? 9.093 -10.028 11.381 1.00 97.12 323 PHE A CA 1
ATOM 2426 C C . PHE A 1 323 ? 10.515 -9.494 11.158 1.00 97.12 323 PHE A C 1
ATOM 2428 O O . PHE A 1 323 ? 10.751 -8.312 11.411 1.00 97.12 323 PHE A O 1
ATOM 2435 N N . ASP A 1 324 ? 11.459 -10.327 10.708 1.00 97.06 324 ASP A N 1
ATOM 2436 C CA . ASP A 1 324 ? 12.793 -9.844 10.358 1.00 97.06 324 ASP A CA 1
ATOM 2437 C C . ASP A 1 324 ? 12.691 -8.807 9.226 1.00 97.06 324 ASP A C 1
ATOM 2439 O O . ASP A 1 324 ? 12.192 -9.094 8.142 1.00 97.06 324 ASP A O 1
ATOM 2443 N N . GLY A 1 325 ? 13.128 -7.578 9.498 1.00 94.75 325 GLY A N 1
ATOM 2444 C CA . GLY A 1 325 ? 13.152 -6.471 8.542 1.00 94.75 325 GLY A CA 1
ATOM 2445 C C . GLY A 1 325 ? 14.512 -6.271 7.870 1.00 94.75 325 GLY A C 1
ATOM 2446 O O . GLY A 1 325 ? 14.687 -5.292 7.142 1.00 94.75 325 GLY A O 1
ATOM 2447 N N . SER A 1 326 ? 15.488 -7.146 8.118 1.00 97.25 326 SER A N 1
ATOM 2448 C CA . SER A 1 326 ? 16.839 -7.006 7.585 1.00 97.25 326 SER A CA 1
ATOM 2449 C C . SER A 1 326 ? 16.867 -7.090 6.053 1.00 97.25 326 SER A C 1
ATOM 2451 O O . SER A 1 326 ? 16.196 -7.916 5.416 1.00 97.25 326 SER A O 1
ATOM 2453 N N . VAL A 1 327 ? 17.660 -6.196 5.459 1.00 98.38 327 VAL A N 1
ATOM 2454 C CA . VAL A 1 327 ? 18.059 -6.264 4.052 1.00 98.38 327 VAL A CA 1
ATOM 2455 C C . VAL A 1 327 ? 19.355 -7.062 3.976 1.00 98.38 327 VAL A C 1
ATOM 2457 O O . VAL A 1 327 ? 20.263 -6.862 4.778 1.00 98.38 327 VAL A O 1
ATOM 2460 N N . THR A 1 328 ? 19.434 -7.966 3.009 1.00 98.44 328 THR A N 1
ATOM 2461 C CA . THR A 1 328 ? 20.522 -8.937 2.858 1.00 98.44 328 THR A CA 1
ATOM 2462 C C . THR A 1 328 ? 21.277 -8.700 1.548 1.00 98.44 328 THR A C 1
ATOM 2464 O O . THR A 1 328 ? 20.632 -8.385 0.541 1.00 98.44 328 THR A O 1
ATOM 2467 N N . PRO A 1 329 ? 22.601 -8.932 1.498 1.00 98.31 329 PRO A N 1
ATOM 2468 C CA . PRO A 1 329 ? 23.359 -8.880 0.248 1.00 98.31 329 PRO A CA 1
ATOM 2469 C C . PRO A 1 329 ? 22.779 -9.789 -0.844 1.00 98.31 329 PRO A C 1
ATOM 2471 O O . PRO A 1 329 ? 22.661 -9.365 -1.988 1.00 98.31 329 PRO A O 1
ATOM 2474 N N . GLY A 1 330 ? 22.332 -11.001 -0.490 1.00 98.06 330 GLY A N 1
ATOM 2475 C CA . GLY A 1 330 ? 21.716 -11.936 -1.439 1.00 98.06 330 GLY A CA 1
ATOM 2476 C C . GLY A 1 330 ? 20.416 -11.409 -2.058 1.00 98.06 330 GLY A C 1
ATOM 2477 O O . GLY A 1 330 ? 20.227 -11.504 -3.270 1.00 98.06 330 GLY A O 1
ATOM 2478 N N . GLY A 1 331 ? 19.546 -10.789 -1.251 1.00 97.88 331 GLY A N 1
ATOM 2479 C CA . GLY A 1 331 ? 18.323 -10.14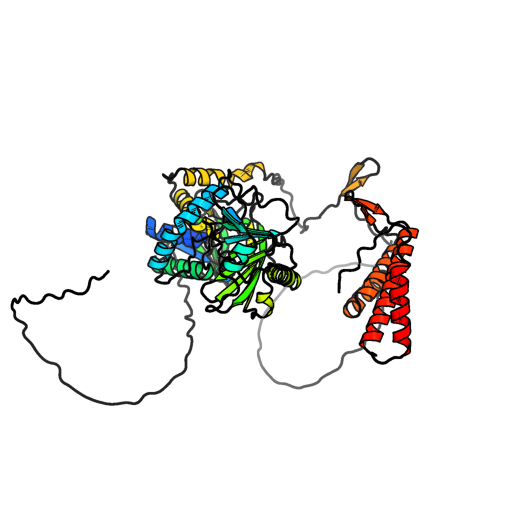4 -1.737 1.00 97.88 331 GLY A CA 1
ATOM 2480 C C . GLY A 1 331 ? 18.609 -8.975 -2.682 1.00 97.88 331 GLY A C 1
ATOM 2481 O O . GLY A 1 331 ? 18.000 -8.886 -3.747 1.00 97.88 331 GLY A O 1
ATOM 2482 N N . LEU A 1 332 ? 19.576 -8.118 -2.337 1.00 98.12 332 LEU A N 1
ATOM 2483 C CA . LEU A 1 332 ? 20.002 -7.011 -3.201 1.00 98.12 332 LEU A CA 1
ATOM 2484 C C . LEU A 1 332 ? 20.627 -7.503 -4.506 1.00 98.12 332 LEU A C 1
ATOM 2486 O O . LEU A 1 332 ? 20.272 -6.996 -5.569 1.00 98.12 332 LEU A O 1
ATOM 2490 N N . ASN A 1 333 ? 21.498 -8.512 -4.438 1.00 97.81 333 ASN A N 1
ATOM 2491 C CA . ASN A 1 333 ? 22.115 -9.114 -5.613 1.00 97.81 333 ASN A CA 1
ATOM 2492 C C . ASN A 1 333 ? 21.049 -9.688 -6.553 1.00 97.81 333 ASN A C 1
ATOM 2494 O O . ASN A 1 333 ? 21.034 -9.346 -7.729 1.00 97.81 333 ASN A O 1
ATOM 2498 N N . LYS A 1 334 ? 20.080 -10.458 -6.032 1.00 97.12 334 LYS A N 1
ATOM 2499 C CA . LYS A 1 334 ? 18.964 -10.991 -6.835 1.00 97.12 334 LYS A CA 1
ATOM 2500 C C . LYS A 1 334 ? 18.216 -9.883 -7.587 1.00 97.12 334 LYS A C 1
ATOM 2502 O O . LYS A 1 334 ? 17.938 -10.033 -8.779 1.00 97.12 334 LYS A O 1
ATOM 2507 N N . LEU A 1 335 ? 17.890 -8.783 -6.904 1.00 97.94 335 LEU A N 1
ATOM 2508 C CA . LEU A 1 335 ? 17.164 -7.657 -7.498 1.00 97.94 335 LEU A CA 1
ATOM 2509 C C . LEU A 1 335 ? 17.992 -6.934 -8.564 1.00 97.94 335 LEU A C 1
ATOM 2511 O O . LEU A 1 335 ? 17.485 -6.682 -9.655 1.00 97.94 335 LEU A O 1
ATOM 2515 N N . LEU A 1 336 ? 19.258 -6.632 -8.268 1.00 96.94 336 LEU A N 1
ATOM 2516 C CA . LEU A 1 336 ? 20.167 -5.956 -9.195 1.00 96.94 336 LEU A CA 1
ATOM 2517 C C . LEU A 1 336 ? 20.451 -6.810 -10.428 1.00 96.94 336 LEU A C 1
ATOM 2519 O O . LEU A 1 336 ? 20.304 -6.317 -11.540 1.00 96.94 336 LEU A O 1
ATOM 2523 N N . THR A 1 337 ? 20.782 -8.091 -10.256 1.00 94.94 337 THR A N 1
ATOM 2524 C CA . THR A 1 337 ? 20.996 -9.015 -11.375 1.00 94.94 337 THR A CA 1
ATOM 2525 C C . THR A 1 337 ? 19.758 -9.075 -12.266 1.00 94.94 337 THR A C 1
ATOM 2527 O O . THR A 1 337 ? 19.862 -8.871 -13.471 1.00 94.94 337 THR A O 1
ATOM 2530 N N . SER A 1 338 ? 18.567 -9.264 -11.688 1.00 93.38 338 SER A N 1
ATOM 2531 C CA . SER A 1 338 ? 17.322 -9.338 -12.467 1.00 93.38 338 SER A CA 1
ATOM 2532 C C . SER A 1 338 ? 17.031 -8.036 -13.222 1.00 93.38 338 SER A C 1
ATOM 2534 O O . SER A 1 338 ? 16.646 -8.071 -14.391 1.00 93.38 338 SER A O 1
ATOM 2536 N N . ALA A 1 339 ? 17.252 -6.887 -12.575 1.00 94.69 339 ALA A N 1
ATOM 2537 C CA . ALA A 1 339 ? 17.077 -5.572 -13.180 1.00 94.69 339 ALA A CA 1
ATOM 2538 C C . ALA A 1 339 ? 18.067 -5.320 -14.327 1.00 94.69 339 ALA A C 1
ATOM 2540 O O . ALA A 1 339 ? 17.658 -4.856 -15.386 1.00 94.69 339 ALA A O 1
ATOM 2541 N N . LEU A 1 340 ? 19.346 -5.662 -14.147 1.00 93.25 340 LEU A N 1
ATOM 2542 C CA . LEU A 1 340 ? 20.405 -5.421 -15.131 1.00 93.25 340 LEU A CA 1
ATOM 2543 C C . LEU A 1 340 ? 20.291 -6.315 -16.367 1.00 93.25 340 LEU A C 1
ATOM 2545 O O . LEU A 1 340 ? 20.649 -5.873 -17.452 1.00 93.25 340 LEU A O 1
ATOM 2549 N N . ILE A 1 341 ? 19.741 -7.528 -16.237 1.00 90.25 341 ILE A N 1
ATOM 2550 C CA . ILE A 1 341 ? 19.433 -8.375 -17.404 1.00 90.25 341 ILE A CA 1
ATOM 2551 C C . ILE A 1 341 ? 18.295 -7.754 -18.239 1.00 90.25 341 ILE A C 1
ATOM 2553 O O . ILE A 1 341 ? 18.206 -7.988 -19.439 1.00 90.25 341 ILE A O 1
ATOM 2557 N N . LEU A 1 342 ? 17.378 -6.993 -17.629 1.00 89.75 342 LEU A N 1
ATOM 2558 C CA . LEU A 1 342 ? 16.315 -6.292 -18.366 1.00 89.75 342 LEU A CA 1
ATOM 2559 C C . LEU A 1 342 ? 16.803 -4.957 -18.940 1.00 89.75 342 LEU A C 1
ATOM 2561 O O . LEU A 1 342 ? 16.501 -4.634 -20.088 1.00 89.75 342 LEU A O 1
ATOM 2565 N N . VAL A 1 343 ? 17.535 -4.187 -18.133 1.00 93.06 343 VAL A N 1
ATOM 2566 C CA . VAL A 1 343 ? 17.927 -2.799 -18.409 1.00 93.06 343 VAL A CA 1
ATOM 2567 C C . VAL A 1 343 ? 19.399 -2.579 -17.991 1.00 93.06 343 VAL A C 1
ATOM 2569 O O . VAL A 1 343 ? 19.677 -2.068 -16.904 1.00 93.06 343 VAL A O 1
ATOM 2572 N N . PRO A 1 344 ? 20.380 -2.938 -18.840 1.00 91.88 344 PRO A N 1
ATOM 2573 C CA . PRO A 1 344 ? 21.814 -2.804 -18.581 1.00 91.88 344 PRO A CA 1
ATOM 2574 C C . PRO A 1 344 ? 22.249 -1.364 -18.319 1.00 91.88 344 PRO A C 1
ATOM 2576 O O . PRO A 1 344 ? 23.214 -1.130 -17.589 1.00 91.88 344 PRO A O 1
ATOM 2579 N N . GLY A 1 345 ? 21.511 -0.388 -18.865 1.00 91.88 345 GLY A N 1
ATOM 2580 C CA . GLY A 1 345 ? 21.732 1.040 -18.622 1.00 91.88 345 GLY A CA 1
ATOM 2581 C C . GLY A 1 345 ? 21.670 1.434 -17.141 1.00 91.88 345 GLY A C 1
ATOM 2582 O O . GLY A 1 345 ? 22.270 2.434 -16.756 1.00 91.88 345 GLY A O 1
ATOM 2583 N N . LEU A 1 346 ? 21.041 0.616 -16.283 1.00 95.31 346 LEU A N 1
ATOM 2584 C CA . LEU A 1 346 ? 20.991 0.850 -14.836 1.00 95.31 346 LEU A CA 1
ATOM 2585 C C . LEU A 1 346 ? 22.351 0.674 -14.136 1.00 95.31 346 LEU A C 1
ATOM 2587 O O . LEU A 1 346 ? 22.513 1.147 -13.014 1.00 95.31 346 LEU A O 1
ATOM 2591 N N . SER A 1 347 ? 23.326 0.013 -14.773 1.00 94.50 347 SER A N 1
ATOM 2592 C CA . SER A 1 347 ? 24.625 -0.358 -14.175 1.00 94.50 347 SER A CA 1
ATOM 2593 C C . SER A 1 347 ? 25.440 0.816 -13.628 1.00 94.50 347 SER A C 1
ATOM 2595 O O . SER A 1 347 ? 26.181 0.644 -12.663 1.00 94.50 347 SER A O 1
ATOM 2597 N N . ASN A 1 348 ? 25.288 2.006 -14.212 1.00 92.81 348 ASN A N 1
ATOM 2598 C CA . ASN A 1 348 ? 26.030 3.207 -13.819 1.00 92.81 348 ASN A CA 1
ATOM 2599 C C . ASN A 1 348 ? 25.206 4.178 -12.960 1.00 92.81 348 ASN A C 1
ATOM 2601 O O . ASN A 1 348 ? 25.692 5.258 -12.615 1.00 92.81 348 ASN A O 1
ATOM 2605 N N . LEU A 1 349 ? 23.958 3.832 -12.624 1.00 97.12 349 LEU A N 1
ATOM 2606 C CA . LEU A 1 349 ? 23.101 4.706 -11.831 1.00 97.12 349 LEU A CA 1
ATOM 2607 C C . LEU A 1 349 ? 23.444 4.606 -10.335 1.00 97.12 349 LEU A C 1
ATOM 2609 O O . LEU A 1 349 ? 23.592 3.501 -9.806 1.00 97.12 349 LEU A O 1
ATOM 2613 N N . PRO A 1 350 ? 23.518 5.734 -9.603 1.00 97.88 350 PRO A N 1
ATOM 2614 C CA . PRO A 1 350 ? 23.758 5.707 -8.165 1.00 97.88 350 PRO A CA 1
ATOM 2615 C C . PRO A 1 350 ? 22.639 4.990 -7.403 1.00 97.88 350 PRO A C 1
ATOM 2617 O O . PRO A 1 350 ? 21.461 5.319 -7.564 1.00 97.88 350 PRO A O 1
ATOM 2620 N N . VAL A 1 351 ? 23.006 4.080 -6.497 1.00 98.25 351 VAL A N 1
ATOM 2621 C CA . VAL A 1 351 ? 22.081 3.529 -5.496 1.00 98.25 351 VAL A CA 1
ATOM 2622 C C . VAL A 1 351 ? 21.770 4.610 -4.461 1.00 98.25 351 VAL A C 1
ATOM 2624 O O . VAL A 1 351 ? 22.675 5.208 -3.884 1.00 98.25 351 VAL A O 1
ATOM 2627 N N . LEU A 1 352 ? 20.486 4.868 -4.219 1.00 98.06 352 LEU A N 1
ATOM 2628 C CA . LEU A 1 352 ? 20.029 5.890 -3.273 1.00 98.06 352 LEU A CA 1
ATOM 2629 C C . LEU A 1 352 ? 19.744 5.327 -1.887 1.00 98.06 352 LEU A C 1
ATOM 2631 O O . LEU A 1 352 ? 20.097 5.927 -0.877 1.00 98.06 352 LEU A O 1
ATOM 2635 N N . GLU A 1 353 ? 19.039 4.204 -1.850 1.00 97.94 353 GLU A N 1
ATOM 2636 C CA . GLU A 1 353 ? 18.591 3.563 -0.621 1.00 97.94 353 GLU A CA 1
ATOM 2637 C C . GLU A 1 353 ? 18.185 2.119 -0.909 1.00 97.94 353 GLU A C 1
ATOM 2639 O O . GLU A 1 353 ? 17.803 1.770 -2.030 1.00 97.94 353 GLU A O 1
ATOM 2644 N N . HIS A 1 354 ? 18.220 1.305 0.139 1.00 98.19 354 HIS A N 1
ATOM 2645 C CA . HIS A 1 354 ? 17.647 -0.029 0.186 1.00 98.19 354 HIS A CA 1
ATOM 2646 C C . HIS A 1 354 ? 16.809 -0.171 1.455 1.00 98.19 354 HIS A C 1
ATOM 2648 O O . HIS A 1 354 ? 17.125 0.408 2.497 1.00 98.19 354 HIS A O 1
ATOM 2654 N N . TRP A 1 355 ? 15.734 -0.941 1.384 1.00 98.50 355 TRP A N 1
ATOM 2655 C CA . TRP A 1 355 ? 14.836 -1.153 2.515 1.00 98.50 355 TRP A CA 1
ATOM 2656 C C . TRP A 1 355 ? 14.096 -2.479 2.370 1.00 98.50 355 TRP A C 1
ATOM 2658 O O . TRP A 1 355 ? 14.192 -3.165 1.352 1.00 98.50 355 TRP A O 1
ATOM 2668 N N . SER A 1 356 ? 13.337 -2.841 3.398 1.00 98.12 356 SER A N 1
ATOM 2669 C CA . SER A 1 356 ? 12.365 -3.922 3.321 1.00 98.12 356 SER A CA 1
ATOM 2670 C C . SER A 1 356 ? 11.004 -3.455 3.835 1.00 98.12 356 SER A C 1
ATOM 2672 O O . SER A 1 356 ? 10.888 -2.434 4.518 1.00 98.12 356 SER A O 1
ATOM 2674 N N . GLY A 1 357 ? 9.954 -4.187 3.476 1.00 97.75 357 GLY A N 1
ATOM 2675 C CA . GLY A 1 357 ? 8.613 -4.020 4.021 1.00 97.75 357 GLY A CA 1
ATOM 2676 C C . GLY A 1 357 ? 7.976 -5.364 4.348 1.00 97.75 357 GLY A C 1
ATOM 2677 O O . GLY A 1 357 ? 8.247 -6.363 3.684 1.00 97.75 357 GLY A O 1
ATOM 2678 N N . LEU A 1 358 ? 7.098 -5.380 5.352 1.00 98.31 358 LEU A N 1
ATOM 2679 C CA . LEU A 1 358 ? 6.368 -6.576 5.773 1.00 98.31 358 LEU A CA 1
ATOM 2680 C C . LEU A 1 358 ? 4.936 -6.541 5.230 1.00 98.31 358 LEU A C 1
ATOM 2682 O O . LEU A 1 358 ? 4.083 -5.793 5.717 1.00 98.31 358 LEU A O 1
ATOM 2686 N N . ARG A 1 359 ? 4.663 -7.353 4.207 1.00 98.19 359 ARG A N 1
ATOM 2687 C CA . ARG A 1 359 ? 3.339 -7.460 3.585 1.00 98.19 359 ARG A CA 1
ATOM 2688 C C . ARG A 1 359 ? 2.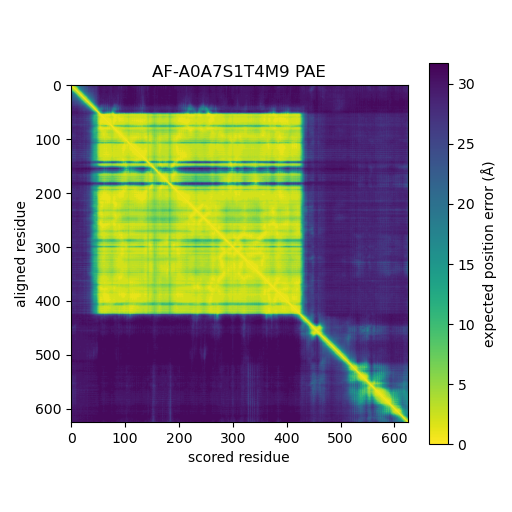386 -8.212 4.523 1.00 98.19 359 ARG A C 1
ATOM 2690 O O . ARG A 1 359 ? 2.708 -9.332 4.921 1.00 98.19 359 ARG A O 1
ATOM 2697 N N . PRO A 1 360 ? 1.216 -7.648 4.873 1.00 98.00 360 PRO A N 1
ATOM 2698 C CA . PRO A 1 360 ? 0.220 -8.354 5.672 1.00 98.00 360 PRO A CA 1
ATOM 2699 C C . PRO A 1 360 ? -0.491 -9.406 4.823 1.00 98.00 360 PRO A C 1
ATOM 2701 O O . PRO A 1 360 ? -1.283 -9.050 3.954 1.00 98.00 360 PRO A O 1
ATOM 2704 N N . THR A 1 361 ? -0.239 -10.685 5.084 1.00 98.31 361 THR A N 1
ATOM 2705 C CA . THR A 1 361 ? -0.640 -11.777 4.186 1.00 98.31 361 THR A CA 1
ATOM 2706 C C . THR A 1 361 ? -1.544 -12.773 4.889 1.00 98.31 361 THR A C 1
ATOM 2708 O O . THR A 1 361 ? -1.188 -13.302 5.938 1.00 98.31 361 THR A O 1
ATOM 2711 N N . THR A 1 362 ? -2.708 -13.031 4.306 1.00 98.00 362 THR A N 1
ATOM 2712 C CA . THR A 1 362 ? -3.642 -14.094 4.705 1.00 98.00 362 THR A CA 1
ATOM 2713 C C . THR A 1 362 ? -3.319 -15.414 3.993 1.00 98.00 362 THR A C 1
ATOM 2715 O O . THR A 1 362 ? -2.647 -15.383 2.959 1.00 98.00 362 THR A O 1
ATOM 2718 N N . PRO A 1 363 ? -3.800 -16.578 4.483 1.00 96.25 363 PRO A N 1
ATOM 2719 C CA . PRO A 1 363 ? -3.573 -17.871 3.833 1.00 96.25 363 PRO A CA 1
ATOM 2720 C C . PRO A 1 363 ? -4.037 -17.918 2.375 1.00 96.25 363 PRO A C 1
ATOM 2722 O O . PRO A 1 363 ? -3.359 -18.496 1.534 1.00 96.25 363 PRO A O 1
ATOM 2725 N N . ASP A 1 364 ? -5.166 -17.273 2.072 1.00 95.44 364 ASP A N 1
ATOM 2726 C CA . ASP A 1 364 ? -5.735 -17.186 0.723 1.00 95.44 364 ASP A CA 1
ATOM 2727 C C . ASP A 1 364 ? -5.226 -15.976 -0.078 1.00 95.44 364 ASP A C 1
ATOM 2729 O O . ASP A 1 364 ? -5.636 -15.777 -1.219 1.00 95.44 364 ASP A O 1
ATOM 2733 N N . ARG A 1 365 ? -4.344 -15.156 0.515 1.00 95.75 365 ARG A N 1
ATOM 2734 C CA . ARG A 1 365 ? -3.822 -13.894 -0.038 1.00 95.75 365 ARG A CA 1
ATOM 2735 C C . ARG A 1 365 ? -4.910 -12.870 -0.407 1.00 95.75 365 ARG A C 1
ATOM 2737 O O . ARG A 1 365 ? -4.614 -11.892 -1.095 1.00 95.75 365 ARG A O 1
ATOM 2744 N N . LEU A 1 366 ? -6.145 -13.055 0.069 1.00 97.31 366 LEU A N 1
ATOM 2745 C CA . LEU A 1 366 ? -7.245 -12.107 -0.090 1.00 97.31 366 LEU A CA 1
ATOM 2746 C C . LEU A 1 366 ? -7.334 -11.155 1.115 1.00 97.31 366 LEU A C 1
ATOM 2748 O O . LEU A 1 366 ? -7.092 -11.574 2.252 1.00 97.31 366 LEU A O 1
ATOM 2752 N N . PRO A 1 367 ? -7.778 -9.900 0.913 1.00 98.00 367 PRO A N 1
ATOM 2753 C CA . PRO A 1 367 ? -8.038 -8.958 1.996 1.00 98.00 367 PRO A CA 1
ATOM 2754 C C . PRO A 1 367 ? -8.932 -9.515 3.109 1.00 98.00 367 PRO A C 1
ATOM 2756 O O . PRO A 1 367 ? -9.790 -10.373 2.893 1.00 98.00 367 PRO A O 1
ATOM 2759 N N . VAL A 1 368 ? -8.780 -8.974 4.314 1.00 97.69 368 VAL A N 1
ATOM 2760 C CA . VAL A 1 368 ? -9.728 -9.141 5.422 1.00 97.69 368 VAL A CA 1
ATOM 2761 C C . VAL A 1 368 ? -10.339 -7.795 5.762 1.00 97.69 368 VAL A C 1
ATOM 2763 O O . VAL A 1 368 ? -9.629 -6.874 6.168 1.00 97.69 368 VAL A O 1
ATOM 2766 N N . VAL A 1 369 ? -11.654 -7.673 5.603 1.00 97.62 369 VAL A N 1
ATOM 2767 C CA . VAL A 1 369 ? -12.409 -6.489 6.011 1.00 97.62 369 VAL A CA 1
ATOM 2768 C C . VAL A 1 369 ? -13.768 -6.879 6.578 1.00 97.62 369 VAL A C 1
ATOM 2770 O O . VAL A 1 369 ? -14.484 -7.680 5.985 1.00 97.62 369 VAL A O 1
ATOM 2773 N N . GLY A 1 370 ? -14.123 -6.322 7.736 1.00 95.50 370 GLY A N 1
ATOM 2774 C CA . GLY A 1 370 ? -15.427 -6.549 8.364 1.00 95.50 370 GLY A CA 1
ATOM 2775 C C . GLY A 1 370 ? -15.345 -6.995 9.820 1.00 95.50 370 GLY A C 1
ATOM 2776 O O . GLY A 1 370 ? -14.515 -6.499 10.585 1.00 95.50 370 GLY A O 1
ATOM 2777 N N . GLU A 1 371 ? -16.257 -7.885 10.207 1.00 93.38 371 GLU A N 1
ATOM 2778 C CA . GLU A 1 371 ? -16.517 -8.229 11.603 1.00 93.38 371 GLU A CA 1
ATOM 2779 C C . GLU A 1 371 ? -15.384 -9.003 12.278 1.00 93.38 371 GLU A C 1
ATOM 2781 O O . GLU A 1 371 ? -14.640 -9.770 11.666 1.00 93.38 371 GLU A O 1
ATOM 2786 N N . THR A 1 372 ? -15.306 -8.840 13.593 1.00 94.44 372 THR A N 1
ATOM 2787 C CA . THR A 1 372 ? -14.477 -9.662 14.474 1.00 94.44 372 THR A CA 1
ATOM 2788 C C . THR A 1 372 ? -15.373 -10.304 15.533 1.00 94.44 372 THR A C 1
ATOM 2790 O O . THR A 1 372 ? -16.587 -10.102 15.534 1.0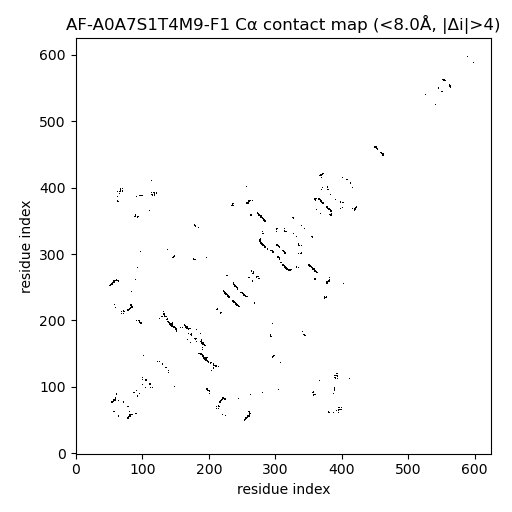0 94.44 372 THR A O 1
ATOM 2793 N N . ARG A 1 373 ? -14.795 -11.041 16.489 1.00 93.00 373 ARG A N 1
ATOM 2794 C CA . ARG A 1 373 ? -15.550 -11.506 17.668 1.00 93.00 373 ARG A CA 1
ATOM 2795 C C . ARG A 1 373 ? -16.131 -10.363 18.517 1.00 93.00 373 ARG A C 1
ATOM 2797 O O . ARG A 1 373 ? -17.031 -10.610 19.313 1.00 93.00 373 ARG A O 1
ATOM 2804 N N . TYR A 1 374 ? -15.620 -9.138 18.365 1.00 96.19 374 TYR A N 1
ATOM 2805 C CA . TYR A 1 374 ? -16.103 -7.958 19.074 1.00 96.19 374 TYR A CA 1
ATOM 2806 C C . TYR A 1 374 ? -17.018 -7.122 18.176 1.00 96.19 374 TYR A C 1
ATOM 2808 O O . TYR A 1 374 ? -16.622 -6.702 17.087 1.00 96.19 374 TYR A O 1
ATOM 2816 N N . SER A 1 375 ? -18.224 -6.805 18.652 1.00 95.69 375 SER A N 1
ATOM 2817 C CA . SER A 1 375 ? -19.270 -6.179 17.827 1.00 95.69 375 SER A CA 1
ATOM 2818 C C . SER A 1 375 ? -18.979 -4.726 17.426 1.00 95.69 375 SER A C 1
ATOM 2820 O O . SER A 1 375 ? -19.680 -4.163 16.588 1.00 95.69 375 SER A O 1
ATOM 2822 N N . ASN A 1 376 ? -18.011 -4.076 18.073 1.00 97.00 376 ASN A N 1
ATOM 2823 C CA . ASN A 1 376 ? -17.604 -2.696 17.802 1.00 97.00 376 ASN A CA 1
ATOM 2824 C C . ASN A 1 376 ? -16.180 -2.582 17.238 1.00 97.00 376 ASN A C 1
ATOM 2826 O O . ASN A 1 376 ? -15.634 -1.480 17.183 1.00 97.00 376 ASN A O 1
ATOM 2830 N N . VAL A 1 377 ? -15.591 -3.700 16.808 1.00 97.81 377 VAL A N 1
ATOM 2831 C CA . VAL A 1 377 ? -14.277 -3.738 16.164 1.00 97.81 377 VAL A CA 1
ATOM 2832 C C . VAL A 1 377 ? -14.449 -4.194 14.720 1.00 97.81 377 VAL A C 1
ATOM 2834 O O . VAL A 1 377 ? -14.977 -5.273 14.456 1.00 97.81 377 VAL A O 1
ATOM 2837 N N . THR A 1 378 ? -13.980 -3.370 13.788 1.00 98.31 378 THR A N 1
ATOM 2838 C CA . THR A 1 378 ? -13.864 -3.705 12.363 1.00 98.31 378 THR A CA 1
ATOM 2839 C C . THR A 1 378 ? -12.400 -3.963 12.040 1.00 98.31 378 THR A C 1
ATOM 2841 O O . THR A 1 378 ? -11.544 -3.194 12.467 1.00 98.31 378 THR A O 1
ATOM 2844 N N . VAL A 1 379 ? -12.088 -5.013 11.285 1.00 98.31 379 VAL A N 1
ATOM 2845 C CA . VAL A 1 379 ? -10.744 -5.207 10.717 1.00 98.31 379 VAL A CA 1
ATOM 2846 C C . VAL A 1 379 ? -10.686 -4.651 9.296 1.00 98.31 379 VAL A C 1
ATOM 2848 O O . VAL A 1 379 ? -11.682 -4.700 8.580 1.00 98.31 379 VAL A O 1
ATOM 2851 N N . LEU A 1 380 ? -9.529 -4.124 8.896 1.00 98.56 380 LEU A N 1
ATOM 2852 C CA . LEU A 1 380 ? -9.146 -3.866 7.510 1.00 98.56 380 LEU A CA 1
ATOM 2853 C C . LEU A 1 380 ? -7.643 -4.150 7.352 1.00 98.56 380 LEU A C 1
ATOM 2855 O O . LEU A 1 380 ? -6.801 -3.355 7.769 1.00 98.56 380 LEU A O 1
ATOM 2859 N N . GLY A 1 381 ? -7.294 -5.277 6.735 1.00 97.62 381 GLY A N 1
ATOM 2860 C CA . GLY A 1 381 ? -5.904 -5.667 6.501 1.00 97.62 381 GLY A CA 1
ATOM 2861 C C . GLY A 1 381 ? -5.764 -6.897 5.613 1.00 97.62 381 GLY A C 1
ATOM 2862 O O . GLY A 1 381 ? -6.623 -7.151 4.776 1.00 97.62 381 GLY A O 1
ATOM 2863 N N . GLY A 1 382 ? -4.662 -7.641 5.752 1.00 97.50 382 GLY A N 1
ATOM 2864 C CA . GLY A 1 382 ? -4.391 -8.802 4.889 1.00 97.50 382 GLY A CA 1
ATOM 2865 C C . GLY A 1 382 ? -4.229 -8.444 3.406 1.00 97.50 382 GLY A C 1
ATOM 2866 O O . GLY A 1 382 ? -4.530 -9.252 2.540 1.00 97.50 382 GLY A O 1
ATOM 2867 N N . LEU A 1 383 ? -3.821 -7.206 3.106 1.00 97.69 383 LEU A N 1
ATOM 2868 C CA . LEU A 1 383 ? -3.838 -6.651 1.747 1.00 97.69 383 LEU A CA 1
ATOM 2869 C C . LEU A 1 383 ? -2.683 -7.132 0.853 1.00 97.69 383 LEU A C 1
ATOM 2871 O O . LEU A 1 383 ? -2.611 -6.742 -0.312 1.00 97.69 383 LEU A O 1
ATOM 2875 N N . HIS A 1 384 ? -1.774 -7.943 1.396 1.00 97.50 384 HIS A N 1
ATOM 2876 C CA . HIS A 1 384 ? -0.625 -8.520 0.709 1.00 97.50 384 HIS A CA 1
ATOM 2877 C C . HIS A 1 384 ? 0.126 -7.480 -0.151 1.00 97.50 384 HIS A C 1
ATOM 2879 O O . HIS A 1 384 ? 0.624 -6.484 0.379 1.00 97.50 384 HIS A O 1
ATOM 2885 N N . ARG A 1 385 ? 0.200 -7.704 -1.468 1.00 95.25 385 ARG A N 1
ATOM 2886 C CA . ARG A 1 385 ? 0.882 -6.858 -2.463 1.00 95.25 385 ARG A CA 1
ATOM 2887 C C . ARG A 1 385 ? 0.043 -5.665 -2.939 1.00 95.25 385 ARG A C 1
ATOM 2889 O O . ARG A 1 385 ? 0.602 -4.663 -3.364 1.00 95.25 385 ARG A O 1
ATOM 2896 N N . ASN A 1 386 ? -1.275 -5.709 -2.746 1.00 97.25 386 ASN A N 1
ATOM 2897 C CA . ASN A 1 386 ? -2.232 -4.787 -3.364 1.00 97.25 386 ASN A CA 1
ATOM 2898 C C . ASN A 1 386 ? -2.766 -3.708 -2.409 1.00 97.25 386 ASN A C 1
ATOM 2900 O O . ASN A 1 386 ? -3.763 -3.050 -2.690 1.00 97.25 386 ASN A O 1
ATOM 2904 N N . GLY A 1 387 ? -2.121 -3.501 -1.257 1.00 97.88 387 GLY A N 1
ATOM 2905 C CA . GLY A 1 387 ? -2.619 -2.574 -0.236 1.00 97.88 387 GLY A CA 1
ATOM 2906 C C . GLY A 1 387 ? -2.712 -1.115 -0.677 1.00 97.88 387 GLY A C 1
ATOM 2907 O O . GLY A 1 387 ? -3.614 -0.421 -0.218 1.00 97.88 387 GLY A O 1
ATOM 2908 N N . ILE A 1 388 ? -1.820 -0.665 -1.568 1.00 98.50 388 ILE A N 1
ATOM 2909 C CA . ILE A 1 388 ? -1.946 0.652 -2.201 1.00 98.50 388 ILE A CA 1
ATOM 2910 C C . ILE A 1 388 ? -3.178 0.626 -3.108 1.00 98.50 388 ILE A C 1
ATOM 2912 O O . ILE A 1 388 ? -4.170 1.248 -2.743 1.00 98.50 388 ILE A O 1
ATOM 2916 N N . LEU A 1 389 ? -3.159 -0.186 -4.176 1.00 98.50 389 LEU A N 1
ATOM 2917 C CA . LEU A 1 389 ? -4.249 -0.342 -5.149 1.00 98.50 389 LEU A CA 1
ATOM 2918 C C . LEU A 1 389 ? -5.647 -0.406 -4.514 1.00 98.50 389 LEU A C 1
ATOM 2920 O O . LEU A 1 389 ? -6.573 0.220 -5.012 1.00 98.50 389 LEU A O 1
ATOM 2924 N N . LEU A 1 390 ? -5.818 -1.150 -3.422 1.00 98.69 390 LEU A N 1
ATOM 2925 C CA . LEU A 1 390 ? -7.123 -1.423 -2.812 1.00 98.69 390 LEU A CA 1
ATOM 2926 C C . LEU A 1 390 ? -7.584 -0.371 -1.789 1.00 98.69 390 LEU A C 1
ATOM 2928 O O . LEU A 1 390 ? -8.722 -0.436 -1.320 1.00 98.69 390 LEU A O 1
ATOM 2932 N N . ALA A 1 391 ? -6.734 0.585 -1.407 1.00 98.44 391 ALA A N 1
ATOM 2933 C CA . ALA A 1 391 ? -7.055 1.553 -0.357 1.00 98.44 391 ALA A CA 1
ATOM 2934 C C . ALA A 1 391 ? -8.319 2.404 -0.629 1.00 98.44 391 ALA A C 1
ATOM 2936 O O . ALA A 1 391 ? -9.135 2.538 0.297 1.00 98.44 391 ALA A O 1
ATOM 2937 N N . PRO A 1 392 ? -8.552 2.944 -1.847 1.00 98.31 392 PRO A N 1
ATOM 2938 C CA . PRO A 1 392 ? -9.744 3.743 -2.134 1.00 98.31 392 PRO A CA 1
ATOM 2939 C C . PRO A 1 392 ? -11.056 2.999 -1.883 1.00 98.31 392 PRO A C 1
ATOM 2941 O O . PRO A 1 392 ? -11.936 3.554 -1.218 1.00 98.31 392 PRO A O 1
ATOM 2944 N N . ILE A 1 393 ? -11.181 1.767 -2.390 1.00 98.44 393 ILE A N 1
ATOM 2945 C CA . ILE A 1 393 ? -12.419 0.982 -2.310 1.00 98.44 393 ILE A CA 1
ATOM 2946 C C . ILE A 1 393 ? -12.582 0.306 -0.947 1.00 98.44 393 ILE A C 1
ATOM 2948 O O . ILE A 1 393 ? -13.653 0.372 -0.345 1.00 98.44 393 ILE A O 1
ATOM 2952 N N . LEU A 1 394 ? -11.522 -0.286 -0.384 1.00 98.44 394 LEU A N 1
ATOM 2953 C CA . LEU A 1 394 ? -11.645 -1.017 0.880 1.00 98.44 394 LEU A CA 1
ATOM 2954 C C . LEU A 1 394 ? -11.835 -0.092 2.085 1.00 98.44 394 LEU A C 1
ATOM 2956 O O . LEU A 1 394 ? -12.427 -0.508 3.080 1.00 98.44 394 LEU A O 1
ATOM 2960 N N . SER A 1 395 ? -11.423 1.176 1.993 1.00 98.00 395 SER A N 1
ATOM 2961 C CA . SER A 1 395 ? -11.801 2.181 2.995 1.00 98.00 395 SER A CA 1
ATOM 2962 C C . SER A 1 395 ? -13.303 2.502 2.970 1.00 98.00 395 SER A C 1
ATOM 2964 O O . SER A 1 395 ? -13.874 2.771 4.024 1.00 98.00 395 SER A O 1
ATOM 2966 N N . GLN A 1 396 ? -13.978 2.411 1.815 1.00 97.00 396 GLN A N 1
ATOM 2967 C CA . GLN A 1 396 ? -15.444 2.532 1.735 1.00 97.00 396 GLN A CA 1
ATOM 2968 C C . GLN A 1 396 ? -16.150 1.289 2.284 1.00 97.00 396 GLN A C 1
ATOM 2970 O O . GLN A 1 396 ? -17.150 1.413 2.996 1.00 97.00 396 GLN A O 1
ATOM 2975 N N . VAL A 1 397 ? -15.605 0.100 2.008 1.00 97.62 397 VAL A N 1
ATOM 2976 C CA . VAL A 1 397 ? -16.079 -1.166 2.591 1.00 97.62 397 VAL A CA 1
ATOM 2977 C C . VAL A 1 397 ? -16.002 -1.104 4.122 1.00 97.62 397 VAL A C 1
ATOM 2979 O O . VAL A 1 397 ? -16.998 -1.335 4.810 1.00 97.62 397 VAL A O 1
ATOM 2982 N N . ALA A 1 398 ? -14.842 -0.719 4.665 1.00 98.00 398 ALA A N 1
ATOM 2983 C CA . ALA A 1 398 ? -14.634 -0.591 6.104 1.00 98.00 398 ALA A CA 1
ATOM 2984 C C . ALA A 1 398 ? -15.528 0.488 6.731 1.00 98.00 398 ALA A C 1
ATOM 2986 O O . ALA A 1 398 ? -16.120 0.246 7.782 1.00 98.00 398 ALA A O 1
ATOM 2987 N N . LEU A 1 399 ? -15.682 1.651 6.085 1.00 96.88 399 LEU A N 1
ATOM 2988 C CA . LEU A 1 399 ? -16.587 2.706 6.551 1.00 96.88 399 LEU A CA 1
ATOM 2989 C C . LEU A 1 399 ? -18.044 2.223 6.606 1.00 96.88 399 LEU A C 1
ATOM 2991 O O . LEU A 1 399 ? -18.728 2.461 7.599 1.00 96.88 399 LEU A O 1
ATOM 2995 N N . SER A 1 400 ? -18.510 1.516 5.574 1.00 96.06 400 SER A N 1
ATOM 2996 C CA . SER A 1 400 ? -19.877 0.977 5.523 1.00 96.06 400 SER A CA 1
ATOM 2997 C C . SER A 1 400 ? -20.129 -0.009 6.662 1.00 96.06 400 SER A C 1
ATOM 2999 O O . SER A 1 400 ? -21.146 0.087 7.350 1.00 96.06 400 SER A O 1
ATOM 3001 N N . HIS A 1 401 ? -19.160 -0.888 6.935 1.00 96.00 401 HIS A N 1
ATOM 3002 C CA . HIS A 1 401 ? -19.216 -1.804 8.071 1.00 96.00 401 HIS A CA 1
ATOM 3003 C C . HIS A 1 401 ? -19.210 -1.062 9.420 1.00 96.00 401 HIS A C 1
ATOM 3005 O O . HIS A 1 401 ? -20.062 -1.315 10.272 1.00 96.00 401 HIS A O 1
ATOM 3011 N N . LEU A 1 402 ? -18.303 -0.093 9.605 1.00 96.19 402 LEU A N 1
ATOM 3012 C CA . LEU A 1 402 ? -18.223 0.728 10.819 1.00 96.19 402 LEU A CA 1
ATOM 3013 C C . LEU A 1 402 ? -19.530 1.480 11.099 1.00 96.19 402 LEU A C 1
ATOM 3015 O O . LEU A 1 402 ? -19.913 1.611 12.262 1.00 96.19 402 LEU A O 1
ATOM 3019 N N . LEU A 1 403 ? -20.216 1.949 10.055 1.00 94.81 403 LEU A N 1
ATOM 3020 C CA . LEU A 1 403 ? -21.500 2.648 10.142 1.00 94.81 403 LEU A CA 1
ATOM 3021 C C . LEU A 1 403 ? -22.716 1.715 10.170 1.00 94.81 403 LEU A C 1
ATOM 3023 O O . LEU A 1 403 ? -23.831 2.210 10.323 1.00 94.81 403 LEU A O 1
ATOM 3027 N N . GLN A 1 404 ? -22.520 0.398 10.036 1.00 92.31 404 GLN A N 1
ATOM 3028 C CA . GLN A 1 404 ? -23.592 -0.599 9.911 1.00 92.31 404 GLN A CA 1
ATOM 3029 C C . GLN A 1 404 ? -24.581 -0.252 8.785 1.00 92.31 404 GLN A C 1
ATOM 3031 O O . GLN A 1 404 ? -25.794 -0.400 8.922 1.00 92.31 404 GLN A O 1
ATOM 3036 N N . ARG A 1 405 ? -24.054 0.249 7.663 1.00 92.12 405 ARG A N 1
ATOM 3037 C CA . ARG A 1 405 ? -24.832 0.607 6.474 1.00 92.12 405 ARG A CA 1
ATOM 3038 C C . ARG A 1 405 ? -24.626 -0.431 5.386 1.00 92.12 405 ARG A C 1
ATOM 3040 O O . ARG A 1 405 ? -23.527 -0.951 5.215 1.00 92.12 405 ARG A O 1
ATOM 3047 N N . THR A 1 406 ? -25.687 -0.688 4.629 1.00 90.12 406 THR A N 1
ATOM 3048 C CA . THR A 1 406 ? -25.592 -1.475 3.398 1.00 90.12 406 THR A CA 1
ATOM 3049 C C . THR A 1 406 ? -25.162 -0.536 2.267 1.00 90.12 406 THR A C 1
ATOM 3051 O O . THR A 1 406 ? -25.870 0.440 2.029 1.00 90.12 406 THR A O 1
ATOM 3054 N N . PRO A 1 407 ? -24.024 -0.779 1.594 1.00 89.94 407 PRO A N 1
ATOM 3055 C CA . PRO A 1 407 ? -23.604 0.022 0.447 1.00 89.94 407 PRO A CA 1
ATOM 3056 C C . PRO A 1 407 ? -24.576 -0.101 -0.730 1.00 89.94 407 PRO A C 1
ATOM 3058 O O . PRO A 1 407 ? -25.064 -1.200 -1.010 1.00 89.94 407 PRO A O 1
ATOM 3061 N N . ASP A 1 408 ? -24.774 0.987 -1.476 1.00 89.12 408 ASP A N 1
ATOM 3062 C CA . ASP A 1 408 ? -25.577 0.994 -2.710 1.00 89.12 408 ASP A CA 1
ATOM 3063 C C . ASP A 1 408 ? -24.867 0.276 -3.869 1.00 89.12 408 ASP A C 1
ATOM 3065 O O . ASP A 1 408 ? -25.502 -0.390 -4.692 1.00 89.12 408 ASP A O 1
ATOM 3069 N N . GLU A 1 409 ? -23.537 0.335 -3.903 1.00 93.38 409 GLU A N 1
ATOM 3070 C CA . GLU A 1 409 ? -22.727 -0.299 -4.939 1.00 93.38 409 GLU A CA 1
ATOM 3071 C C . GLU A 1 409 ? -22.637 -1.819 -4.735 1.00 93.38 409 GLU A C 1
ATOM 3073 O O . GLU A 1 409 ? -22.211 -2.312 -3.686 1.00 93.38 409 GLU A O 1
ATOM 3078 N N . ALA A 1 410 ? -23.027 -2.582 -5.761 1.00 95.88 410 ALA A N 1
ATOM 3079 C CA . ALA A 1 410 ? -23.091 -4.042 -5.697 1.00 95.88 410 ALA A CA 1
ATOM 3080 C C . ALA A 1 410 ? -21.728 -4.693 -5.428 1.00 95.88 410 ALA A C 1
ATOM 3082 O O . ALA A 1 410 ? -21.647 -5.617 -4.620 1.00 95.88 410 ALA A O 1
ATOM 3083 N N . LEU A 1 411 ? -20.660 -4.180 -6.044 1.00 96.38 411 LEU A N 1
ATOM 3084 C CA . LEU A 1 411 ? -19.311 -4.713 -5.865 1.00 96.38 411 LEU A CA 1
ATOM 3085 C C . LEU A 1 411 ? -18.792 -4.508 -4.433 1.00 96.38 411 LEU A C 1
ATOM 3087 O O . LEU A 1 411 ? -18.136 -5.390 -3.889 1.00 96.38 411 LEU A O 1
ATOM 3091 N N . ILE A 1 412 ? -19.137 -3.389 -3.783 1.00 95.31 412 ILE A N 1
ATOM 3092 C CA . ILE A 1 412 ? -18.788 -3.145 -2.374 1.00 95.31 412 ILE A CA 1
ATOM 3093 C C . ILE A 1 412 ? -19.520 -4.145 -1.471 1.00 95.31 412 ILE A C 1
ATOM 3095 O O . ILE A 1 412 ? -18.903 -4.706 -0.566 1.00 95.31 412 ILE A O 1
ATOM 3099 N N . ARG A 1 413 ? -20.806 -4.432 -1.732 1.00 95.88 413 ARG A N 1
ATOM 3100 C CA . ARG A 1 413 ? -21.544 -5.479 -0.998 1.00 95.88 413 ARG A CA 1
ATOM 3101 C C . ARG A 1 413 ? -20.919 -6.858 -1.184 1.00 95.88 413 ARG A C 1
ATOM 3103 O O . ARG A 1 413 ? -20.773 -7.594 -0.214 1.00 95.88 413 ARG A O 1
ATOM 3110 N N . GLU A 1 414 ? -20.533 -7.200 -2.409 1.00 96.44 414 GLU A N 1
ATOM 3111 C CA . GLU A 1 414 ? -19.860 -8.466 -2.696 1.00 96.44 414 GLU A CA 1
ATOM 3112 C C . GLU A 1 414 ? -18.514 -8.561 -1.961 1.00 96.44 414 GLU A C 1
ATOM 3114 O O . GLU A 1 414 ? -18.247 -9.558 -1.293 1.00 96.44 414 GLU A O 1
ATOM 3119 N N . ALA A 1 415 ? -17.707 -7.495 -1.989 1.00 96.38 415 ALA A N 1
ATOM 3120 C CA . ALA A 1 415 ? -16.440 -7.413 -1.267 1.00 96.38 415 ALA A CA 1
ATOM 3121 C C . ALA A 1 415 ? -16.618 -7.542 0.257 1.00 96.38 415 ALA A C 1
ATOM 3123 O O . ALA A 1 415 ? -15.822 -8.222 0.902 1.00 96.38 415 ALA A O 1
ATOM 3124 N N . MET A 1 416 ? -17.673 -6.951 0.840 1.00 94.38 416 MET A N 1
ATOM 3125 C CA . MET A 1 416 ? -18.003 -7.111 2.268 1.00 94.38 416 MET A CA 1
ATOM 3126 C C . MET A 1 416 ? -18.226 -8.574 2.660 1.00 94.38 416 MET A C 1
ATOM 3128 O O . MET A 1 416 ? -17.882 -8.959 3.776 1.00 94.38 416 MET A O 1
ATOM 3132 N N . VAL A 1 417 ? -18.813 -9.377 1.769 1.00 95.12 417 VAL A N 1
ATOM 3133 C CA . VAL A 1 417 ? -19.055 -10.806 2.004 1.00 95.12 417 VAL A CA 1
ATOM 3134 C C . VAL A 1 417 ? -17.781 -11.607 1.744 1.00 95.12 417 VAL A C 1
ATOM 3136 O O . VAL A 1 417 ? -17.330 -12.345 2.618 1.00 95.12 417 VAL A O 1
ATOM 3139 N N . ALA A 1 418 ? -17.169 -11.431 0.572 1.00 95.88 418 ALA A N 1
ATOM 3140 C CA . ALA A 1 418 ? -16.023 -12.221 0.131 1.00 95.88 418 ALA A CA 1
ATOM 3141 C C . ALA A 1 418 ? -14.780 -12.023 1.012 1.00 95.88 418 ALA A C 1
ATOM 3143 O O . ALA A 1 418 ? -14.036 -12.968 1.263 1.00 95.88 418 ALA A O 1
ATOM 3144 N N . PHE A 1 419 ? -14.560 -10.805 1.510 1.00 97.06 419 PHE A N 1
ATOM 3145 C CA . PHE A 1 419 ? -13.409 -10.474 2.350 1.00 97.06 419 PHE A CA 1
ATOM 3146 C C . PHE A 1 419 ? -13.724 -10.493 3.847 1.00 97.06 419 PHE A C 1
ATOM 3148 O O . PHE A 1 419 ? -12.864 -10.133 4.657 1.00 97.06 419 PHE A O 1
ATOM 3155 N N . ASN A 1 420 ? -14.909 -10.964 4.240 1.00 95.50 420 ASN A N 1
ATOM 3156 C CA . ASN A 1 420 ? -15.260 -11.102 5.645 1.00 95.50 420 ASN A CA 1
ATOM 3157 C C . ASN A 1 420 ? -14.298 -12.087 6.349 1.00 95.50 420 ASN A C 1
ATOM 3159 O O . ASN A 1 420 ? -14.017 -13.159 5.799 1.00 95.50 420 ASN A O 1
ATOM 3163 N N . PRO A 1 421 ? -13.792 -11.784 7.560 1.00 94.00 421 PRO A N 1
ATOM 3164 C CA . PRO A 1 421 ? -12.908 -12.696 8.294 1.00 94.00 421 PRO A CA 1
ATOM 3165 C C . PRO A 1 421 ? -13.547 -14.045 8.644 1.00 94.00 421 PRO A C 1
ATOM 3167 O O . PRO A 1 421 ? -12.834 -15.031 8.829 1.00 94.00 421 PRO A O 1
ATOM 3170 N N . SER A 1 422 ? -14.882 -14.119 8.711 1.00 91.50 422 SER A N 1
ATOM 3171 C CA . SER A 1 422 ? -15.614 -15.356 9.013 1.00 91.50 422 SER A CA 1
ATOM 3172 C C . SER A 1 422 ? -15.341 -16.495 8.027 1.00 91.50 422 SER A C 1
ATOM 3174 O O . SER A 1 422 ? -15.498 -17.656 8.407 1.00 91.50 422 SER A O 1
ATOM 3176 N N . ARG A 1 423 ? -14.843 -16.203 6.815 1.00 93.94 423 ARG A N 1
ATOM 3177 C CA . ARG A 1 423 ? -14.435 -17.227 5.838 1.00 93.94 423 ARG A CA 1
ATOM 3178 C C . ARG A 1 423 ? -13.356 -18.178 6.365 1.00 93.94 423 ARG A C 1
ATOM 3180 O O . ARG A 1 423 ? -13.272 -19.310 5.908 1.00 93.94 423 ARG A O 1
ATOM 3187 N N . PHE A 1 424 ? -12.588 -17.756 7.373 1.00 90.06 424 PHE A N 1
ATOM 3188 C CA . PHE A 1 424 ? -11.572 -18.589 8.016 1.00 90.06 424 PHE A CA 1
ATOM 3189 C C . PHE A 1 424 ? -12.090 -19.417 9.206 1.00 90.06 424 PHE A C 1
ATOM 3191 O O . PHE A 1 424 ? -11.335 -20.218 9.754 1.00 90.06 424 PHE A O 1
ATOM 3198 N N . ARG A 1 425 ? -13.361 -19.278 9.619 1.00 75.56 425 ARG A N 1
ATOM 3199 C CA . ARG A 1 425 ? -13.907 -19.994 10.795 1.00 75.56 425 ARG A CA 1
ATOM 3200 C C . ARG A 1 425 ? -13.932 -21.520 10.632 1.00 75.56 425 ARG A C 1
ATOM 3202 O O . ARG A 1 425 ? -13.867 -22.217 11.632 1.00 75.56 425 ARG A O 1
ATOM 3209 N N . HIS A 1 426 ? -13.977 -22.041 9.404 1.00 51.59 426 HIS A N 1
ATOM 3210 C CA . HIS A 1 426 ? -13.949 -23.490 9.145 1.00 51.59 426 HIS A CA 1
ATOM 3211 C C . HIS A 1 426 ? -12.527 -24.067 9.025 1.00 51.59 426 HIS A C 1
ATOM 3213 O O . HIS A 1 426 ? -12.349 -25.278 9.091 1.00 51.59 426 HIS A O 1
ATOM 3219 N N . SER A 1 427 ? -11.518 -23.210 8.855 1.00 42.41 427 SER A N 1
ATOM 3220 C CA . SER A 1 427 ? -10.109 -23.590 8.672 1.00 42.41 427 SER A CA 1
ATOM 3221 C C . SER A 1 427 ? -9.270 -23.472 9.948 1.00 42.41 427 SER A C 1
ATOM 3223 O O . SER A 1 427 ? -8.101 -23.840 9.949 1.00 42.41 427 SER A O 1
ATOM 3225 N N . ILE A 1 428 ? -9.852 -22.961 11.036 1.00 40.03 428 ILE A N 1
ATOM 3226 C CA . ILE A 1 428 ? -9.195 -22.809 12.335 1.00 40.03 428 ILE A CA 1
ATOM 3227 C C . ILE A 1 428 ? -9.816 -23.838 13.289 1.00 40.03 428 ILE A C 1
ATOM 3229 O O . ILE A 1 428 ? -10.705 -23.519 14.071 1.00 40.03 428 ILE A O 1
ATOM 3233 N N . ARG A 1 429 ? -9.359 -25.096 13.218 1.00 28.86 429 ARG A N 1
ATOM 3234 C CA . ARG A 1 429 ? -9.396 -25.983 14.390 1.00 28.86 429 ARG A CA 1
ATOM 3235 C C . ARG A 1 429 ? -8.202 -25.598 15.253 1.00 28.86 429 ARG A C 1
ATOM 3237 O O . ARG A 1 429 ? -7.112 -26.124 15.077 1.00 28.86 429 ARG A O 1
ATOM 3244 N N . ILE A 1 430 ? -8.395 -24.615 16.121 1.00 34.00 430 ILE A N 1
ATOM 3245 C CA . ILE A 1 430 ? -7.589 -24.556 17.336 1.00 34.00 430 ILE A CA 1
ATOM 3246 C C . ILE A 1 430 ? -8.275 -25.560 18.254 1.00 34.00 430 ILE A C 1
ATOM 3248 O O . ILE A 1 430 ? -9.452 -25.382 18.561 1.00 34.00 430 ILE A O 1
ATOM 3252 N N . GLU A 1 431 ? -7.593 -26.651 18.592 1.00 26.83 431 GLU A N 1
ATOM 3253 C CA . GLU A 1 431 ? -8.012 -27.476 19.723 1.00 26.83 431 GLU A CA 1
ATOM 3254 C C . GLU A 1 431 ? -8.030 -26.554 20.945 1.00 26.83 431 GLU A C 1
ATOM 3256 O O . GLU A 1 431 ? -6.989 -26.076 21.398 1.00 26.83 431 GLU A O 1
ATOM 3261 N N . GLU A 1 432 ? -9.231 -26.194 21.398 1.00 26.22 432 GLU A N 1
ATOM 3262 C CA . GLU A 1 432 ? -9.402 -25.522 22.678 1.00 26.22 432 GLU A CA 1
ATOM 3263 C C . GLU A 1 432 ? -8.931 -26.503 23.759 1.00 26.22 432 GLU A C 1
ATOM 3265 O O . GLU A 1 432 ? -9.360 -27.661 23.742 1.00 26.22 432 GLU A O 1
ATOM 3270 N N . PRO A 1 433 ? -8.038 -26.100 24.677 1.00 31.61 433 PRO A N 1
ATOM 3271 C CA . PRO A 1 433 ? -7.712 -26.952 25.803 1.00 31.61 433 PRO A CA 1
ATOM 3272 C C . PRO A 1 433 ? -8.979 -27.082 26.649 1.00 31.61 433 PRO A C 1
ATOM 3274 O O . PRO A 1 433 ? -9.487 -26.088 27.166 1.00 31.61 433 PRO A O 1
ATOM 3277 N N . GLU A 1 434 ? -9.514 -28.300 26.737 1.00 29.41 434 GLU A N 1
ATOM 3278 C CA . GLU A 1 434 ? -10.619 -28.614 27.635 1.00 29.41 434 GLU A CA 1
ATOM 3279 C C . GLU A 1 434 ? -10.253 -28.185 29.059 1.00 29.41 434 GLU A C 1
ATOM 3281 O O . GLU A 1 434 ? -9.173 -28.511 29.563 1.00 29.41 434 GLU A O 1
ATOM 3286 N N . ASP A 1 435 ? -11.177 -27.455 29.690 1.00 30.25 435 ASP A N 1
ATOM 3287 C CA . ASP A 1 435 ? -11.132 -27.031 31.085 1.00 30.25 435 ASP A CA 1
ATOM 3288 C C . ASP A 1 435 ? -10.869 -28.231 32.005 1.00 30.25 435 ASP A C 1
ATOM 3290 O O . ASP A 1 435 ? -11.776 -28.906 32.495 1.00 30.25 435 ASP A O 1
ATOM 3294 N N . THR A 1 436 ? -9.598 -28.480 32.286 1.00 30.03 436 THR A N 1
ATOM 3295 C CA . THR A 1 436 ? -9.167 -29.300 33.406 1.00 30.03 436 THR A CA 1
ATOM 3296 C C . THR A 1 436 ? -8.178 -28.480 34.208 1.00 30.03 436 THR A C 1
ATOM 3298 O O . THR A 1 436 ? -7.143 -28.034 33.723 1.00 30.03 436 THR A O 1
ATOM 3301 N N . ILE A 1 437 ? -8.551 -28.222 35.457 1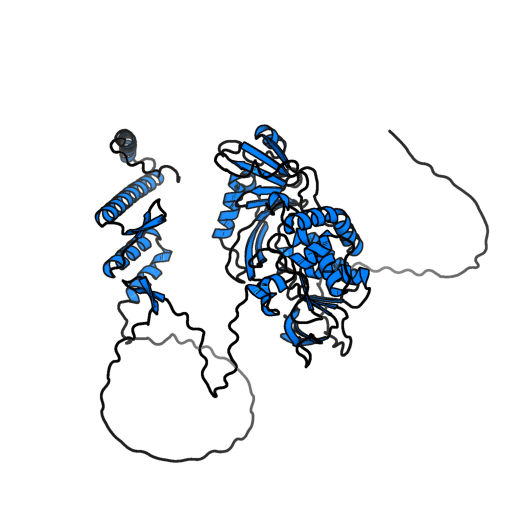.00 35.84 437 ILE A N 1
ATOM 3302 C CA . ILE A 1 437 ? -7.696 -27.601 36.461 1.00 35.84 437 ILE A CA 1
ATOM 3303 C C . ILE A 1 437 ? -6.782 -28.707 36.999 1.00 35.84 437 ILE A C 1
ATOM 3305 O O . ILE A 1 437 ? -7.291 -29.655 37.604 1.00 35.84 437 ILE A O 1
ATOM 3309 N N . PRO A 1 438 ? -5.451 -28.573 36.870 1.00 24.98 438 PRO A N 1
ATOM 3310 C CA . PRO A 1 438 ? -4.591 -29.027 37.947 1.00 24.98 438 PRO A CA 1
ATOM 3311 C C . PRO A 1 438 ? -3.576 -27.972 38.392 1.00 24.98 438 PRO A C 1
ATOM 3313 O O . PRO A 1 438 ? -2.991 -27.201 37.637 1.00 24.98 438 PRO A O 1
ATOM 3316 N N . THR A 1 439 ? -3.406 -27.984 39.701 1.00 30.19 439 THR A N 1
ATOM 3317 C CA . THR A 1 439 ? -2.493 -27.237 40.553 1.00 30.19 439 THR A CA 1
ATOM 3318 C C . THR A 1 439 ? -1.007 -27.374 40.193 1.00 30.19 439 THR A C 1
ATOM 3320 O O . THR A 1 439 ? -0.527 -28.464 39.908 1.00 30.19 439 THR A O 1
ATOM 3323 N N . THR A 1 440 ? -0.294 -26.256 40.394 1.00 28.19 440 THR A N 1
ATOM 3324 C CA . THR A 1 440 ? 1.141 -26.096 40.730 1.00 28.19 440 THR A CA 1
ATOM 3325 C C . THR A 1 440 ? 2.232 -26.531 39.733 1.00 28.19 440 THR A C 1
ATOM 3327 O O . THR A 1 440 ? 2.522 -27.706 39.584 1.00 28.19 440 THR A O 1
ATOM 3330 N N . GLN A 1 441 ? 2.934 -25.501 39.228 1.00 29.34 441 GLN A N 1
ATOM 3331 C CA . GLN A 1 441 ? 4.377 -25.392 38.924 1.00 29.34 441 GLN A CA 1
ATOM 3332 C C . GLN A 1 441 ? 5.039 -26.418 37.983 1.00 29.34 441 GLN A C 1
ATOM 3334 O O . GLN A 1 441 ? 5.444 -27.494 38.403 1.00 29.34 441 GLN A O 1
ATOM 3339 N N . THR A 1 442 ? 5.344 -25.998 36.751 1.00 26.02 442 THR A N 1
ATOM 3340 C CA . THR A 1 442 ? 6.701 -25.673 36.238 1.00 26.02 442 THR A CA 1
ATOM 3341 C C . THR A 1 442 ? 6.580 -25.249 34.766 1.00 26.02 442 THR A C 1
ATOM 3343 O O . THR A 1 442 ? 5.722 -25.746 34.045 1.00 26.02 442 THR A O 1
ATOM 3346 N N . GLU A 1 443 ? 7.361 -24.253 34.340 1.00 32.53 443 GLU A N 1
ATOM 3347 C CA . GLU A 1 443 ? 7.370 -23.755 32.957 1.00 32.53 443 GLU A CA 1
ATOM 3348 C C . GLU A 1 443 ? 7.865 -24.849 31.995 1.00 32.53 443 GLU A C 1
ATOM 3350 O O . GLU A 1 443 ? 9.033 -25.230 32.040 1.00 32.53 443 GLU A O 1
ATOM 3355 N N . GLU A 1 444 ? 7.001 -25.337 31.099 1.00 27.80 444 GLU A N 1
ATOM 3356 C CA . GLU A 1 444 ? 7.410 -26.166 29.960 1.00 27.80 444 GLU A CA 1
ATOM 3357 C C . GLU A 1 444 ? 7.178 -25.416 28.641 1.00 27.80 444 GLU A C 1
ATOM 3359 O O . GLU A 1 444 ? 6.061 -25.050 28.273 1.00 27.80 444 GLU A O 1
ATOM 3364 N N . HIS A 1 445 ? 8.274 -25.184 27.917 1.00 24.92 445 HIS A N 1
ATOM 3365 C CA . HIS A 1 445 ? 8.274 -24.733 26.528 1.00 24.92 445 HIS A CA 1
ATOM 3366 C C . HIS A 1 445 ? 7.624 -25.783 25.602 1.00 24.92 445 HIS A C 1
ATOM 3368 O O . HIS A 1 445 ? 7.744 -26.983 25.864 1.00 24.92 445 HIS A O 1
ATOM 3374 N N . PRO A 1 446 ? 7.005 -25.376 24.476 1.00 25.56 446 PRO A N 1
ATOM 3375 C CA . PRO A 1 446 ? 6.428 -26.313 23.513 1.00 25.56 446 PRO A CA 1
ATOM 3376 C C . PRO A 1 446 ? 7.507 -27.249 22.944 1.00 25.56 446 PRO A C 1
ATOM 3378 O O . PRO A 1 446 ? 8.464 -26.802 22.310 1.00 25.56 446 PRO A O 1
ATOM 3381 N N . ARG A 1 447 ? 7.360 -28.561 23.170 1.00 30.42 447 ARG A N 1
ATOM 3382 C CA . ARG A 1 447 ? 8.244 -29.597 22.616 1.00 30.42 447 ARG A CA 1
ATOM 3383 C C . ARG A 1 447 ? 7.792 -29.982 21.207 1.00 30.42 447 ARG A C 1
ATOM 3385 O O . ARG A 1 447 ? 6.681 -30.466 21.017 1.00 30.42 447 ARG A O 1
ATOM 3392 N N . ILE A 1 448 ? 8.679 -29.811 20.230 1.00 30.61 448 ILE A N 1
ATOM 3393 C CA . ILE A 1 448 ? 8.521 -30.361 18.878 1.00 30.61 448 ILE A CA 1
ATOM 3394 C C . ILE A 1 448 ? 8.822 -31.864 18.948 1.00 30.61 448 ILE A C 1
ATOM 3396 O O . ILE A 1 448 ? 9.931 -32.253 19.313 1.00 30.61 448 ILE A O 1
ATOM 3400 N N . VAL A 1 449 ? 7.849 -32.712 18.607 1.00 34.56 449 VAL A N 1
ATOM 3401 C CA . VAL A 1 449 ? 8.029 -34.171 18.504 1.00 34.56 449 VAL A CA 1
ATOM 3402 C C . VAL A 1 449 ? 8.224 -34.532 17.034 1.00 34.56 449 VAL A C 1
ATOM 3404 O O . VAL A 1 449 ? 7.347 -34.284 16.210 1.00 34.56 449 VAL A O 1
ATOM 3407 N N . LEU A 1 450 ? 9.385 -35.097 16.702 1.00 33.75 450 LEU A N 1
ATOM 3408 C CA . LEU A 1 450 ? 9.686 -35.594 15.359 1.00 33.75 450 LEU A CA 1
ATOM 3409 C C . LEU A 1 450 ? 9.132 -37.014 15.194 1.00 33.75 450 LEU A C 1
ATOM 3411 O O . LEU A 1 450 ? 9.251 -37.838 16.100 1.00 33.75 450 LEU A O 1
ATOM 3415 N N . TRP A 1 451 ? 8.566 -37.307 14.027 1.00 44.06 451 TRP A N 1
ATOM 3416 C CA . TRP A 1 451 ? 8.010 -38.614 13.673 1.00 44.06 451 TRP A CA 1
ATOM 3417 C C . TRP A 1 451 ? 8.853 -39.255 12.572 1.00 44.06 451 TRP A C 1
ATOM 3419 O O . TRP A 1 451 ? 9.403 -38.558 11.719 1.00 44.06 451 TRP A O 1
ATOM 3429 N N . LYS A 1 452 ? 8.969 -40.584 12.588 1.00 48.25 452 LYS A N 1
ATOM 3430 C CA . LYS A 1 452 ? 9.565 -41.363 11.497 1.00 48.25 452 LYS A CA 1
ATOM 3431 C C . LYS A 1 452 ? 8.617 -42.475 11.078 1.00 48.25 452 LYS A C 1
ATOM 3433 O O . LYS A 1 452 ? 7.851 -42.966 11.899 1.00 48.25 452 LYS A O 1
ATOM 3438 N N . LEU A 1 453 ? 8.719 -42.912 9.831 1.00 46.06 453 LEU A N 1
ATOM 3439 C CA . LEU A 1 453 ? 8.052 -44.127 9.380 1.00 46.06 453 LEU A CA 1
ATOM 3440 C C . LEU A 1 453 ? 8.892 -45.335 9.793 1.00 46.06 453 LEU A C 1
ATOM 3442 O O . LEU A 1 453 ? 10.116 -45.344 9.625 1.00 46.06 453 LEU A O 1
ATOM 3446 N N . ASP A 1 454 ? 8.249 -46.337 10.378 1.00 53.38 454 ASP A N 1
ATOM 3447 C CA . ASP A 1 454 ? 8.883 -47.625 10.607 1.00 53.38 454 ASP A CA 1
ATOM 3448 C C . ASP A 1 454 ? 8.973 -48.446 9.307 1.00 53.38 454 ASP A C 1
ATOM 3450 O O . ASP A 1 454 ? 8.497 -48.056 8.241 1.00 53.38 454 ASP A O 1
ATOM 3454 N N . GLN A 1 455 ? 9.609 -49.612 9.396 1.00 40.78 455 GLN A N 1
ATOM 3455 C CA . GLN A 1 455 ? 9.795 -50.541 8.275 1.00 40.78 455 GLN A CA 1
ATOM 3456 C C . GLN A 1 455 ? 8.487 -51.109 7.688 1.00 40.78 455 GLN A C 1
ATOM 3458 O O . GLN A 1 455 ? 8.531 -51.761 6.648 1.00 40.78 455 GLN A O 1
ATOM 3463 N N . ASN A 1 456 ? 7.340 -50.850 8.324 1.00 46.25 456 ASN A N 1
ATOM 3464 C CA . ASN A 1 456 ? 6.006 -51.204 7.844 1.00 46.25 456 ASN A CA 1
ATOM 3465 C C . ASN A 1 456 ? 5.211 -49.973 7.359 1.00 46.25 456 ASN A C 1
ATOM 3467 O O . ASN A 1 456 ? 4.041 -50.108 7.006 1.00 46.25 456 ASN A O 1
ATOM 3471 N N . GLY A 1 457 ? 5.826 -48.784 7.329 1.00 41.38 457 GLY A N 1
ATOM 3472 C CA . GLY A 1 457 ? 5.191 -47.540 6.896 1.00 41.38 457 GLY A CA 1
ATOM 3473 C C . GLY A 1 457 ? 4.290 -46.890 7.948 1.00 41.38 457 GLY A C 1
ATOM 3474 O O . GLY A 1 457 ? 3.443 -46.078 7.585 1.00 41.38 457 GLY A O 1
ATOM 3475 N N . GLN A 1 458 ? 4.440 -47.231 9.232 1.00 42.91 458 GLN A N 1
ATOM 3476 C CA . GLN A 1 458 ? 3.650 -46.649 10.318 1.00 42.91 458 GLN A CA 1
ATOM 3477 C C . GLN A 1 458 ? 4.420 -45.518 11.015 1.00 42.91 458 GLN A C 1
ATOM 3479 O O . GLN A 1 458 ? 5.608 -45.656 11.315 1.00 42.91 458 GLN A O 1
ATOM 3484 N N . GLU A 1 459 ? 3.758 -44.385 11.268 1.00 43.56 459 GLU A N 1
ATOM 3485 C CA . GLU A 1 459 ? 4.371 -43.243 11.955 1.00 43.56 459 GLU A CA 1
ATOM 3486 C C . GLU A 1 459 ? 4.635 -43.570 13.430 1.00 43.56 459 GLU A C 1
ATOM 3488 O O . GLU A 1 459 ? 3.720 -43.854 14.203 1.00 43.56 459 GLU A O 1
ATOM 3493 N N . VAL A 1 460 ? 5.904 -43.508 13.830 1.00 46.19 460 VAL A N 1
ATOM 3494 C CA . VAL A 1 460 ? 6.362 -43.714 15.204 1.00 46.19 460 VAL A CA 1
ATOM 3495 C C . VAL A 1 460 ? 7.178 -42.505 15.685 1.00 46.19 460 VAL A C 1
ATOM 3497 O O . VAL A 1 460 ? 7.998 -41.970 14.930 1.00 46.19 460 VAL A O 1
ATOM 3500 N N . PRO A 1 461 ? 6.996 -42.051 16.938 1.00 39.53 461 PRO A N 1
ATOM 3501 C CA . PRO A 1 461 ? 7.716 -40.898 17.468 1.00 39.53 461 PRO A CA 1
ATOM 3502 C C . PRO A 1 461 ? 9.209 -41.209 17.640 1.00 39.53 461 PRO A C 1
ATOM 3504 O O . PRO A 1 461 ? 9.608 -42.274 18.123 1.00 39.53 461 PRO A O 1
ATOM 3507 N N . VAL A 1 462 ? 10.060 -40.257 17.263 1.00 39.78 462 VAL A N 1
ATOM 3508 C CA . VAL A 1 462 ? 11.509 -40.324 17.461 1.00 39.78 462 VAL A CA 1
ATOM 3509 C C . VAL A 1 462 ? 11.813 -39.901 18.895 1.00 39.78 462 VAL A C 1
ATOM 3511 O O . VAL A 1 462 ? 11.968 -38.720 19.196 1.00 39.78 462 VAL A O 1
ATOM 3514 N N . LEU A 1 463 ? 11.885 -40.875 19.802 1.00 38.09 463 LEU A N 1
ATOM 3515 C CA . LEU A 1 463 ? 12.338 -40.630 21.170 1.00 38.09 463 LEU A CA 1
ATOM 3516 C C . LEU A 1 463 ? 13.852 -40.341 21.166 1.00 38.09 463 LEU A C 1
ATOM 3518 O O . LEU A 1 463 ? 14.614 -41.157 20.632 1.00 38.09 463 LEU A O 1
ATOM 3522 N N . PRO A 1 464 ? 14.324 -39.226 21.757 1.00 33.28 464 PRO A N 1
ATOM 3523 C CA . PRO A 1 464 ? 15.752 -38.999 21.926 1.00 33.28 464 PRO A CA 1
ATOM 3524 C C . PRO A 1 464 ? 16.322 -40.100 22.830 1.00 33.28 464 PRO A C 1
ATOM 3526 O O . PRO A 1 464 ? 15.833 -40.326 23.938 1.00 33.28 464 PRO A O 1
ATOM 3529 N N . LYS A 1 465 ? 17.347 -40.817 22.351 1.00 32.22 465 LYS A N 1
ATOM 3530 C CA . LYS A 1 465 ? 18.085 -41.777 23.181 1.00 32.22 465 LYS A CA 1
ATOM 3531 C C . LYS A 1 465 ? 18.715 -41.008 24.343 1.00 32.22 465 LYS A C 1
ATOM 3533 O O . LYS A 1 465 ? 19.556 -40.142 24.114 1.00 32.22 465 LYS A O 1
ATOM 3538 N N . GLN A 1 466 ? 18.309 -41.321 25.572 1.00 27.88 466 GLN A N 1
ATOM 3539 C CA . GLN A 1 466 ? 19.018 -40.858 26.762 1.00 27.88 466 GLN A CA 1
ATOM 3540 C C . GLN A 1 466 ? 20.479 -41.344 26.702 1.00 27.88 466 GLN A C 1
ATOM 3542 O O . GLN A 1 466 ? 20.710 -42.490 26.299 1.00 27.88 466 GLN A O 1
ATOM 3547 N N . PRO A 1 467 ? 21.467 -40.521 27.093 1.00 23.86 467 PRO A N 1
ATOM 3548 C CA . PRO A 1 467 ? 22.807 -41.031 27.350 1.00 23.86 467 PRO A CA 1
ATOM 3549 C C . PRO A 1 467 ? 22.749 -42.026 28.526 1.00 23.86 467 PRO A C 1
ATOM 3551 O O . PRO A 1 467 ? 21.874 -41.901 29.389 1.00 23.86 467 PRO A O 1
ATOM 3554 N N . PRO A 1 468 ? 23.636 -43.035 28.578 1.00 25.33 468 PRO A N 1
ATOM 3555 C CA . PRO A 1 468 ? 23.643 -43.989 29.676 1.00 25.33 468 PRO A CA 1
ATOM 3556 C C . PRO A 1 468 ? 23.950 -43.271 30.995 1.00 25.33 468 PRO A C 1
ATOM 3558 O O . PRO A 1 468 ? 24.905 -42.505 31.104 1.00 25.33 468 PRO A O 1
ATOM 3561 N N . VAL A 1 469 ? 23.115 -43.534 31.997 1.00 24.70 469 VAL A N 1
ATOM 3562 C CA . VAL A 1 469 ? 23.288 -43.086 33.379 1.00 24.70 469 VAL A CA 1
ATOM 3563 C C . VAL A 1 469 ? 24.512 -43.794 33.965 1.00 24.70 469 VAL A C 1
ATOM 3565 O O . VAL A 1 469 ? 24.494 -45.009 34.163 1.00 24.70 469 VAL A O 1
ATOM 3568 N N . CYS A 1 470 ? 25.578 -43.044 34.248 1.00 22.38 470 CYS A N 1
ATOM 3569 C CA . CYS A 1 470 ? 26.671 -43.526 35.086 1.00 22.38 470 CYS A CA 1
ATOM 3570 C C . CYS A 1 470 ? 26.192 -43.591 36.541 1.00 22.38 470 CYS A C 1
ATOM 3572 O O . CYS A 1 470 ? 25.903 -42.567 37.159 1.00 22.38 470 CYS A O 1
ATOM 3574 N N . PHE A 1 471 ? 26.123 -44.803 37.087 1.00 23.17 471 PHE A N 1
ATOM 3575 C CA . PHE A 1 471 ? 26.004 -45.038 38.522 1.00 23.17 471 PHE A CA 1
ATOM 3576 C C . PHE A 1 471 ? 27.314 -44.628 39.209 1.00 23.17 471 PHE A C 1
ATOM 3578 O O . PHE A 1 471 ? 28.349 -45.252 38.981 1.00 23.17 471 PHE A O 1
ATOM 3585 N N . LEU A 1 472 ? 27.265 -43.615 40.074 1.00 24.78 472 LEU A N 1
ATOM 3586 C CA . LEU A 1 472 ? 28.243 -43.450 41.148 1.00 24.78 472 LEU A CA 1
ATOM 3587 C C . LEU A 1 472 ? 27.647 -44.091 42.402 1.00 24.78 472 LEU A C 1
ATOM 3589 O O . LEU A 1 472 ? 26.579 -43.696 42.865 1.00 24.78 472 LEU A O 1
ATOM 3593 N N . GLY A 1 473 ? 28.309 -45.150 42.864 1.00 24.05 473 GLY A N 1
ATOM 3594 C CA . GLY A 1 473 ? 27.917 -45.929 44.029 1.00 24.05 473 GLY A CA 1
ATOM 3595 C C . GLY A 1 473 ? 28.188 -45.220 45.353 1.00 24.05 473 GLY A C 1
ATOM 3596 O O . GLY A 1 473 ? 29.020 -44.318 45.441 1.00 24.05 473 GLY A O 1
ATOM 3597 N N . ASP A 1 474 ? 27.463 -45.696 46.364 1.00 26.53 474 ASP A N 1
ATOM 3598 C CA . ASP A 1 474 ? 27.635 -45.455 47.796 1.00 26.53 474 ASP A CA 1
ATOM 3599 C C . ASP A 1 474 ? 29.092 -45.275 48.233 1.00 26.53 474 ASP A C 1
ATOM 3601 O O . ASP A 1 474 ? 29.932 -46.101 47.879 1.00 26.53 474 ASP A O 1
ATOM 3605 N N . GLN A 1 475 ? 29.333 -44.296 49.117 1.00 27.11 475 GLN A N 1
ATOM 3606 C CA . GLN A 1 475 ? 29.941 -44.512 50.440 1.00 27.11 475 GLN A CA 1
ATOM 3607 C C . GLN A 1 475 ? 29.710 -43.309 51.378 1.00 27.11 475 GLN A C 1
ATOM 3609 O O . GLN A 1 475 ? 30.075 -42.185 51.052 1.00 27.11 475 GLN A O 1
ATOM 3614 N N . GLY A 1 476 ? 29.212 -43.597 52.589 1.00 25.05 476 GLY A N 1
ATOM 3615 C CA . GLY A 1 476 ? 29.807 -43.064 53.823 1.00 25.05 476 GLY A CA 1
ATOM 3616 C C . GLY A 1 476 ? 29.202 -41.811 54.468 1.00 25.05 476 GLY A C 1
ATOM 3617 O O . GLY A 1 476 ? 29.734 -40.724 54.308 1.00 25.05 476 GLY A O 1
ATOM 3618 N N . ASP A 1 477 ? 28.155 -42.019 55.269 1.00 24.55 477 ASP A N 1
ATOM 3619 C CA . ASP A 1 477 ? 28.121 -41.723 56.718 1.00 24.55 477 ASP A CA 1
ATOM 3620 C C . ASP A 1 477 ? 28.544 -40.318 57.236 1.00 24.55 477 ASP A C 1
ATOM 3622 O O . ASP A 1 477 ? 29.720 -39.965 57.216 1.00 24.55 477 ASP A O 1
ATOM 3626 N N . LEU A 1 478 ? 27.587 -39.567 57.818 1.00 25.94 478 LEU A N 1
ATOM 3627 C CA . LEU A 1 478 ? 27.545 -39.154 59.245 1.00 25.94 478 LEU A CA 1
ATOM 3628 C C . LEU A 1 478 ? 26.783 -37.829 59.511 1.00 25.94 478 LEU A C 1
ATOM 3630 O O . LEU A 1 478 ? 27.145 -36.754 59.045 1.00 25.94 478 LEU A O 1
ATOM 3634 N N . SER A 1 479 ? 25.795 -37.957 60.409 1.00 25.91 479 SER A N 1
ATOM 3635 C CA . SER A 1 479 ? 25.307 -37.004 61.432 1.00 25.91 479 SER A CA 1
ATOM 3636 C C . SER A 1 479 ? 24.655 -35.655 61.061 1.00 25.91 479 SER A C 1
ATOM 3638 O O . SER A 1 479 ? 25.306 -34.692 60.671 1.00 25.91 479 SER A O 1
ATOM 3640 N N . SER A 1 480 ? 23.357 -35.586 61.379 1.00 22.30 480 SER A N 1
ATOM 3641 C CA . SER A 1 480 ? 22.517 -34.433 61.775 1.00 22.30 480 SER A CA 1
ATOM 3642 C C . SER A 1 480 ? 23.036 -33.706 63.053 1.00 22.30 480 SER A C 1
ATOM 3644 O O . SER A 1 480 ? 24.046 -34.164 63.593 1.00 22.30 480 SER A O 1
ATOM 3646 N N . PRO A 1 481 ? 22.325 -32.727 63.685 1.00 39.50 481 PRO A N 1
ATOM 3647 C CA . PRO A 1 481 ? 21.127 -31.950 63.284 1.00 39.50 481 PRO A CA 1
ATOM 3648 C C . PRO A 1 481 ? 21.127 -30.433 63.697 1.00 39.50 481 PRO A C 1
ATOM 3650 O O . PRO A 1 481 ? 22.036 -29.956 64.365 1.00 39.50 481 PRO A O 1
ATOM 3653 N N . GLU A 1 482 ? 20.010 -29.747 63.383 1.00 26.41 482 GLU A N 1
ATOM 3654 C CA . GLU A 1 482 ? 19.292 -28.732 64.211 1.00 26.41 482 GLU A CA 1
ATOM 3655 C C . GLU A 1 482 ? 19.725 -27.244 64.324 1.00 26.41 482 GLU A C 1
ATOM 3657 O O . GLU A 1 482 ? 20.895 -26.908 64.465 1.00 26.41 482 GLU A O 1
ATOM 3662 N N . GLY A 1 483 ? 18.695 -26.370 64.383 1.00 25.17 483 GLY A N 1
ATOM 3663 C CA . GLY A 1 483 ? 18.710 -25.005 64.955 1.00 25.17 483 GLY A CA 1
ATOM 3664 C C . GLY A 1 483 ? 18.543 -23.872 63.927 1.00 25.17 483 GLY A C 1
ATOM 3665 O O . GLY A 1 483 ? 19.524 -23.485 63.310 1.00 25.17 483 GLY A O 1
ATOM 3666 N N . ASP A 1 484 ? 17.344 -23.451 63.511 1.00 24.92 484 ASP A N 1
ATOM 3667 C CA . ASP A 1 484 ? 16.374 -22.543 64.168 1.00 24.92 484 ASP A CA 1
ATOM 3668 C C . ASP A 1 484 ? 16.820 -21.062 64.320 1.00 24.92 484 ASP A C 1
ATOM 3670 O O . ASP A 1 484 ? 17.968 -20.770 64.635 1.00 24.92 484 ASP A O 1
ATOM 3674 N N . GLU A 1 485 ? 15.848 -20.156 64.126 1.00 26.70 485 GLU A N 1
ATOM 3675 C CA . GLU A 1 485 ? 15.821 -18.702 64.433 1.00 26.70 485 GLU A CA 1
ATOM 3676 C C . GLU A 1 485 ? 16.165 -17.639 63.345 1.00 26.70 485 GLU A C 1
ATOM 3678 O O . GLU A 1 485 ? 17.301 -17.276 63.054 1.00 26.70 485 GLU A O 1
ATOM 3683 N N . ASN A 1 486 ? 15.090 -17.026 62.827 1.00 24.91 486 ASN A N 1
ATOM 3684 C CA . ASN A 1 486 ? 14.946 -15.588 62.497 1.00 24.91 486 ASN A CA 1
ATOM 3685 C C . ASN A 1 486 ? 14.722 -14.817 63.843 1.00 24.91 486 ASN A C 1
ATOM 3687 O O . ASN A 1 486 ? 14.330 -15.512 64.782 1.00 24.91 486 ASN A O 1
ATOM 3691 N N . PRO A 1 487 ? 14.775 -13.463 64.015 1.00 40.00 487 PRO A N 1
ATOM 3692 C CA . PRO A 1 487 ? 14.806 -12.365 63.033 1.00 40.00 487 PRO A CA 1
ATOM 3693 C C . PRO A 1 487 ? 15.626 -11.096 63.433 1.00 40.00 487 PRO A C 1
ATOM 3695 O O . PRO A 1 487 ? 16.208 -11.019 64.507 1.00 40.00 487 PRO A O 1
ATOM 3698 N N . MET A 1 488 ? 15.579 -10.057 62.577 1.00 22.66 488 MET A N 1
ATOM 3699 C CA . MET A 1 488 ? 15.607 -8.596 62.868 1.00 22.66 488 MET A CA 1
ATOM 3700 C C . MET A 1 488 ? 16.596 -7.757 62.032 1.00 22.66 488 MET A C 1
ATOM 3702 O O . MET A 1 488 ? 17.802 -7.729 62.246 1.00 22.66 488 MET A O 1
ATOM 3706 N N . THR A 1 489 ? 16.020 -6.948 61.140 1.00 25.70 489 THR A N 1
ATOM 3707 C CA . THR A 1 489 ? 16.500 -5.620 60.691 1.00 25.70 489 THR A CA 1
ATOM 3708 C C . THR A 1 489 ? 16.581 -4.639 61.882 1.00 25.70 489 THR A C 1
ATOM 3710 O O . THR A 1 489 ? 15.731 -4.794 62.763 1.00 25.70 489 THR A O 1
ATOM 3713 N N . PRO A 1 490 ? 17.443 -3.580 61.925 1.00 30.86 490 PRO A N 1
ATOM 3714 C CA . PRO A 1 490 ? 17.279 -2.429 61.014 1.00 30.86 490 PRO A CA 1
ATOM 3715 C C . PRO A 1 490 ? 18.495 -1.502 60.707 1.00 30.86 490 PRO A C 1
ATOM 3717 O O . PRO A 1 490 ? 19.346 -1.218 61.537 1.00 30.86 490 PRO A O 1
ATOM 3720 N N . SER A 1 491 ? 18.397 -0.850 59.540 1.00 22.61 491 SER A N 1
ATOM 3721 C CA . SER A 1 491 ? 18.644 0.588 59.279 1.00 22.61 491 SER A CA 1
ATOM 3722 C C . SER A 1 491 ? 20.051 1.232 59.265 1.00 22.61 491 SER A C 1
ATOM 3724 O O . SER A 1 491 ? 20.865 1.063 60.161 1.00 22.61 491 SER A O 1
ATOM 3726 N N . LEU A 1 492 ? 20.156 2.165 58.298 1.00 23.23 492 LEU A N 1
ATOM 3727 C CA . LEU A 1 492 ? 20.840 3.477 58.294 1.00 23.23 492 LEU A CA 1
ATOM 3728 C C . LEU A 1 492 ? 22.256 3.626 57.692 1.00 23.23 492 LEU A C 1
ATOM 3730 O O . LEU A 1 492 ? 23.274 3.403 58.326 1.00 23.23 492 LEU A O 1
ATOM 3734 N N . ASN A 1 493 ? 22.241 4.187 56.472 1.00 22.62 493 ASN A N 1
ATOM 3735 C CA . ASN A 1 493 ? 22.976 5.370 55.991 1.00 22.62 493 ASN A CA 1
ATOM 3736 C C . ASN A 1 493 ? 24.431 5.602 56.432 1.00 22.62 493 ASN A C 1
ATOM 3738 O O . ASN A 1 493 ? 24.686 5.998 57.565 1.00 22.62 493 ASN A O 1
ATOM 3742 N N . THR A 1 494 ? 25.324 5.727 55.443 1.00 25.02 494 THR A N 1
ATOM 3743 C CA . THR A 1 494 ? 26.152 6.942 55.296 1.00 25.02 494 THR A CA 1
ATOM 3744 C C . THR A 1 494 ? 26.720 7.093 53.880 1.00 25.02 494 THR A C 1
ATOM 3746 O O . THR A 1 494 ? 27.244 6.159 53.284 1.00 25.02 494 THR A O 1
ATOM 3749 N N . ARG A 1 495 ? 26.587 8.310 53.338 1.00 22.70 495 ARG A N 1
ATOM 3750 C CA . ARG A 1 495 ? 27.354 8.838 52.198 1.00 22.70 495 ARG A CA 1
ATOM 3751 C C . ARG A 1 495 ? 28.803 9.098 52.641 1.00 22.70 495 ARG A C 1
ATOM 3753 O O . ARG A 1 495 ? 28.993 9.464 53.795 1.00 22.70 495 ARG A O 1
ATOM 3760 N N . VAL A 1 496 ? 29.759 9.076 51.704 1.00 22.69 496 VAL A N 1
ATOM 3761 C CA . VAL A 1 496 ? 30.567 10.244 51.260 1.00 22.69 496 VAL A CA 1
ATOM 3762 C C . VAL A 1 496 ? 31.800 9.790 50.438 1.00 22.69 496 VAL A C 1
ATOM 3764 O O . VAL A 1 496 ? 32.636 9.025 50.893 1.00 22.69 496 VAL A O 1
ATOM 3767 N N . SER A 1 497 ? 31.808 10.289 49.199 1.00 22.11 497 SER A N 1
ATOM 3768 C CA . SER A 1 497 ? 32.859 10.687 48.240 1.00 22.11 497 SER A CA 1
ATOM 3769 C C . SER A 1 497 ? 34.338 10.231 48.272 1.00 22.11 497 SER A C 1
ATOM 3771 O O . SER A 1 497 ? 35.040 10.390 49.263 1.00 22.11 497 SER A O 1
ATOM 3773 N N . ASN A 1 498 ? 34.797 10.031 47.027 1.00 22.81 498 ASN A N 1
ATOM 3774 C CA . ASN A 1 498 ? 35.969 10.611 46.339 1.00 22.81 498 ASN A CA 1
ATOM 3775 C C . ASN A 1 498 ? 37.341 9.903 46.297 1.00 22.81 498 ASN A C 1
ATOM 3777 O O . ASN A 1 498 ? 37.990 9.648 47.300 1.00 22.81 498 ASN A O 1
ATOM 3781 N N . GLU A 1 499 ? 37.793 9.815 45.036 1.00 23.17 499 GLU A N 1
ATOM 3782 C CA . GLU A 1 499 ? 39.155 10.008 44.509 1.00 23.17 499 GLU A CA 1
ATOM 3783 C C . GLU A 1 499 ? 40.125 8.816 44.388 1.00 23.17 499 GLU A C 1
ATOM 3785 O O . GLU A 1 499 ? 40.852 8.436 45.295 1.00 23.17 499 GLU A O 1
ATOM 3790 N N . ALA A 1 500 ? 40.166 8.316 43.144 1.00 23.58 500 ALA A N 1
ATOM 3791 C CA . ALA A 1 500 ? 41.338 8.156 42.278 1.00 23.58 500 ALA A CA 1
ATOM 3792 C C . ALA A 1 500 ? 42.639 7.573 42.864 1.00 23.58 500 ALA A C 1
ATOM 3794 O O . ALA A 1 500 ? 43.385 8.254 43.563 1.00 23.58 500 ALA A O 1
ATOM 3795 N N . LYS A 1 501 ? 43.028 6.398 42.344 1.00 24.28 501 LYS A N 1
ATOM 3796 C CA . LYS A 1 501 ? 44.383 6.156 41.818 1.00 24.28 501 LYS A CA 1
ATOM 3797 C C . LYS A 1 501 ? 44.439 4.903 40.940 1.00 24.28 501 LYS A C 1
ATOM 3799 O O . LYS A 1 501 ? 43.970 3.832 41.298 1.00 24.28 501 LYS A O 1
ATOM 3804 N N . THR A 1 502 ? 45.036 5.106 39.774 1.00 23.39 502 THR A N 1
ATOM 3805 C CA . THR A 1 502 ? 45.578 4.139 38.817 1.00 23.39 502 THR A CA 1
ATOM 3806 C C . THR A 1 502 ? 46.333 2.981 39.467 1.00 23.39 502 THR A C 1
ATOM 3808 O O . THR A 1 502 ? 47.291 3.229 40.195 1.00 23.39 502 THR A O 1
ATOM 3811 N N . MET A 1 503 ? 45.997 1.744 39.091 1.00 22.94 503 MET A N 1
ATOM 3812 C CA . MET A 1 503 ? 46.951 0.635 38.995 1.00 22.94 503 MET A CA 1
ATOM 3813 C C . MET A 1 503 ? 46.353 -0.498 38.150 1.00 22.94 503 MET A C 1
ATOM 3815 O O . MET A 1 503 ? 45.302 -1.044 38.466 1.00 22.94 503 MET A O 1
ATOM 3819 N N . VAL A 1 504 ? 47.034 -0.807 37.049 1.00 25.22 504 VAL A N 1
ATOM 3820 C CA . VAL A 1 504 ? 46.858 -2.026 36.252 1.00 25.22 504 VAL A CA 1
ATOM 3821 C C . VAL A 1 504 ? 47.352 -3.218 37.078 1.00 25.22 504 VAL A C 1
ATOM 3823 O O . VAL A 1 504 ? 48.417 -3.114 37.691 1.00 25.22 504 VAL A O 1
ATOM 3826 N N . PRO A 1 505 ? 46.639 -4.353 37.043 1.00 26.14 505 PRO A N 1
ATOM 3827 C CA . PRO A 1 505 ? 47.337 -5.623 36.884 1.00 26.14 505 PRO A CA 1
ATOM 3828 C C . PRO A 1 505 ? 46.739 -6.481 35.760 1.00 26.14 505 PRO A C 1
ATOM 3830 O O . PRO A 1 505 ? 45.529 -6.650 35.623 1.00 26.14 505 PRO A O 1
ATOM 3833 N N . THR A 1 506 ? 47.655 -7.023 34.967 1.00 26.56 506 THR A N 1
ATOM 3834 C CA . THR A 1 506 ? 47.533 -8.129 34.012 1.00 26.56 506 THR A CA 1
ATOM 3835 C C . THR A 1 506 ? 46.894 -9.387 34.642 1.00 26.56 506 THR A C 1
ATOM 3837 O O . THR A 1 506 ? 46.933 -9.546 35.864 1.00 26.56 506 THR A O 1
ATOM 3840 N N . PRO A 1 507 ? 46.300 -10.292 33.836 1.00 26.02 507 PRO A N 1
ATOM 3841 C CA . PRO A 1 507 ? 45.456 -11.386 34.322 1.00 26.02 507 PRO A CA 1
ATOM 3842 C C . PRO A 1 507 ? 46.284 -12.556 34.883 1.00 26.02 507 PRO A C 1
ATOM 3844 O O . PRO A 1 507 ? 47.393 -12.793 34.398 1.00 26.02 507 PRO A O 1
ATOM 3847 N N . PRO A 1 508 ? 45.760 -13.340 35.847 1.00 25.97 508 PRO A N 1
ATOM 3848 C CA . PRO A 1 508 ? 46.367 -14.608 36.202 1.00 25.97 508 PRO A CA 1
ATOM 3849 C C . PRO A 1 508 ? 45.968 -15.702 35.200 1.00 25.97 508 PRO A C 1
ATOM 3851 O O . PRO A 1 508 ? 44.820 -15.821 34.768 1.00 25.97 508 PRO A O 1
ATOM 3854 N N . SER A 1 509 ? 46.984 -16.488 34.868 1.00 26.70 509 SER A N 1
ATOM 3855 C CA . SER A 1 509 ? 47.014 -17.743 34.121 1.00 26.70 509 SER A CA 1
ATOM 3856 C C . SER A 1 509 ? 45.883 -18.720 34.461 1.00 26.70 509 SER A C 1
ATOM 3858 O O . SER A 1 509 ? 45.648 -19.019 35.633 1.00 26.70 509 SER A O 1
ATOM 3860 N N . ARG A 1 510 ? 45.260 -19.287 33.419 1.00 26.02 510 ARG A N 1
ATOM 3861 C CA . ARG A 1 510 ? 44.448 -20.509 33.482 1.00 26.02 510 ARG A CA 1
ATOM 3862 C C . ARG A 1 510 ? 45.244 -21.677 32.898 1.00 26.02 510 ARG A C 1
ATOM 3864 O O . ARG A 1 510 ? 45.570 -21.644 31.723 1.00 26.02 510 ARG A O 1
ATOM 3871 N N . ASP A 1 511 ? 45.469 -22.679 33.733 1.00 24.39 511 ASP A N 1
ATOM 3872 C CA . ASP A 1 511 ? 45.606 -24.107 33.424 1.00 24.39 511 ASP A CA 1
ATOM 3873 C C . ASP A 1 511 ? 44.991 -24.808 34.652 1.00 24.39 511 ASP A C 1
ATOM 3875 O O . ASP A 1 511 ? 45.217 -24.357 35.773 1.00 24.39 511 ASP A O 1
ATOM 3879 N N . SER A 1 512 ? 44.190 -25.868 34.598 1.00 27.11 512 SER A N 1
ATOM 3880 C CA . SER A 1 512 ? 43.737 -26.749 33.520 1.00 27.11 512 SER A CA 1
ATOM 3881 C C . SER A 1 512 ? 42.572 -27.614 34.059 1.00 27.11 512 SER A C 1
ATOM 3883 O O . SER A 1 512 ? 42.315 -27.627 35.265 1.00 27.11 512 SER A O 1
ATOM 3885 N N . SER A 1 513 ? 41.945 -28.382 33.159 1.00 26.81 513 SER A N 1
ATOM 3886 C CA . SER A 1 513 ? 41.074 -29.563 33.360 1.00 26.81 513 SER A CA 1
ATOM 3887 C C . SER A 1 513 ? 39.545 -29.376 33.312 1.00 26.81 513 SER A C 1
ATOM 3889 O O . SER A 1 513 ? 38.859 -29.225 34.318 1.00 26.81 513 SER A O 1
ATOM 3891 N N . SER A 1 514 ? 38.997 -29.515 32.100 1.00 28.69 514 SER A N 1
ATOM 3892 C CA . SER A 1 514 ? 37.694 -30.147 31.861 1.00 28.69 514 SER A CA 1
ATOM 3893 C C . SER A 1 514 ? 37.797 -30.981 30.583 1.00 28.69 514 SER A C 1
ATOM 3895 O O . SER A 1 514 ? 38.179 -30.454 29.541 1.00 28.69 514 SER A O 1
ATOM 3897 N N . GLU A 1 515 ? 37.511 -32.277 30.692 1.00 32.06 515 GLU A N 1
ATOM 3898 C CA . GLU A 1 515 ? 37.546 -33.266 29.610 1.00 32.06 515 GLU A CA 1
ATOM 3899 C C . GLU A 1 515 ? 36.683 -32.825 28.414 1.00 32.06 515 GLU A C 1
ATOM 3901 O O . GLU A 1 515 ? 35.474 -32.623 28.542 1.00 32.06 515 GLU A O 1
ATOM 3906 N N . GLN A 1 516 ? 37.317 -32.664 27.249 1.00 31.25 516 GLN A N 1
ATOM 3907 C CA . GLN A 1 516 ? 36.661 -32.361 25.977 1.00 31.25 516 GLN A CA 1
ATOM 3908 C C . GLN A 1 516 ? 36.204 -33.649 25.283 1.00 31.25 516 GLN A C 1
ATOM 3910 O O . GLN A 1 516 ? 36.931 -34.636 25.181 1.00 31.25 516 GLN A O 1
ATOM 3915 N N . SER A 1 517 ? 34.969 -33.612 24.787 1.00 32.91 517 SER A N 1
ATOM 3916 C CA . SER A 1 517 ? 34.400 -34.606 23.881 1.00 32.91 517 SER A CA 1
ATOM 3917 C C . SER A 1 517 ? 35.057 -34.481 22.496 1.00 32.91 517 SER A C 1
ATOM 3919 O O . SER A 1 517 ? 35.067 -33.375 21.951 1.00 32.91 517 SER A O 1
ATOM 3921 N N . PRO A 1 518 ? 35.509 -35.580 21.858 1.00 33.38 518 PRO A N 1
ATOM 3922 C CA . PRO A 1 518 ? 36.164 -35.540 20.543 1.00 33.38 518 PRO A CA 1
ATOM 3923 C C . PRO A 1 518 ? 35.236 -35.081 19.399 1.00 33.38 518 PRO A C 1
ATOM 3925 O O . PRO A 1 518 ? 35.682 -34.925 18.267 1.00 33.38 518 PRO A O 1
ATOM 3928 N N . PHE A 1 519 ? 33.946 -34.861 19.679 1.00 34.28 519 PHE A N 1
ATOM 3929 C CA . PHE A 1 519 ? 32.957 -34.370 18.716 1.00 34.28 519 PHE A CA 1
ATOM 3930 C C . PHE A 1 519 ? 32.955 -32.842 18.557 1.00 34.28 519 PHE A C 1
ATOM 3932 O O . PHE A 1 519 ? 32.547 -32.353 17.507 1.00 34.28 519 PHE A O 1
ATOM 3939 N N . GLY A 1 520 ? 33.380 -32.094 19.582 1.00 34.47 520 GLY A N 1
ATOM 3940 C CA . GLY A 1 520 ? 33.367 -30.626 19.556 1.00 34.47 520 GLY A CA 1
ATOM 3941 C C . GLY A 1 520 ? 34.542 -30.047 18.776 1.00 34.47 520 GLY A C 1
ATOM 3942 O O . GLY A 1 520 ? 34.356 -29.191 17.915 1.00 34.47 520 GLY A O 1
ATOM 3943 N N . ASP A 1 521 ? 35.737 -30.589 19.013 1.00 38.50 521 ASP A N 1
ATOM 3944 C CA . ASP A 1 521 ? 36.977 -29.998 18.507 1.00 38.50 521 ASP A CA 1
ATOM 3945 C C . ASP A 1 521 ? 37.112 -30.128 16.980 1.00 38.50 521 ASP A C 1
ATOM 3947 O O . ASP A 1 521 ? 37.555 -29.190 16.325 1.00 38.50 521 ASP A O 1
ATOM 3951 N N . ALA A 1 522 ? 36.652 -31.236 16.382 1.00 38.44 522 ALA A N 1
ATOM 3952 C CA . ALA A 1 522 ? 36.714 -31.435 14.930 1.00 38.44 522 ALA A CA 1
ATOM 3953 C C . ALA A 1 522 ? 35.753 -30.515 14.155 1.00 38.44 522 ALA A C 1
ATOM 3955 O O . ALA A 1 522 ? 36.070 -30.068 13.054 1.00 38.44 522 ALA A O 1
ATOM 3956 N N . TYR A 1 523 ? 34.579 -30.220 14.721 1.00 37.25 523 TYR A N 1
ATOM 3957 C CA . TYR A 1 523 ? 33.604 -29.323 14.096 1.00 37.25 523 TYR A CA 1
ATOM 3958 C C . TYR A 1 523 ? 33.990 -27.859 14.309 1.00 37.25 523 TYR A C 1
ATOM 3960 O O . TYR A 1 523 ? 33.873 -27.055 13.385 1.00 37.25 523 TYR A O 1
ATOM 3968 N N . GLU A 1 524 ? 34.512 -27.509 15.488 1.00 42.00 524 GLU A N 1
ATOM 3969 C CA . GLU A 1 524 ? 35.051 -26.172 15.731 1.00 42.00 524 GLU A CA 1
ATOM 3970 C C . GLU A 1 524 ? 36.266 -25.871 14.851 1.00 42.00 524 GLU A C 1
ATOM 3972 O O . GLU A 1 524 ? 36.347 -24.756 14.349 1.00 42.00 524 GLU A O 1
ATOM 3977 N N . ASP A 1 525 ? 37.155 -26.833 14.572 1.00 42.25 525 ASP A N 1
ATOM 3978 C CA . ASP A 1 525 ? 38.280 -26.610 13.651 1.00 42.25 525 ASP A CA 1
ATOM 3979 C C . ASP A 1 525 ? 37.822 -26.362 12.206 1.00 42.25 525 ASP A C 1
ATOM 3981 O O . ASP A 1 525 ? 38.359 -25.475 11.542 1.00 42.25 525 ASP A O 1
ATOM 3985 N N . VAL A 1 526 ? 36.789 -27.064 11.725 1.00 38.62 526 VAL A N 1
ATOM 3986 C CA . VAL A 1 526 ? 36.194 -26.811 10.396 1.00 38.62 526 VAL A CA 1
ATOM 3987 C C . VAL A 1 526 ? 35.512 -25.442 10.348 1.00 38.62 526 VAL A C 1
ATOM 3989 O O . VAL A 1 526 ? 35.639 -24.715 9.366 1.00 38.62 526 VAL A O 1
ATOM 3992 N N . THR A 1 527 ? 34.830 -25.054 11.427 1.00 40.84 527 THR A N 1
ATOM 3993 C CA . THR A 1 527 ? 34.120 -23.767 11.500 1.00 40.84 527 THR A CA 1
ATOM 3994 C C . THR A 1 527 ? 35.089 -22.591 11.670 1.00 40.84 527 THR A C 1
ATOM 3996 O O . THR A 1 527 ? 34.804 -21.488 11.217 1.00 40.84 527 THR A O 1
ATOM 3999 N N . ARG A 1 528 ? 36.261 -22.815 12.278 1.00 41.25 528 ARG A N 1
ATOM 4000 C CA . ARG A 1 528 ? 37.295 -21.787 12.478 1.00 41.25 528 ARG A CA 1
ATOM 4001 C C . ARG A 1 528 ? 38.100 -21.492 11.205 1.00 41.25 528 ARG A C 1
ATOM 4003 O O . ARG A 1 528 ? 38.634 -20.398 11.096 1.00 41.25 528 ARG A O 1
ATOM 4010 N N . HIS A 1 529 ? 38.139 -22.417 10.240 1.00 39.75 529 HIS A N 1
ATOM 4011 C CA . HIS A 1 529 ? 38.795 -22.233 8.932 1.00 39.75 529 HIS A CA 1
ATOM 4012 C C . HIS A 1 529 ? 37.824 -21.845 7.795 1.00 39.75 529 HIS A C 1
ATOM 4014 O O . HIS A 1 529 ? 38.257 -21.648 6.661 1.00 39.75 529 HIS A O 1
ATOM 4020 N N . MET A 1 530 ? 36.523 -21.691 8.083 1.00 37.75 530 MET A N 1
ATOM 4021 C CA . MET A 1 530 ? 35.511 -21.263 7.100 1.00 37.75 530 MET A CA 1
ATOM 4022 C C . MET A 1 530 ? 35.748 -19.855 6.536 1.00 37.75 530 MET A C 1
ATOM 4024 O O . MET A 1 530 ? 35.222 -19.540 5.470 1.00 37.75 530 MET A O 1
ATOM 4028 N N . GLU A 1 531 ? 36.502 -19.006 7.237 1.00 42.19 531 GLU A N 1
ATOM 4029 C CA . GLU A 1 531 ? 36.751 -17.624 6.810 1.00 42.19 531 GLU A CA 1
ATOM 4030 C C . GLU A 1 531 ? 37.922 -17.485 5.818 1.00 42.19 531 GLU A C 1
ATOM 4032 O O . GLU A 1 531 ? 38.022 -16.439 5.180 1.00 42.19 531 GLU A O 1
ATOM 4037 N N . ASP A 1 532 ? 38.733 -18.533 5.606 1.00 46.22 532 ASP A N 1
ATOM 4038 C CA . ASP A 1 532 ? 39.957 -18.434 4.792 1.00 46.22 532 ASP A CA 1
ATOM 4039 C C . ASP A 1 532 ? 39.907 -19.196 3.445 1.00 46.22 532 ASP A C 1
ATOM 4041 O O . ASP A 1 532 ? 40.562 -18.761 2.498 1.00 46.22 532 ASP A O 1
ATOM 4045 N N . ASP A 1 533 ? 39.119 -20.277 3.302 1.00 45.34 533 ASP A N 1
ATOM 4046 C CA . ASP A 1 533 ? 38.900 -20.964 2.008 1.00 45.34 533 ASP A CA 1
ATOM 4047 C C . ASP A 1 533 ? 37.595 -21.816 1.990 1.00 45.34 533 ASP A C 1
ATOM 4049 O O . ASP A 1 533 ? 37.515 -22.877 2.633 1.00 45.34 533 ASP A O 1
ATOM 4053 N N . PRO A 1 534 ? 36.544 -21.396 1.253 1.00 43.38 534 PRO A N 1
ATOM 4054 C CA . PRO A 1 534 ? 35.273 -22.122 1.171 1.00 43.38 534 PRO A CA 1
ATOM 4055 C C . PRO A 1 534 ? 35.387 -23.541 0.583 1.00 43.38 534 PRO A C 1
ATOM 4057 O O . PRO A 1 534 ? 34.567 -24.403 0.906 1.00 43.38 534 PRO A O 1
ATOM 4060 N N . GLU A 1 535 ? 36.394 -23.816 -0.252 1.00 47.62 535 GLU A N 1
ATOM 4061 C CA . GLU A 1 535 ? 36.497 -25.068 -1.015 1.00 47.62 535 GLU A CA 1
ATOM 4062 C C . GLU A 1 535 ? 37.176 -26.195 -0.214 1.00 47.62 535 GLU A C 1
ATOM 4064 O O . GLU A 1 535 ? 36.794 -27.366 -0.320 1.00 47.62 535 GLU A O 1
ATOM 4069 N N . ILE A 1 536 ? 38.098 -25.856 0.696 1.00 44.91 536 ILE A N 1
ATOM 4070 C CA . ILE A 1 536 ? 38.706 -26.807 1.652 1.00 44.91 536 ILE A CA 1
ATOM 4071 C C . ILE A 1 536 ? 37.677 -27.260 2.702 1.00 44.91 536 ILE A C 1
ATOM 4073 O O . ILE A 1 536 ? 37.644 -28.427 3.112 1.00 44.91 536 ILE A O 1
ATOM 4077 N N . THR A 1 537 ? 36.772 -26.355 3.078 1.00 46.22 537 THR A N 1
ATOM 4078 C CA . THR A 1 537 ? 35.698 -26.603 4.048 1.00 46.22 537 THR A CA 1
ATOM 4079 C C . THR A 1 537 ? 34.724 -27.680 3.553 1.00 46.22 537 THR A C 1
ATOM 4081 O O . THR A 1 537 ? 34.306 -28.553 4.321 1.00 46.22 537 THR A O 1
ATOM 4084 N N . GLN A 1 538 ? 34.402 -27.683 2.255 1.00 49.91 538 GLN A N 1
ATOM 4085 C CA . GLN A 1 538 ? 33.488 -28.662 1.665 1.00 49.91 538 GLN A CA 1
ATOM 4086 C C . GLN A 1 538 ? 34.095 -30.077 1.625 1.00 49.91 538 GLN A C 1
ATOM 4088 O O . GLN A 1 538 ? 33.406 -31.045 1.958 1.00 49.91 538 GLN A O 1
ATOM 4093 N N . ARG A 1 539 ? 35.397 -30.205 1.318 1.00 45.41 539 ARG A N 1
ATOM 4094 C CA . ARG A 1 539 ? 36.132 -31.485 1.372 1.00 45.41 539 ARG A CA 1
ATOM 4095 C C . ARG A 1 539 ? 36.165 -32.080 2.785 1.00 45.41 539 ARG A C 1
ATOM 4097 O O . ARG A 1 539 ? 35.881 -33.266 2.949 1.00 45.41 539 ARG A O 1
ATOM 4104 N N . HIS A 1 540 ? 36.450 -31.274 3.811 1.00 46.75 540 HIS A N 1
ATOM 4105 C CA . HIS A 1 540 ? 36.490 -31.754 5.199 1.00 46.75 540 HIS A CA 1
ATOM 4106 C C . HIS A 1 540 ? 35.108 -32.117 5.754 1.00 46.75 540 HIS A C 1
ATOM 4108 O O . HIS A 1 540 ? 34.979 -33.143 6.423 1.00 46.75 540 HIS A O 1
ATOM 4114 N N . ALA A 1 541 ? 34.061 -31.355 5.424 1.00 46.97 541 ALA A N 1
ATOM 4115 C CA . ALA A 1 541 ? 32.693 -31.679 5.829 1.00 46.97 541 ALA A CA 1
ATOM 4116 C C . ALA A 1 541 ? 32.200 -33.005 5.215 1.00 46.97 541 ALA A C 1
ATOM 4118 O O . ALA A 1 541 ? 31.548 -33.810 5.884 1.00 46.97 541 ALA A O 1
ATOM 4119 N N . MET A 1 542 ? 32.548 -33.273 3.952 1.00 50.94 542 MET A N 1
ATOM 4120 C CA . MET A 1 542 ? 32.192 -34.524 3.275 1.00 50.94 542 MET A CA 1
ATOM 4121 C C . MET A 1 542 ? 32.998 -35.726 3.792 1.00 50.94 542 MET A C 1
ATOM 4123 O O . MET A 1 542 ? 32.430 -36.804 3.974 1.00 50.94 542 MET A O 1
ATOM 4127 N N . ALA A 1 543 ? 34.286 -35.540 4.104 1.00 46.50 543 ALA A N 1
ATOM 4128 C CA . ALA A 1 543 ? 35.120 -36.572 4.722 1.00 46.50 543 ALA A CA 1
ATOM 4129 C C . ALA A 1 543 ? 34.645 -36.937 6.142 1.00 46.50 543 ALA A C 1
ATOM 4131 O O . ALA A 1 543 ? 34.579 -38.125 6.463 1.00 46.50 543 ALA A O 1
ATOM 4132 N N . LEU A 1 544 ? 34.238 -35.946 6.954 1.00 42.69 544 LEU A N 1
ATOM 4133 C CA . LEU A 1 544 ? 33.606 -36.169 8.262 1.00 42.69 544 LEU A CA 1
ATOM 4134 C C . LEU A 1 544 ? 32.304 -36.972 8.123 1.00 42.69 544 LEU A C 1
ATOM 4136 O O . LEU A 1 544 ? 32.101 -37.960 8.823 1.00 42.69 544 LEU A O 1
ATOM 4140 N N . ASN A 1 545 ? 31.427 -36.601 7.187 1.00 45.41 545 ASN A N 1
ATOM 4141 C CA . ASN A 1 545 ? 30.165 -37.317 6.977 1.00 45.41 545 ASN A CA 1
ATOM 4142 C C . ASN A 1 545 ? 30.379 -38.810 6.662 1.00 45.41 545 ASN A C 1
ATOM 4144 O O . ASN A 1 545 ? 29.617 -39.652 7.143 1.00 45.41 545 ASN A O 1
ATOM 4148 N N . ARG A 1 546 ? 31.447 -39.160 5.932 1.00 40.62 546 ARG A N 1
ATOM 4149 C CA . ARG A 1 546 ? 31.789 -40.554 5.600 1.00 40.62 546 ARG A CA 1
ATOM 4150 C C . ARG A 1 546 ? 32.307 -41.337 6.813 1.00 40.62 546 ARG A C 1
ATOM 4152 O O . ARG A 1 546 ? 31.881 -42.473 7.015 1.00 40.62 546 ARG A O 1
ATOM 4159 N N . SER A 1 547 ? 33.157 -40.743 7.655 1.00 39.75 547 SER A N 1
ATOM 4160 C CA . SER A 1 547 ? 33.665 -41.383 8.883 1.00 39.75 547 SER A CA 1
ATOM 4161 C C . SER A 1 547 ? 32.596 -41.556 9.971 1.00 39.75 547 SER A C 1
ATOM 4163 O O . SER A 1 547 ? 32.735 -42.436 10.820 1.00 39.75 547 SER A O 1
ATOM 4165 N N . PHE A 1 548 ? 31.486 -40.813 9.886 1.00 39.34 548 PHE A N 1
ATOM 4166 C CA . PHE A 1 548 ? 30.299 -40.983 10.736 1.00 39.34 548 PHE A CA 1
ATOM 4167 C C . PHE A 1 548 ? 29.149 -41.781 10.082 1.00 39.34 548 PHE A C 1
ATOM 4169 O O . PHE A 1 548 ? 28.082 -41.919 10.681 1.00 39.34 548 PHE A O 1
ATOM 4176 N N . GLY A 1 549 ? 29.350 -42.347 8.884 1.00 33.53 549 GLY A N 1
ATOM 4177 C CA . GLY A 1 549 ? 28.379 -43.230 8.219 1.00 33.53 549 GLY A CA 1
ATOM 4178 C C . GLY A 1 549 ? 27.152 -42.529 7.616 1.00 33.53 549 GLY A C 1
ATOM 4179 O O . GLY A 1 549 ? 26.125 -43.174 7.392 1.00 33.53 549 GLY A O 1
ATOM 4180 N N . ILE A 1 550 ? 27.235 -41.224 7.350 1.00 36.97 550 ILE A N 1
ATOM 4181 C CA . ILE A 1 550 ? 26.160 -40.419 6.758 1.00 36.97 550 ILE A CA 1
ATOM 4182 C C . ILE A 1 550 ? 26.211 -40.574 5.230 1.00 36.97 550 ILE A C 1
ATOM 4184 O O . ILE A 1 550 ? 27.195 -40.211 4.589 1.00 36.97 550 ILE A O 1
ATOM 4188 N N . LYS A 1 551 ? 25.148 -41.131 4.631 1.00 41.47 551 LYS A N 1
ATOM 4189 C CA . LYS A 1 551 ? 25.052 -41.338 3.174 1.00 41.47 551 LYS A CA 1
ATOM 4190 C C . LYS A 1 551 ? 24.618 -40.060 2.455 1.00 41.47 551 LYS A C 1
ATOM 4192 O O . LYS A 1 551 ? 23.528 -39.548 2.705 1.00 41.47 551 LYS A O 1
ATOM 4197 N N . THR A 1 552 ? 25.435 -39.594 1.515 1.00 43.75 552 THR A N 1
ATOM 4198 C CA . THR A 1 552 ? 25.120 -38.468 0.626 1.00 43.75 552 THR A CA 1
ATOM 4199 C C . THR A 1 552 ? 24.110 -38.904 -0.442 1.00 43.75 552 THR A C 1
ATOM 4201 O O . THR A 1 552 ? 24.286 -39.938 -1.091 1.00 43.75 552 THR A O 1
ATOM 4204 N N . THR A 1 553 ? 23.037 -38.134 -0.630 1.00 40.75 553 THR A N 1
ATOM 4205 C CA .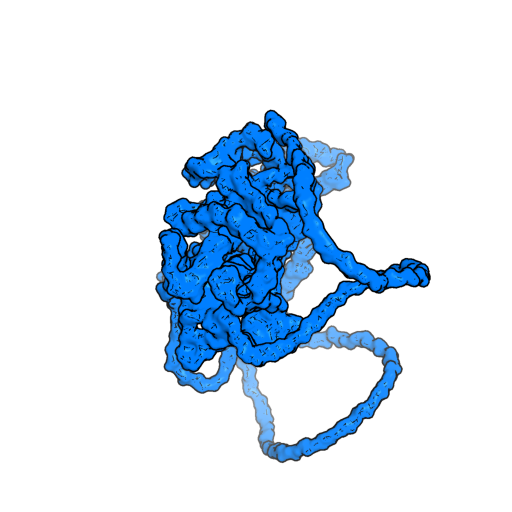 THR A 1 553 ? 21.995 -38.418 -1.632 1.00 40.75 553 THR A CA 1
ATOM 4206 C C . THR A 1 553 ? 21.984 -37.341 -2.710 1.00 40.75 553 THR A C 1
ATOM 4208 O O . THR A 1 553 ? 22.231 -36.170 -2.428 1.00 40.75 553 THR A O 1
ATOM 4211 N N . ARG A 1 554 ? 21.709 -37.741 -3.955 1.00 44.47 554 ARG A N 1
ATOM 4212 C CA . ARG A 1 554 ? 21.398 -36.836 -5.068 1.00 44.47 554 ARG A CA 1
ATOM 4213 C C . ARG A 1 554 ? 19.917 -36.923 -5.396 1.00 44.47 554 ARG A C 1
ATOM 4215 O O . ARG A 1 554 ? 19.324 -37.995 -5.280 1.00 44.47 554 ARG A O 1
ATOM 4222 N N . THR A 1 555 ? 19.342 -35.836 -5.882 1.00 34.47 555 THR A N 1
ATOM 4223 C CA . THR A 1 555 ? 17.995 -35.852 -6.454 1.00 34.47 555 THR A CA 1
ATOM 4224 C C . THR A 1 555 ? 18.102 -36.219 -7.929 1.00 34.47 555 THR A C 1
ATOM 4226 O O . THR A 1 555 ? 18.787 -35.542 -8.693 1.00 34.47 555 THR A O 1
ATOM 4229 N N . THR A 1 556 ? 17.474 -37.320 -8.331 1.00 38.56 556 THR A N 1
ATOM 4230 C CA . THR A 1 556 ? 17.431 -37.739 -9.740 1.00 38.56 556 THR A CA 1
ATOM 4231 C C . THR A 1 556 ? 16.499 -36.834 -10.555 1.00 38.56 556 THR A C 1
ATOM 4233 O O . THR A 1 556 ? 15.694 -36.091 -9.995 1.00 38.56 556 THR A O 1
ATOM 4236 N N . ALA A 1 557 ? 16.570 -36.898 -11.889 1.00 33.53 557 ALA A N 1
ATOM 4237 C CA . ALA A 1 557 ? 15.715 -36.100 -12.780 1.00 33.53 557 ALA A CA 1
ATOM 4238 C C . ALA A 1 557 ? 14.203 -36.385 -12.618 1.00 33.53 557 ALA A C 1
ATOM 4240 O O . ALA A 1 557 ? 13.381 -35.566 -13.020 1.00 33.53 557 ALA A O 1
ATOM 4241 N N . SER A 1 558 ? 13.830 -37.514 -12.004 1.00 35.44 558 SER A N 1
ATOM 4242 C CA . SER A 1 558 ? 12.452 -37.843 -11.614 1.00 35.44 558 SER A CA 1
ATOM 4243 C C . SER A 1 558 ? 12.038 -37.266 -10.252 1.00 35.44 558 SER A C 1
ATOM 4245 O O . SER A 1 558 ? 10.897 -37.451 -9.840 1.00 35.44 558 SER A O 1
ATOM 4247 N N . GLY A 1 559 ? 12.934 -36.564 -9.549 1.00 32.94 559 GLY A N 1
ATOM 4248 C CA . GLY A 1 559 ? 12.682 -35.982 -8.229 1.00 32.94 559 GLY A CA 1
ATOM 4249 C C . GLY A 1 559 ? 12.899 -36.943 -7.057 1.00 32.94 559 GLY A C 1
ATOM 4250 O O . GLY A 1 559 ? 12.712 -36.543 -5.910 1.00 32.94 559 GLY A O 1
ATOM 4251 N N . GLU A 1 560 ? 13.315 -38.187 -7.309 1.00 33.59 560 GLU A N 1
ATOM 4252 C CA . GLU A 1 560 ? 13.541 -39.173 -6.250 1.00 33.59 560 GLU A CA 1
ATOM 4253 C C . GLU A 1 560 ? 14.983 -39.100 -5.715 1.00 33.59 560 GLU A C 1
ATOM 4255 O O . GLU A 1 560 ? 15.932 -39.065 -6.513 1.00 33.59 560 GLU A O 1
ATOM 4260 N N . PRO A 1 561 ? 15.180 -39.081 -4.383 1.00 35.28 561 PRO A N 1
ATOM 4261 C CA . PRO A 1 561 ? 16.509 -39.115 -3.792 1.00 35.28 561 PRO A CA 1
ATOM 4262 C C . PRO A 1 561 ? 17.146 -40.501 -3.964 1.00 35.28 561 PRO A C 1
ATOM 4264 O O . PRO A 1 561 ? 16.613 -41.509 -3.505 1.00 35.28 561 PRO A O 1
ATOM 4267 N N . SER A 1 562 ? 18.319 -40.547 -4.597 1.00 41.16 562 SER A N 1
ATOM 4268 C CA . SER A 1 562 ? 19.139 -41.751 -4.763 1.00 41.16 562 SER A CA 1
ATOM 4269 C C . SER A 1 562 ? 20.493 -41.573 -4.080 1.00 41.16 562 SER A C 1
ATOM 4271 O O . SER A 1 562 ? 21.125 -40.525 -4.230 1.00 41.16 562 SER A O 1
ATOM 4273 N N . CYS A 1 563 ? 20.974 -42.590 -3.366 1.00 43.94 563 CYS A N 1
ATOM 4274 C CA . CYS A 1 563 ? 22.341 -42.603 -2.842 1.00 43.94 563 CYS A CA 1
ATOM 4275 C C . CYS A 1 563 ? 23.350 -42.590 -3.998 1.00 43.94 563 CYS A C 1
ATOM 4277 O O . CYS A 1 563 ? 23.170 -43.324 -4.969 1.00 43.94 563 CYS A O 1
ATOM 4279 N N . ILE A 1 564 ? 24.395 -41.774 -3.876 1.00 49.00 564 ILE A N 1
ATOM 4280 C CA . ILE A 1 564 ? 25.526 -41.765 -4.814 1.00 49.00 564 ILE A CA 1
ATOM 4281 C C . ILE A 1 564 ? 26.367 -43.026 -4.545 1.00 49.00 564 ILE A C 1
ATOM 4283 O O . ILE A 1 564 ? 26.573 -43.373 -3.377 1.00 49.00 564 ILE A O 1
ATOM 4287 N N . SER A 1 565 ? 26.796 -43.747 -5.587 1.00 51.50 565 SER A N 1
ATOM 4288 C CA . SER A 1 565 ? 27.691 -44.907 -5.418 1.00 51.50 565 SER A CA 1
ATOM 4289 C C . SER A 1 565 ? 29.136 -44.475 -5.130 1.00 51.50 565 SER A C 1
ATOM 4291 O O . SER A 1 565 ? 29.513 -43.337 -5.404 1.00 51.50 565 SER A O 1
ATOM 4293 N N . ASP A 1 566 ? 29.967 -45.375 -4.591 1.00 47.78 566 ASP A N 1
ATOM 4294 C CA . ASP A 1 566 ? 31.385 -45.071 -4.338 1.00 47.78 566 ASP A CA 1
ATOM 4295 C C . ASP A 1 566 ? 32.139 -44.725 -5.640 1.00 47.78 566 ASP A C 1
ATOM 4297 O O . ASP A 1 566 ? 32.913 -43.771 -5.656 1.00 47.78 566 ASP A O 1
ATOM 4301 N N . ASP A 1 567 ? 31.823 -45.400 -6.750 1.00 50.16 567 ASP A N 1
ATOM 4302 C CA . ASP A 1 567 ? 32.404 -45.114 -8.072 1.00 50.16 567 ASP A CA 1
ATOM 4303 C C . ASP A 1 567 ? 31.982 -43.731 -8.612 1.00 50.16 567 ASP A C 1
ATOM 4305 O O . ASP A 1 567 ? 32.776 -43.018 -9.226 1.00 50.16 567 ASP A O 1
ATOM 4309 N N . GLU A 1 568 ? 30.726 -43.321 -8.382 1.00 49.97 568 GLU A N 1
ATOM 4310 C CA . GLU A 1 568 ? 30.236 -41.988 -8.763 1.00 49.97 568 GLU A CA 1
ATOM 4311 C C . GLU A 1 568 ? 30.897 -40.888 -7.923 1.00 49.97 568 GLU A C 1
ATOM 4313 O O . GLU A 1 568 ? 31.173 -39.800 -8.430 1.00 49.97 568 GLU A O 1
ATOM 4318 N N . PHE A 1 569 ? 31.179 -41.175 -6.651 1.00 51.78 569 PHE A N 1
ATOM 4319 C CA . PHE A 1 569 ? 31.895 -40.263 -5.768 1.00 51.78 569 PHE A CA 1
ATOM 4320 C C . PHE A 1 569 ? 33.356 -40.084 -6.202 1.00 51.78 569 PHE A C 1
ATOM 4322 O O . PHE A 1 569 ? 33.809 -38.948 -6.333 1.00 51.78 569 PHE A O 1
ATOM 4329 N N . GLU A 1 570 ? 34.071 -41.175 -6.496 1.00 49.59 570 GLU A N 1
ATOM 4330 C CA . GLU A 1 570 ? 35.453 -41.110 -6.995 1.00 49.59 570 GLU A CA 1
ATOM 4331 C C . GLU A 1 570 ? 35.544 -40.353 -8.329 1.00 49.59 570 GLU A C 1
ATOM 4333 O O . GLU A 1 570 ? 36.454 -39.548 -8.526 1.00 49.59 570 GLU A O 1
ATOM 4338 N N . ALA A 1 571 ? 34.565 -40.524 -9.224 1.00 50.31 571 ALA A N 1
ATOM 4339 C CA . ALA A 1 571 ? 34.503 -39.775 -10.478 1.00 50.31 571 ALA A CA 1
ATOM 4340 C C . ALA A 1 571 ? 34.296 -38.262 -10.264 1.00 50.31 571 ALA A C 1
ATOM 4342 O O . ALA A 1 571 ? 34.910 -37.448 -10.958 1.00 50.31 571 ALA A O 1
ATOM 4343 N N . MET A 1 572 ? 33.461 -37.871 -9.294 1.00 48.69 572 MET A N 1
ATOM 4344 C CA . MET A 1 572 ? 33.267 -36.464 -8.924 1.00 48.69 572 MET A CA 1
ATOM 4345 C C . MET A 1 572 ? 34.520 -35.861 -8.280 1.00 48.69 572 MET A C 1
ATOM 4347 O O . MET A 1 572 ? 34.877 -34.723 -8.585 1.00 48.69 572 MET A O 1
ATOM 4351 N N . GLU A 1 573 ? 35.209 -36.617 -7.425 1.00 46.84 573 GLU A N 1
ATOM 4352 C CA . GLU A 1 573 ? 36.458 -36.190 -6.789 1.00 46.84 573 GLU A CA 1
ATOM 4353 C C . GLU A 1 573 ? 37.584 -35.998 -7.818 1.00 46.84 573 GLU A C 1
ATOM 4355 O O . GLU A 1 573 ? 38.332 -35.015 -7.750 1.00 46.84 573 GLU A O 1
ATOM 4360 N N . LEU A 1 574 ? 37.665 -36.886 -8.814 1.00 46.69 574 LEU A N 1
ATOM 4361 C CA . LEU A 1 574 ? 38.620 -36.785 -9.913 1.00 46.69 574 LEU A CA 1
ATOM 4362 C C . LEU A 1 574 ? 38.342 -35.552 -10.790 1.00 46.69 574 LEU A C 1
ATOM 4364 O O . LEU A 1 574 ? 39.257 -34.776 -11.058 1.00 46.69 574 LEU A O 1
ATOM 4368 N N . ALA A 1 575 ? 37.081 -35.327 -11.177 1.00 43.47 575 ALA A N 1
ATOM 4369 C CA . ALA A 1 575 ? 36.679 -34.170 -1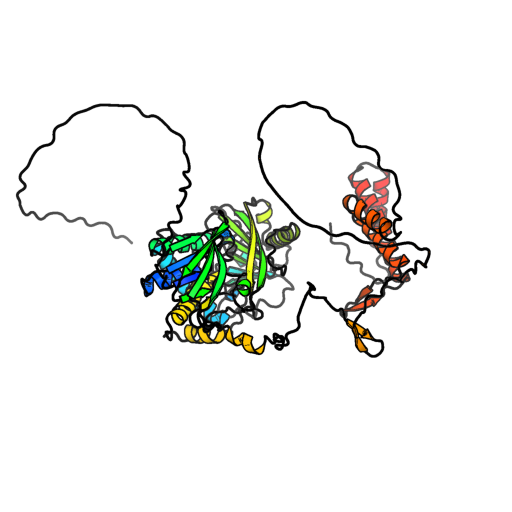1.983 1.00 43.47 575 ALA A CA 1
ATOM 4370 C C . ALA A 1 575 ? 36.931 -32.835 -11.261 1.00 43.47 575 ALA A C 1
ATOM 4372 O O . ALA A 1 575 ? 37.372 -31.865 -11.875 1.00 43.47 575 ALA A O 1
ATOM 4373 N N . PHE A 1 576 ? 36.701 -32.796 -9.946 1.00 42.59 576 PHE A N 1
ATOM 4374 C CA . PHE A 1 576 ? 36.983 -31.627 -9.114 1.00 42.59 576 PHE A CA 1
ATOM 4375 C C . PHE A 1 576 ? 38.489 -31.352 -8.996 1.00 42.59 576 PHE A C 1
ATOM 4377 O O . PHE A 1 576 ? 38.927 -30.207 -9.083 1.00 42.59 576 PHE A O 1
ATOM 4384 N N . THR A 1 577 ? 39.299 -32.403 -8.847 1.00 45.06 577 THR A N 1
ATOM 4385 C CA . THR A 1 577 ? 40.763 -32.280 -8.761 1.00 45.06 577 THR A CA 1
ATOM 4386 C C . THR A 1 577 ? 41.375 -31.811 -10.082 1.00 45.06 577 THR A C 1
ATOM 4388 O O . THR A 1 577 ? 42.277 -30.973 -10.068 1.00 45.06 577 THR A O 1
ATOM 4391 N N . GLU A 1 578 ? 40.858 -32.282 -11.219 1.00 46.00 578 GLU A N 1
ATOM 4392 C CA . GLU A 1 578 ? 41.315 -31.828 -12.536 1.00 46.00 578 GLU A CA 1
ATOM 4393 C C . GLU A 1 578 ? 40.910 -30.365 -12.796 1.00 46.00 578 GLU A C 1
ATOM 4395 O O . GLU A 1 578 ? 41.737 -29.569 -13.236 1.00 46.00 578 GLU A O 1
ATOM 4400 N N . GLY A 1 579 ? 39.689 -29.969 -12.410 1.00 39.22 579 GLY A N 1
ATOM 4401 C CA . GLY A 1 579 ? 39.230 -28.577 -12.500 1.00 39.22 579 GLY A CA 1
ATOM 4402 C C . GLY A 1 579 ? 40.049 -27.600 -11.645 1.00 39.22 579 GLY A C 1
ATOM 4403 O O . GLY A 1 579 ? 40.366 -26.499 -12.097 1.00 39.22 579 GLY A O 1
ATOM 4404 N N . LEU A 1 580 ? 40.471 -28.010 -10.442 1.00 42.69 580 LEU A N 1
ATOM 4405 C CA . LEU A 1 580 ? 41.379 -27.221 -9.597 1.00 42.69 580 LEU A CA 1
ATOM 4406 C C . LEU A 1 580 ? 42.754 -27.034 -10.250 1.00 42.69 580 LEU A C 1
ATOM 4408 O O . LEU A 1 580 ? 43.305 -25.933 -10.243 1.00 42.69 580 LEU A O 1
ATOM 4412 N N . ARG A 1 581 ? 43.289 -28.089 -10.872 1.00 46.31 581 ARG A N 1
ATOM 4413 C CA . ARG A 1 581 ? 44.572 -28.038 -11.581 1.00 46.31 581 ARG A CA 1
ATOM 4414 C C . ARG A 1 581 ? 44.511 -27.103 -12.793 1.00 46.31 581 ARG A C 1
ATOM 4416 O O . ARG A 1 581 ? 45.468 -26.372 -13.060 1.00 46.31 581 ARG A O 1
ATOM 4423 N N . GLU A 1 582 ? 43.384 -27.079 -13.503 1.00 46.47 582 GLU A N 1
ATOM 4424 C CA . GLU A 1 582 ? 43.128 -26.129 -14.591 1.00 46.47 582 GLU A CA 1
ATOM 4425 C C . GLU A 1 582 ? 43.017 -24.682 -14.082 1.00 46.47 582 GLU A C 1
ATOM 4427 O O . GLU A 1 582 ? 43.616 -23.781 -14.675 1.00 46.47 582 GLU A O 1
ATOM 4432 N N . ALA A 1 583 ? 42.330 -24.452 -12.959 1.00 43.00 583 ALA A N 1
ATOM 4433 C CA . ALA A 1 583 ? 42.180 -23.129 -12.353 1.00 43.00 583 ALA A CA 1
ATOM 4434 C C . ALA A 1 583 ? 43.510 -22.558 -11.828 1.00 43.00 583 ALA A C 1
ATOM 4436 O O . ALA A 1 583 ? 43.813 -21.385 -12.062 1.00 43.00 583 ALA A O 1
ATOM 4437 N N . GLU A 1 584 ? 44.348 -23.378 -11.188 1.00 48.94 584 GLU A N 1
ATOM 4438 C CA . GLU A 1 584 ? 45.699 -22.983 -10.762 1.00 48.94 584 GLU A CA 1
ATOM 4439 C C . GLU A 1 584 ? 46.599 -22.672 -11.956 1.00 48.94 584 GLU A C 1
ATOM 4441 O O . GLU A 1 584 ? 47.320 -21.670 -11.952 1.00 48.94 584 GLU A O 1
ATOM 4446 N N . THR A 1 585 ? 46.508 -23.478 -13.017 1.00 48.38 585 THR A N 1
ATOM 4447 C CA . THR A 1 585 ? 47.228 -23.216 -14.269 1.00 48.38 585 THR A CA 1
ATOM 4448 C C . THR A 1 585 ? 46.774 -21.884 -14.875 1.00 48.38 585 THR A C 1
ATOM 4450 O O . THR A 1 585 ? 47.609 -21.076 -15.281 1.00 48.38 585 THR A O 1
ATOM 4453 N N . PHE A 1 586 ? 45.469 -21.597 -14.878 1.00 43.62 586 PHE A N 1
ATOM 4454 C CA . PHE A 1 586 ? 44.905 -20.352 -15.405 1.00 43.62 586 PHE A CA 1
ATOM 4455 C C . PHE A 1 586 ? 45.309 -19.124 -14.578 1.00 43.62 586 PHE A C 1
ATOM 4457 O O . PHE A 1 586 ? 45.708 -18.101 -15.137 1.00 43.62 586 PHE A O 1
ATOM 4464 N N . LYS A 1 587 ? 45.293 -19.238 -13.247 1.00 44.84 587 LYS A N 1
ATOM 4465 C CA . LYS A 1 587 ? 45.786 -18.201 -12.333 1.00 44.84 587 LYS A CA 1
ATOM 4466 C C . LYS A 1 587 ? 47.274 -17.923 -12.559 1.00 44.84 587 LYS A C 1
ATOM 4468 O O . LYS A 1 587 ? 47.666 -16.768 -12.706 1.00 44.84 587 LYS A O 1
ATOM 4473 N N . HIS A 1 588 ? 48.086 -18.970 -12.701 1.00 48.88 588 HIS A N 1
ATOM 4474 C CA . HIS A 1 588 ? 49.508 -18.834 -13.009 1.00 48.88 588 HIS A CA 1
ATOM 4475 C C . HIS A 1 588 ? 49.751 -18.168 -14.379 1.00 48.88 588 HIS A C 1
ATOM 4477 O O . HIS A 1 588 ? 50.665 -17.350 -14.507 1.00 48.88 588 HIS A O 1
ATOM 4483 N N . CYS A 1 589 ? 48.896 -18.440 -15.379 1.00 48.06 589 CYS A N 1
ATOM 4484 C CA . CYS A 1 589 ? 48.917 -17.765 -16.685 1.00 48.06 589 CYS A CA 1
ATOM 4485 C C . CYS A 1 589 ? 48.600 -16.267 -16.596 1.00 48.06 589 CYS A C 1
ATOM 4487 O O . CYS A 1 589 ? 49.228 -15.470 -17.294 1.00 48.06 589 CYS A O 1
ATOM 4489 N N . LEU A 1 590 ? 47.622 -15.884 -15.767 1.00 45.69 590 LEU A N 1
ATOM 4490 C CA . LEU A 1 590 ? 47.239 -14.483 -15.564 1.00 45.69 590 LEU A CA 1
ATOM 4491 C C . LEU A 1 590 ? 48.344 -13.686 -14.863 1.00 45.69 590 LEU A C 1
ATOM 4493 O O . LEU A 1 590 ? 48.550 -12.512 -15.169 1.00 45.69 590 LEU A O 1
ATOM 4497 N N . GLU A 1 591 ? 49.066 -14.330 -13.949 1.00 50.31 591 GLU A N 1
ATOM 4498 C CA . GLU A 1 591 ? 50.122 -13.699 -13.159 1.00 50.31 591 GLU A CA 1
ATOM 4499 C C . GLU A 1 591 ? 51.473 -13.634 -13.903 1.00 50.31 591 GLU A C 1
ATOM 4501 O O . GLU A 1 591 ? 52.269 -12.738 -13.624 1.00 50.31 591 GLU A O 1
ATOM 4506 N N . ASN A 1 592 ? 51.730 -14.517 -14.884 1.00 51.25 592 ASN A N 1
ATOM 4507 C CA . ASN A 1 592 ? 53.014 -14.604 -15.605 1.00 51.25 592 ASN A CA 1
ATOM 4508 C C . ASN A 1 592 ? 52.855 -14.676 -17.143 1.00 51.25 592 ASN A C 1
ATOM 4510 O O . ASN A 1 592 ? 53.235 -15.666 -17.774 1.00 51.25 592 ASN A O 1
ATOM 4514 N N . PRO A 1 593 ? 52.361 -13.609 -17.801 1.00 50.59 593 PRO A N 1
ATOM 4515 C CA . PRO A 1 593 ? 51.963 -13.625 -19.216 1.00 50.59 593 PRO A CA 1
ATOM 4516 C C . PRO A 1 593 ? 53.113 -13.739 -20.243 1.00 50.59 593 PRO A C 1
ATOM 4518 O O . PRO A 1 593 ? 52.864 -13.651 -21.443 1.00 50.59 593 PRO A O 1
ATOM 4521 N N . GLN A 1 594 ? 54.368 -13.894 -19.806 1.00 55.53 594 GLN A N 1
ATOM 4522 C CA . GLN A 1 594 ? 55.564 -13.955 -20.665 1.00 55.53 594 GLN A CA 1
ATOM 4523 C C . GLN A 1 594 ? 56.350 -15.275 -20.529 1.00 55.53 594 GLN A C 1
ATOM 4525 O O . GLN A 1 594 ? 57.438 -15.384 -21.093 1.00 55.53 594 GLN A O 1
ATOM 4530 N N . ASP A 1 595 ? 55.839 -16.275 -19.796 1.00 57.75 595 ASP A N 1
ATOM 4531 C CA . ASP A 1 595 ? 56.523 -17.566 -19.632 1.00 57.75 595 ASP A CA 1
ATOM 4532 C C . ASP A 1 595 ? 56.454 -18.419 -20.928 1.00 57.75 595 ASP A C 1
ATOM 4534 O O . ASP A 1 595 ? 55.363 -18.813 -21.359 1.00 57.75 595 ASP A O 1
ATOM 4538 N N . PRO A 1 596 ? 57.596 -18.757 -21.565 1.00 50.09 596 PRO A N 1
ATOM 4539 C CA . PRO A 1 596 ? 57.635 -19.547 -22.798 1.00 50.09 596 PRO A CA 1
ATOM 4540 C C . PRO A 1 596 ? 57.139 -20.997 -22.656 1.00 50.09 596 PRO A C 1
ATOM 4542 O O . PRO A 1 596 ? 56.850 -21.636 -23.673 1.00 50.09 596 PRO A O 1
ATOM 4545 N N . ALA A 1 597 ? 57.054 -21.548 -21.439 1.00 52.31 597 ALA A N 1
ATOM 4546 C CA . ALA A 1 597 ? 56.503 -22.883 -21.203 1.00 52.31 597 ALA A CA 1
ATOM 4547 C C . ALA A 1 597 ? 54.974 -22.923 -21.406 1.00 52.31 597 ALA A C 1
ATOM 4549 O O . ALA A 1 597 ? 54.446 -23.934 -21.866 1.00 52.31 597 ALA A O 1
ATOM 4550 N N . LEU A 1 598 ? 54.279 -21.803 -21.171 1.00 50.91 598 LEU A N 1
ATOM 4551 C CA . LEU A 1 598 ? 52.815 -21.696 -21.238 1.00 50.91 598 LEU A CA 1
ATOM 4552 C C . LEU A 1 598 ? 52.254 -21.549 -22.663 1.00 50.91 598 LEU A C 1
ATOM 4554 O O . LEU A 1 598 ? 51.099 -21.898 -22.910 1.00 50.91 598 LEU A O 1
ATOM 4558 N N . LEU A 1 599 ? 53.065 -21.110 -23.633 1.00 49.25 599 LEU A N 1
ATOM 4559 C CA . LEU A 1 599 ? 52.663 -21.070 -25.049 1.00 49.25 599 LEU A CA 1
ATOM 4560 C C . LEU A 1 599 ? 52.501 -22.475 -25.651 1.00 49.25 599 LEU A C 1
ATOM 4562 O O . LEU A 1 599 ? 51.638 -22.671 -26.502 1.00 49.25 599 LEU A O 1
ATOM 4566 N N . ARG A 1 600 ? 53.272 -23.461 -25.171 1.00 46.41 600 ARG A N 1
ATOM 4567 C CA . ARG A 1 600 ? 53.126 -24.870 -25.580 1.00 46.41 600 ARG A CA 1
ATOM 4568 C C . ARG A 1 600 ? 51.908 -25.540 -24.940 1.00 46.41 600 ARG A C 1
ATOM 4570 O O . ARG A 1 600 ? 51.203 -26.273 -25.626 1.00 46.41 600 ARG A O 1
ATOM 4577 N N . SER A 1 601 ? 51.602 -25.214 -23.683 1.00 48.38 601 SER A N 1
ATOM 4578 C CA . SER A 1 601 ? 50.421 -25.736 -22.980 1.00 48.38 601 SER A CA 1
ATOM 4579 C C . SER A 1 601 ? 49.106 -25.251 -23.599 1.00 48.38 601 SER A C 1
ATOM 4581 O O . SER A 1 601 ? 48.117 -25.978 -23.610 1.00 48.38 601 SER A O 1
ATOM 4583 N N . ARG A 1 602 ? 49.088 -24.041 -24.173 1.00 45.88 602 ARG A N 1
ATOM 4584 C CA . ARG A 1 602 ? 47.901 -23.480 -24.833 1.00 45.88 602 ARG A CA 1
ATOM 4585 C C . ARG A 1 602 ? 47.540 -24.217 -26.134 1.00 45.88 602 ARG A C 1
ATOM 4587 O O . ARG A 1 602 ? 46.360 -24.432 -26.391 1.00 45.88 602 ARG A O 1
ATOM 4594 N N . GLU A 1 603 ? 48.533 -24.675 -26.899 1.00 47.41 603 GLU A N 1
ATOM 4595 C CA . GLU A 1 603 ? 48.319 -25.529 -28.083 1.00 47.41 603 GLU A CA 1
ATOM 4596 C C . GLU A 1 603 ? 47.917 -26.972 -27.713 1.00 47.41 603 GLU A C 1
ATOM 4598 O O . GLU A 1 603 ? 47.172 -27.615 -28.455 1.00 47.41 603 GLU A O 1
ATOM 4603 N N . GLU A 1 604 ? 48.370 -27.494 -26.566 1.00 45.03 604 GLU A N 1
ATOM 4604 C CA . GLU A 1 604 ? 47.957 -28.813 -26.053 1.00 45.03 604 GLU A CA 1
ATOM 4605 C C . GLU A 1 604 ? 46.523 -28.817 -25.503 1.00 45.03 604 GLU A C 1
ATOM 4607 O O . GLU A 1 604 ? 45.780 -29.767 -25.753 1.00 45.03 604 GLU A O 1
ATOM 4612 N N . VAL A 1 605 ? 46.096 -27.745 -24.827 1.00 43.62 605 VAL A N 1
ATOM 4613 C CA . VAL A 1 605 ? 44.714 -27.587 -24.338 1.00 43.62 605 VAL A CA 1
ATOM 4614 C C . VAL A 1 605 ? 43.724 -27.427 -25.498 1.00 43.62 605 VAL A C 1
ATOM 4616 O O . VAL A 1 605 ? 42.637 -28.005 -25.453 1.00 43.62 605 VAL A O 1
ATOM 4619 N N . GLU A 1 606 ? 44.089 -26.716 -26.571 1.00 45.19 606 GLU A N 1
ATOM 4620 C CA . GLU A 1 606 ? 43.239 -26.647 -27.769 1.00 45.19 606 GLU A CA 1
ATOM 4621 C C . GLU A 1 606 ? 43.170 -27.984 -28.525 1.00 45.19 606 GLU A C 1
ATOM 4623 O O . GLU A 1 606 ? 42.079 -28.374 -28.941 1.00 45.19 606 GLU A O 1
ATOM 4628 N N . ARG A 1 607 ? 44.263 -28.765 -28.598 1.00 41.31 607 ARG A N 1
ATOM 4629 C CA . ARG A 1 607 ? 44.201 -30.144 -29.132 1.00 41.31 607 ARG A CA 1
ATOM 4630 C C . ARG A 1 607 ? 43.354 -31.084 -28.274 1.00 41.31 607 ARG A C 1
ATOM 4632 O O . ARG A 1 607 ? 42.658 -31.931 -28.827 1.00 41.31 607 ARG A O 1
ATOM 4639 N N . SER A 1 608 ? 43.380 -30.935 -26.946 1.00 41.34 608 SER A N 1
ATOM 4640 C CA . SER A 1 608 ? 42.585 -31.758 -26.021 1.00 41.34 608 SER A CA 1
ATOM 4641 C C . SER A 1 608 ? 41.071 -31.562 -26.215 1.00 41.34 608 SER A C 1
ATOM 4643 O O . SER A 1 608 ? 40.303 -32.531 -26.177 1.00 41.34 608 SER A O 1
ATOM 4645 N N . LYS A 1 609 ? 40.642 -30.325 -26.520 1.00 43.00 609 LYS A N 1
ATOM 4646 C CA . LYS A 1 609 ? 39.242 -29.977 -26.836 1.00 43.00 609 LYS A CA 1
ATOM 4647 C C . LYS A 1 609 ? 38.731 -30.593 -28.144 1.00 43.00 609 LYS A C 1
ATOM 4649 O O . LYS A 1 609 ? 37.541 -30.873 -28.246 1.00 43.00 609 LYS A O 1
ATOM 4654 N N . GLU A 1 610 ? 39.599 -30.850 -29.123 1.00 39.78 610 GLU A N 1
ATOM 4655 C CA . GLU A 1 610 ? 39.211 -31.550 -30.359 1.00 39.78 610 GLU A CA 1
ATOM 4656 C C . GLU A 1 610 ? 39.128 -33.077 -30.174 1.00 39.78 610 GLU A C 1
ATOM 4658 O O . GLU A 1 610 ? 38.306 -33.736 -30.812 1.00 39.78 610 GLU A O 1
ATOM 4663 N N . SER A 1 611 ? 39.926 -33.657 -29.269 1.00 36.66 611 SER A N 1
ATOM 4664 C CA . SER A 1 611 ? 39.966 -35.109 -29.017 1.00 36.66 611 SER A CA 1
ATOM 4665 C C . SER A 1 611 ? 38.931 -35.638 -28.012 1.00 36.66 611 SER A C 1
ATOM 4667 O O . SER A 1 611 ? 38.745 -36.849 -27.914 1.00 36.66 611 SER A O 1
ATOM 4669 N N . SER A 1 612 ? 38.228 -34.768 -27.282 1.00 37.12 612 SER A N 1
ATOM 4670 C CA . SER A 1 612 ? 37.271 -35.145 -26.222 1.00 37.12 612 SER A CA 1
ATOM 4671 C C . SER A 1 612 ? 35.850 -35.456 -26.728 1.00 37.12 612 SER A C 1
ATOM 4673 O O . SER A 1 612 ? 34.931 -35.653 -25.939 1.00 37.12 612 SER A O 1
ATOM 4675 N N . ASN A 1 613 ? 35.662 -35.597 -28.044 1.00 37.00 613 ASN A N 1
ATOM 4676 C CA . ASN A 1 613 ? 34.366 -35.894 -28.663 1.00 37.00 613 ASN A CA 1
ATOM 4677 C C . ASN A 1 613 ? 34.073 -37.405 -28.817 1.00 37.00 613 ASN A C 1
ATOM 4679 O O . ASN A 1 613 ? 33.422 -37.835 -29.771 1.00 37.00 613 ASN A O 1
ATOM 4683 N N . ILE A 1 614 ? 34.565 -38.237 -27.892 1.00 35.12 614 ILE A N 1
ATOM 4684 C CA . ILE A 1 614 ? 34.304 -39.682 -27.873 1.00 35.12 614 ILE A CA 1
ATOM 4685 C C . ILE A 1 614 ? 33.737 -40.061 -26.499 1.00 35.12 614 ILE A C 1
ATOM 4687 O O . ILE A 1 614 ? 34.414 -39.933 -25.486 1.00 35.12 614 ILE A O 1
ATOM 4691 N N . ASN A 1 615 ? 32.501 -40.577 -26.515 1.00 33.09 615 ASN A N 1
ATOM 4692 C CA . ASN A 1 615 ? 31.706 -41.129 -25.404 1.00 33.09 615 ASN A CA 1
ATOM 4693 C C . ASN A 1 615 ? 30.831 -40.157 -24.583 1.00 33.09 615 ASN A C 1
ATOM 4695 O O . ASN A 1 615 ? 30.893 -40.128 -23.362 1.00 33.09 615 ASN A O 1
ATOM 4699 N N . GLY A 1 616 ? 29.902 -39.465 -25.252 1.00 32.59 616 GLY A N 1
ATOM 4700 C CA . GLY A 1 616 ? 28.484 -39.458 -24.836 1.00 32.59 616 GLY A CA 1
ATOM 4701 C C . GLY A 1 616 ? 28.071 -38.871 -23.474 1.00 32.59 616 GLY A C 1
ATOM 4702 O O . GLY A 1 616 ? 26.920 -39.063 -23.090 1.00 32.59 616 GLY A O 1
ATOM 4703 N N . LEU A 1 617 ? 28.933 -38.142 -22.766 1.00 27.67 617 LEU A N 1
ATOM 4704 C CA . LEU A 1 617 ? 28.583 -37.345 -21.586 1.00 27.67 617 LEU A CA 1
ATOM 4705 C C . LEU A 1 617 ? 28.883 -35.875 -21.889 1.00 27.67 617 LEU A C 1
ATOM 4707 O O . LEU A 1 617 ? 30.033 -35.449 -21.863 1.00 27.67 617 LEU A O 1
ATOM 4711 N N . SER A 1 618 ? 27.852 -35.089 -22.206 1.00 26.91 618 SER A N 1
ATOM 4712 C CA . SER A 1 618 ? 27.998 -33.638 -22.326 1.00 26.91 618 SER A CA 1
ATOM 4713 C C . SER A 1 618 ? 28.075 -33.026 -20.927 1.00 26.91 618 SER A C 1
ATOM 4715 O O . SER A 1 618 ? 27.051 -32.837 -20.267 1.00 26.91 618 SER A O 1
ATOM 4717 N N . THR A 1 619 ? 29.276 -32.702 -20.462 1.00 29.27 619 THR A N 1
ATOM 4718 C CA . THR A 1 619 ? 29.464 -31.790 -19.333 1.00 29.27 619 THR A CA 1
ATOM 4719 C C . THR A 1 619 ? 29.176 -30.369 -19.815 1.00 29.27 619 THR A C 1
ATOM 4721 O O . THR A 1 619 ? 29.995 -29.705 -20.446 1.00 29.27 619 THR A O 1
ATOM 4724 N N . SER A 1 620 ? 27.964 -29.881 -19.553 1.00 28.98 620 SER A N 1
ATOM 4725 C CA . SER A 1 620 ? 27.615 -28.470 -19.724 1.00 28.98 620 SER A CA 1
ATOM 4726 C C . SER A 1 620 ? 28.215 -27.653 -18.575 1.00 28.98 620 SER A C 1
ATOM 4728 O O . SER A 1 620 ? 27.509 -27.208 -17.675 1.00 28.98 620 SER A O 1
ATOM 4730 N N . SER A 1 621 ? 29.533 -27.487 -18.585 1.00 31.31 621 SER A N 1
ATOM 4731 C CA . SER A 1 621 ? 30.260 -26.564 -17.704 1.00 31.31 621 SER A CA 1
ATOM 4732 C C . SER A 1 621 ? 31.228 -25.694 -18.507 1.00 31.31 621 SER A C 1
ATOM 4734 O O . SER A 1 621 ? 32.331 -25.389 -18.074 1.00 31.31 621 SER A O 1
ATOM 4736 N N . GLY A 1 622 ? 30.802 -25.288 -19.704 1.00 27.98 622 GLY A N 1
ATOM 4737 C CA . GLY A 1 622 ? 31.400 -24.199 -20.471 1.00 27.98 622 GLY A CA 1
ATOM 4738 C C . GLY A 1 622 ? 30.416 -23.038 -20.524 1.00 27.98 622 GLY A C 1
ATOM 4739 O O . GLY A 1 622 ? 29.682 -22.904 -21.497 1.00 27.98 622 GLY A O 1
ATOM 4740 N N . GLY A 1 623 ? 30.328 -22.259 -19.446 1.00 25.41 623 GLY A N 1
ATOM 4741 C CA . GLY A 1 623 ? 29.357 -21.165 -19.365 1.00 25.41 623 GLY A CA 1
ATOM 4742 C C . GLY A 1 623 ? 29.259 -20.467 -18.013 1.00 25.41 623 GLY A C 1
ATOM 4743 O O . GLY A 1 623 ? 28.188 -19.990 -17.671 1.00 25.41 623 GLY A O 1
ATOM 4744 N N . TYR A 1 624 ? 30.343 -20.425 -17.242 1.00 29.62 624 TYR A N 1
ATOM 4745 C CA . TYR A 1 624 ? 30.512 -19.457 -16.160 1.00 29.62 624 TYR A CA 1
ATOM 4746 C C . TYR A 1 624 ? 31.957 -18.962 -16.234 1.00 29.62 624 TYR A C 1
ATOM 4748 O O . TYR A 1 624 ? 32.859 -19.567 -15.666 1.00 29.62 624 TYR A O 1
ATOM 4756 N N . PHE A 1 625 ? 32.156 -17.919 -17.035 1.00 25.70 625 PHE A N 1
ATOM 4757 C CA . PHE A 1 625 ? 33.328 -17.050 -17.043 1.00 25.70 625 PHE A CA 1
ATOM 4758 C C . PHE A 1 625 ? 32.834 -15.614 -17.141 1.00 25.70 625 PHE A C 1
ATOM 4760 O O . PHE A 1 625 ? 31.891 -15.388 -17.939 1.00 25.70 625 PHE A O 1
#

Solvent-accessible surface area (backbone atoms only — not comparable to full-atom values): 37623 Å² total; per-residue (Å²): 137,88,88,80,90,83,89,90,82,91,84,88,82,88,84,90,83,89,85,90,89,84,86,88,87,89,85,88,84,84,92,79,89,78,81,92,74,88,76,78,78,80,77,75,85,71,82,74,83,82,72,68,29,51,33,33,29,37,18,58,22,52,50,24,37,48,30,51,36,51,43,32,75,73,70,67,56,56,36,36,34,37,14,52,52,61,81,74,21,38,43,57,51,48,82,23,55,35,37,45,71,84,70,61,44,53,78,92,36,69,66,24,53,51,29,51,54,14,49,72,42,41,73,62,51,50,51,52,36,24,65,49,33,72,42,82,53,60,70,46,71,41,92,24,31,28,34,37,66,41,41,71,90,62,81,87,65,81,87,78,49,67,93,60,39,46,84,30,46,40,73,54,35,47,72,77,37,62,34,48,57,61,79,95,69,49,38,59,24,29,38,27,28,40,71,26,22,34,34,43,29,56,43,42,52,52,25,38,55,41,18,21,48,68,58,65,36,46,73,43,70,40,24,38,79,76,45,77,39,58,43,97,83,63,42,34,54,50,30,34,36,35,28,36,70,86,80,66,53,71,48,79,47,45,27,64,28,36,38,45,17,43,43,32,54,41,43,79,78,40,102,48,77,32,39,31,34,25,27,40,37,38,32,30,49,50,47,73,90,65,56,59,56,83,47,25,37,48,48,99,77,34,33,40,40,54,44,90,89,15,40,33,37,41,33,53,53,81,39,87,63,50,84,64,64,79,73,49,72,68,61,52,48,55,47,50,54,54,45,38,73,44,24,55,75,56,75,82,41,52,78,74,52,71,47,44,27,42,24,11,28,24,94,84,57,50,47,32,28,31,68,54,89,28,82,39,38,33,36,40,36,18,37,34,92,45,41,63,32,34,25,71,47,51,23,50,42,41,48,30,55,76,68,75,48,84,63,89,51,66,68,50,47,49,46,47,59,74,19,23,50,69,78,49,62,84,76,58,81,69,84,71,80,75,95,69,91,78,84,83,90,79,95,76,76,91,80,87,82,55,71,41,68,46,101,85,71,46,83,42,75,63,72,80,80,74,77,86,81,80,83,80,77,91,84,83,89,83,82,87,84,90,84,89,85,84,89,84,86,83,89,83,87,80,88,82,87,89,82,89,80,92,79,89,80,84,83,84,86,88,84,85,91,76,93,78,61,81,73,54,60,62,52,49,54,50,63,69,46,50,86,80,40,69,70,62,42,52,56,52,53,53,54,51,35,54,80,70,71,53,82,64,66,44,73,44,100,87,69,50,76,39,74,65,49,73,70,58,49,52,52,51,53,50,54,51,53,52,51,50,55,50,50,52,51,50,52,52,45,72,76,45,84,79,52,77,72,56,65,58,50,53,58,49,54,56,51,49,67,71,68,66,83,72,79,96,70,86,78,89,79,84,84,86,130

Sequence (625 aa):
MTVSVGFCVSGSGCGELYAPRAGVCLSRRRPCGRSGLYGRSRRRWVSAVGMSEDLVVIGGGVAGLSTALRWAQTVGSPVRVVSRAFAEAAGNAAAGMLAPDAERLHRDGILYRVGQQSRGMYPAWVREVEQAAGIGVDLQLGDGAMLVPIRQGSDRWESEFGDVATWLSSESLAWYEPGLTQEGHGLQGAWQLNDDGQVDNRQLMTALQRACRNASVTIDEGCEVLRLNPDSSGKRIVSVVIRDTTSGITQELHGNRFLMSNGAWLAQLLSVPVKPIKGQMLSLRDDVTNRTISSAIFASDVYLVPKKDGRIIIGATEEDVGFDGSVTPGGLNKLLTSALILVPGLSNLPVLEHWSGLRPTTPDRLPVVGETRYSNVTVLGGLHRNGILLAPILSQVALSHLLQRTPDEALIREAMVAFNPSRFRHSIRIEEPEDTIPTTQTEEHPRIVLWKLDQNGQEVPVLPKQPPVCFLGDQGDLSSPEGDENPMTPSLNTRVSNEAKTMVPTPPSRDSSSEQSPFGDAYEDVTRHMEDDPEITQRHAMALNRSFGIKTTRTTASGEPSCISDDEFEAMELAFTEGLREAETFKHCLENPQDPALLRSREEVERSKESSNINGLSTSSGGYF

Organism: NCBI:txid31354

Mean predicted aligned error: 19.16 Å

Secondary structure (DSSP, 8-state):
------------------------------------------------TT--EEEEEE--SHHHHHHHHHHHHHH-S-EEEEES-STTSHHHHS--EE-TTTTT--TTSHHHHHHHHHHHHHHHHHHHHHHHHTS---EE-STT-EEEEEETT--SSTTS-GGGEEEEEHHHHHHH-TTS--SSS-EEEEEEESS-EEE-HHHHHHHHHHHHHHTT-EEEETEEEEEEEE-TTSSSEEEEEEEETTT--EEEEEEEEEEE--GGGGGGTSS---EEEEEEEEEEE--SSS-S-SSEEE-SS-EEEE-TTSEEEEE---B--TT-----HHHHHHHHHHHHHH-GGGGGSPEEEEEEEEEEE-TTS--EEEE-SSTTEEEEE--TT-TTTTHHHHHHHHHHHHTT---SSHHHHHHHHHT-GGGGTTT-----------------PPPPPPEEE-TTS-EEE-PPPPPP-------------------------------------PPP------PPPHHHHHHHHHHHSTTT-HHHHHHHHHHHHHHTTPPPEEE-TTS-EEEPPHHHHHHHHHHHHHHHHHHHHHHHHHH-TT-HHHHHHHHHHHHHHHHT-SSS---------

Nearest PDB structures (foldseek):
  6j38-assembly1_B-2  TM=8.835E-01  e=2.605E-28  Streptomyces sp. MJ635-86F5
  3if9-assembly2_D-3  TM=8.808E-01  e=3.627E-28  Bacillus subtilis
  1ng3-assembly1_A  TM=8.923E-01  e=2.367E-27  Bacillus subtilis
  6j39-assembly1_B-2  TM=8.766E-01  e=2.240E-27  Streptomyces sp. MJ635-86F5
  6j39-assembly1_A  TM=8.711E-01  e=3.680E-27  Streptomyces sp. MJ635-86F5